Protein AF-A0A4Q2DF93-F1 (afdb_monomer_lite)

Sequence (737 aa):
MSFSNFRLVVTRLQLREVFNVLSLDVWQALQLVTDWKPGALAPLITKLGWQVMAWCWEENFHQNFPYFSLFLGQNLSSVKVVYSSDKPLHLGAIQVIPSSLPSLKQLELADSLVPAPAQPSFIDDYIESFAWGHLEDLTVKYVSATSVSKLSALPCLRTLKIHDPVSMPLLYIPADDGRISDDHPISSLPDDAFPSLQKLYLKSKTFTDLLGFIQHLPPANRVKDIGFSFSGIEEGLTTSICCKIINTVLHHCSPQNLETLVLSSHFDVDEDLPEGIEPDLKPTFEGCIVLLLACQRLKHLEIGLLEGWCLSPEQLKMIATSWPNVETLVLGVMSPDTQIPPINHIHILELCRRCPLLTKLGLRFDACQVPLLDGFAGPVGLRARSQLRKLLVCNSPIFSPARVTAFLKAHFPYLHAVDCSESRYYYKFPELYKERWEVVNTNLGEMDAITVAVKNPDSPLWLPTPQAVVQKCRQNGPAPSGFVEYSPDGSESGWIKYGHYLGMGEARTQDFIANIVNSDEDSVVRVPRVYYAFRYKIHGYILMQHIEGQDCTEEDTDAVALVVKRLWAITPSSTLSAPGPIGGGPIFHRFFANHCSSIRYNSVAELQEHINNVLARAEYPSHIRIDFGKVDGGKLSLCLDDIHPGNFRRDRSGQMFALDFGKTMFLPSVFQDLAFTDGKKFAWDVGKLLGNSEANLLTMRLWTMGLASGRINLYNSSHGLPKYLRQSSGTWGDLFE

Radius of gyration: 30.32 Å; chains: 1; bounding box: 83×62×79 Å

Foldseek 3Di:
DDPPPDDQQDQEDDCVVVQVPDDPVNLVVVCVNQVVAFLQVPQNYQEYEADDDLPNPPVRSLSCLLSLRNNLHQNHQEYAHEEAPVRVSNLVSLLCNCVSHVQHAYYHYHYSDPDDPDDDDSVQVSLVVHQNARHAYYHYAEDEQNSLLSQQPHQRHAEYHYAAYPHQAAQFQQDLLLDTPPPGDLPERPLCGNVRYAEYAYEHQDLRSVLSSLSNAAQPDQHAAYAYEYEHPPPDLDLSSLLRVLSSCVRRYPLQRHAYYHAYYDYDQPDPDPPDDDPPPPHPNVPRLVSNLSNQNHAYDAHEGQAADQDALVSLVSVLVSHLQHQADARAHLYQDPDARNAAPVSVLVSQLSNQNHAHEHHAHAQQPQDDCPPPPDPPPPQRNGNHAEYEHALHDHDALVSSLVVCCSRPVNHQYYDNDPNPPPPDRPVVRVVSSVSSNCVNHPQPPWAWLDADPPADPQDDDPVVLVVVDVVVPPDPAFDWDAGPVRPFIKTKGKDLLDFSLLLQQLQVVQVVQVVDVPHLEHEWHWNIWTDGPSMIITITGDFDFAFFDLVCLVSVLSVCVRQQPDFDPPPQAFWWGPVWFWAQALLAAVSTALFTTRHLVQVQQLLQLLCVSVVHDPVLGDDLCVVPNRTWTWADLQPDSRQWGQHPVRRIYGYGRSNIITGRVLRNLLSLVVHPPSSVSSCVVVVSPDDPVNVSNSVSSVSSSVSCNVPPSCRSRDPVRVVRRDDPVVRRD

InterPro domains:
  IPR011009 Protein kinase-like domain superfamily [SSF56112] (525-677)
  IPR032675 Leucine-rich repeat domain superfamily [G3DSA:3.80.10.10] (63-428)

Organism: NCBI:txid2316362

pLDDT: mean 85.92, std 14.73, range [23.48, 98.56]

Secondary structure (DSSP, 8-state):
---TT-----SEEE-HHHHHHS-HHHHHHHHHHTTT-TTTT-TT-SEEEE---TT---TTGGGGGGGGGGG--TT--EEEEEE-TT-HHHHHHHHTHHHH-TT--EEEEEESS---TTSPPHHHHHHHTS--TT--EEEEEEE-HHHHHHHHT-TT--EEEEEEE-S---S-PPPTTSPPPTTS---PPPTTSSTT--EEEEEESSHHHHHHHHHTS-TTB---EEEEEE----TT--HHHHHHHHHHHHHHB-TTT--EEEEEE---TTSPPPTT--TT----THHHHHHHTT-TT--EEEEEESS-----HHHHHHHHHH-TT-SEEEEEE-S---SPPS-BHHHHHHHHHH-TT--EEE---B-TTPPPGGG----TT--------EEE-TT---S-HHHHHHHHHHH-TT--EEE-------S---HHHHHHHHHHHHHHS-----EEEEE-TT--TTSPPHHHHHHHHHHT-S-SS-EEEE-TTSS-EEEEEEETT--HHHHHHHHHHHHHHTT-TT-SEE-PPEEEEEEETTEEEEEEE---SEE--GGGHHHHHHHHHHHHTPPPPTT--SSBSTT--B--STTSGGG--SSB-SSHHHHHHHHHHHHHHTT--TTS---HHHHHSS-EEEEES---GGGEEE-TTS-EEE---TTEEEEEHHHHHHHHHTS-HHHHHHHHHTTTT--HHHHHHHHHHHHHHHHHHHH-TTTT--TTGGGG---TTGGG-

Structure (mmCIF, N/CA/C/O backbone):
data_AF-A0A4Q2DF93-F1
#
_entry.id   AF-A0A4Q2DF93-F1
#
loop_
_atom_site.group_PDB
_atom_site.id
_atom_site.type_symbol
_atom_site.label_atom_id
_atom_site.label_alt_id
_atom_site.label_comp_id
_atom_site.label_asym_id
_atom_site.label_entity_id
_atom_site.label_seq_id
_atom_site.pdbx_PDB_ins_code
_atom_site.Cartn_x
_atom_site.Cartn_y
_atom_site.Cartn_z
_atom_site.occupancy
_atom_site.B_iso_or_equiv
_atom_site.auth_seq_id
_atom_site.auth_comp_id
_atom_site.auth_asym_id
_atom_site.auth_atom_id
_atom_site.pdbx_PDB_model_num
ATOM 1 N N . MET A 1 1 ? -25.335 0.964 40.053 1.00 30.66 1 MET A N 1
ATOM 2 C CA . MET A 1 1 ? -25.637 0.229 38.804 1.00 30.66 1 MET A CA 1
ATOM 3 C C . MET A 1 1 ? -24.435 -0.648 38.486 1.00 30.66 1 MET A C 1
ATOM 5 O O . MET A 1 1 ? -23.338 -0.120 38.419 1.00 30.66 1 MET A O 1
ATOM 9 N N . SER A 1 2 ? -24.612 -1.970 38.403 1.00 23.48 2 SER A N 1
ATOM 10 C CA . SER A 1 2 ? -23.522 -2.932 38.173 1.00 23.48 2 SER A CA 1
ATOM 11 C C . SER A 1 2 ? -23.221 -3.050 36.675 1.00 23.48 2 SER A C 1
ATOM 13 O O . SER A 1 2 ? -24.055 -3.555 35.930 1.00 23.48 2 SER A O 1
ATOM 15 N N . PHE A 1 3 ? -22.037 -2.617 36.235 1.00 31.77 3 PHE A N 1
ATOM 16 C CA . PHE A 1 3 ? -21.532 -2.766 34.857 1.00 31.77 3 PHE A CA 1
ATOM 17 C C . PHE A 1 3 ? -20.946 -4.168 34.567 1.00 31.77 3 PHE A C 1
ATOM 19 O O . PHE A 1 3 ? -20.144 -4.350 33.657 1.00 31.77 3 PHE A O 1
ATOM 26 N N . SER A 1 4 ? -21.343 -5.197 35.320 1.00 25.55 4 SER A N 1
ATOM 27 C CA . SER A 1 4 ? -20.668 -6.504 35.359 1.00 25.55 4 SER A CA 1
ATOM 28 C C . SER A 1 4 ? -20.802 -7.398 34.112 1.00 25.55 4 SER A C 1
ATOM 30 O O . SER A 1 4 ? -20.294 -8.514 34.144 1.00 25.55 4 SER A O 1
ATOM 32 N N . ASN A 1 5 ? -21.453 -6.964 33.023 1.00 26.17 5 ASN A N 1
ATOM 33 C CA . ASN A 1 5 ? -21.828 -7.865 31.917 1.00 26.17 5 ASN A CA 1
ATOM 34 C C . ASN A 1 5 ? -21.379 -7.458 30.498 1.00 26.17 5 ASN A C 1
ATOM 36 O O . ASN A 1 5 ? -21.768 -8.130 29.546 1.00 26.17 5 ASN A O 1
ATOM 40 N N . PHE A 1 6 ? -20.523 -6.446 30.318 1.00 29.20 6 PHE A N 1
ATOM 41 C CA . PHE A 1 6 ? -19.868 -6.227 29.016 1.00 29.20 6 PHE A CA 1
ATOM 42 C C . PHE A 1 6 ? -18.602 -7.095 28.911 1.00 29.20 6 PHE A C 1
ATOM 44 O O . PHE A 1 6 ? -17.547 -6.750 29.436 1.00 29.20 6 PHE A O 1
ATOM 51 N N . ARG A 1 7 ? -18.710 -8.262 28.262 1.00 29.23 7 ARG A N 1
ATOM 52 C CA . ARG A 1 7 ? -17.560 -9.101 27.879 1.00 29.23 7 ARG A CA 1
ATOM 53 C C . ARG A 1 7 ? -17.247 -8.880 26.402 1.00 29.23 7 ARG A C 1
ATOM 55 O O . ARG A 1 7 ? -17.746 -9.622 25.564 1.00 29.23 7 ARG A O 1
ATOM 62 N N . LEU A 1 8 ? -16.385 -7.903 26.131 1.00 34.53 8 LEU A N 1
ATOM 63 C CA . LEU A 1 8 ? -15.849 -7.663 24.796 1.00 34.53 8 LEU A CA 1
ATOM 64 C C . LEU A 1 8 ? -14.754 -8.699 24.493 1.00 34.53 8 LEU A C 1
ATOM 66 O O . LEU A 1 8 ? -13.666 -8.639 25.073 1.00 34.53 8 LEU A O 1
ATOM 70 N N . VAL A 1 9 ? -15.027 -9.688 23.631 1.00 33.06 9 VAL A N 1
ATOM 71 C CA . VAL A 1 9 ? -14.025 -10.704 23.227 1.00 33.06 9 VAL A CA 1
ATOM 72 C C . VAL A 1 9 ? -13.292 -10.191 21.996 1.00 33.06 9 VAL A C 1
ATOM 74 O O . VAL A 1 9 ? -13.411 -10.703 20.884 1.00 33.06 9 VAL A O 1
ATOM 77 N N . VAL A 1 10 ? -12.521 -9.131 22.199 1.00 47.34 10 VAL A N 1
ATOM 78 C CA . VAL A 1 10 ? -11.652 -8.575 21.169 1.00 47.34 10 VAL A CA 1
ATOM 79 C C . VAL A 1 10 ? -10.245 -9.100 21.410 1.00 47.34 10 VAL A C 1
ATOM 81 O O . VAL A 1 10 ? -9.717 -9.003 22.509 1.00 47.34 10 VAL A O 1
ATOM 84 N N . THR A 1 11 ? -9.622 -9.685 20.389 1.00 40.47 11 THR A N 1
ATOM 85 C CA . THR A 1 11 ? -8.227 -10.156 20.471 1.00 40.47 11 THR A CA 1
ATOM 86 C C . THR A 1 11 ? -7.225 -9.073 20.065 1.00 40.47 11 THR A C 1
ATOM 88 O O . THR A 1 11 ? -6.062 -9.134 20.466 1.00 40.47 11 THR A O 1
ATOM 91 N N . ARG A 1 12 ? -7.678 -8.059 19.310 1.00 45.56 12 ARG A N 1
ATOM 92 C CA . ARG A 1 12 ? -6.890 -6.916 18.832 1.00 45.56 12 ARG A CA 1
ATOM 93 C C . ARG A 1 12 ? -7.732 -5.643 18.825 1.00 45.56 12 ARG A C 1
ATOM 95 O O . ARG A 1 12 ? -8.744 -5.601 18.131 1.00 45.56 12 ARG A O 1
ATOM 102 N N . LEU A 1 13 ? -7.282 -4.606 19.527 1.00 63.12 13 LEU A N 1
ATOM 103 C CA . LEU A 1 13 ? -7.981 -3.322 19.610 1.00 63.12 13 LEU A CA 1
ATOM 104 C C . LEU A 1 13 ? -7.126 -2.194 19.010 1.00 63.12 13 LEU A C 1
ATOM 106 O O . LEU A 1 13 ? -5.975 -2.005 19.406 1.00 63.12 13 LEU A O 1
ATOM 110 N N . GLN A 1 14 ? -7.692 -1.459 18.048 1.00 61.25 14 GLN A N 1
ATOM 111 C CA . GLN A 1 14 ? -7.191 -0.166 17.565 1.00 61.25 14 GLN A CA 1
ATOM 112 C C . GLN A 1 14 ? -8.184 0.925 17.978 1.00 61.25 14 GLN A C 1
ATOM 114 O O . GLN A 1 14 ? -9.363 0.851 17.628 1.00 61.25 14 GLN A O 1
ATOM 119 N N . LEU A 1 15 ? -7.723 1.904 18.759 1.00 62.31 15 LEU A N 1
ATOM 120 C CA . LEU A 1 15 ? -8.599 2.779 19.550 1.00 62.31 15 LEU A CA 1
ATOM 121 C C . LEU A 1 15 ? -8.961 4.138 18.919 1.00 62.31 15 LEU A C 1
ATOM 123 O O . LEU A 1 15 ? -9.641 4.922 19.572 1.00 62.31 15 LEU A O 1
ATOM 127 N N . ARG A 1 16 ? -8.602 4.395 17.651 1.00 59.97 16 ARG A N 1
ATOM 128 C CA . ARG A 1 16 ? -8.886 5.655 16.921 1.00 59.97 16 ARG A CA 1
ATOM 129 C C . ARG A 1 16 ? -10.296 6.217 17.171 1.00 59.97 16 ARG A C 1
ATOM 131 O O . ARG A 1 16 ? -10.439 7.379 17.514 1.00 59.97 16 ARG A O 1
ATOM 138 N N . GLU A 1 17 ? -11.319 5.377 17.026 1.00 51.59 17 GLU A N 1
ATOM 139 C CA . GLU A 1 17 ? -12.729 5.798 17.063 1.00 51.59 17 GLU A CA 1
ATOM 140 C C . GLU A 1 17 ? -13.290 5.939 18.482 1.00 51.59 17 GLU A C 1
ATOM 142 O O . GLU A 1 17 ? -14.231 6.691 18.700 1.00 51.59 17 GLU A O 1
ATOM 147 N N . VAL A 1 18 ? -12.724 5.244 19.476 1.00 59.34 18 VAL A N 1
ATOM 148 C CA . VAL A 1 18 ? -13.220 5.376 20.858 1.00 59.34 18 VAL A CA 1
ATOM 149 C C . VAL A 1 18 ? -12.910 6.780 21.385 1.00 59.34 18 VAL A C 1
ATOM 151 O O . VAL A 1 18 ? -13.708 7.355 22.117 1.00 59.34 18 VAL A O 1
ATOM 154 N N . PHE A 1 19 ? -11.795 7.366 20.948 1.00 61.34 19 PHE A N 1
ATOM 155 C CA . PHE A 1 19 ? -11.362 8.695 21.375 1.00 61.34 19 PHE A CA 1
ATOM 156 C C . PHE A 1 19 ? -12.113 9.848 20.725 1.00 61.34 19 PHE A C 1
ATOM 158 O O . PHE A 1 19 ? -12.293 10.868 21.377 1.00 61.34 19 PHE A O 1
ATOM 165 N N . ASN A 1 20 ? -12.596 9.674 19.494 1.00 59.34 20 ASN A N 1
ATOM 166 C CA . ASN A 1 20 ? -13.407 10.696 18.829 1.00 59.34 20 ASN A CA 1
ATOM 167 C C . ASN A 1 20 ? -14.870 10.678 19.301 1.00 59.34 20 ASN A C 1
ATOM 169 O O . ASN A 1 20 ? -15.588 11.655 19.123 1.00 59.34 20 ASN A O 1
ATOM 173 N N . VAL A 1 21 ? -15.322 9.566 19.892 1.00 60.34 21 VAL A N 1
ATOM 174 C CA . VAL A 1 21 ? -16.722 9.380 20.306 1.00 60.34 21 VAL A CA 1
ATOM 175 C C . VAL A 1 21 ? -16.940 9.687 21.790 1.00 60.34 21 VAL A C 1
ATOM 177 O O . VAL A 1 21 ? -18.036 10.098 22.169 1.00 60.34 21 VAL A O 1
ATOM 180 N N . LEU A 1 22 ? -15.935 9.481 22.645 1.00 76.19 22 LEU A N 1
ATOM 181 C CA . LEU A 1 22 ? -16.074 9.682 24.087 1.00 76.19 22 LEU A CA 1
ATOM 182 C C . LEU A 1 22 ? -15.534 11.048 24.509 1.00 76.19 22 LEU A C 1
ATOM 184 O O . LEU A 1 22 ? -14.361 11.351 24.302 1.00 76.19 22 LEU A O 1
ATOM 188 N N . SER A 1 23 ? -16.387 11.847 25.154 1.00 84.75 23 SER A N 1
ATOM 189 C CA . SER A 1 23 ? -15.944 13.071 25.819 1.00 84.75 23 SER A CA 1
ATOM 190 C C . SER A 1 23 ? -15.031 12.748 27.006 1.00 84.75 23 SER A C 1
ATOM 192 O O . SER A 1 23 ? -15.062 11.645 27.563 1.00 84.75 23 SER A O 1
ATOM 194 N N . LEU A 1 24 ? -14.248 13.740 27.434 1.00 85.25 24 LEU A N 1
ATOM 195 C CA . LEU A 1 24 ? -13.380 13.630 28.607 1.00 85.25 24 LEU A CA 1
ATOM 196 C C . LEU A 1 24 ? -14.159 13.198 29.863 1.00 85.25 24 LEU A C 1
ATOM 198 O O . LEU A 1 24 ? -13.692 12.352 30.624 1.00 85.25 24 LEU A O 1
ATOM 202 N N . ASP A 1 25 ? -15.382 13.704 30.033 1.00 89.88 25 ASP A N 1
ATOM 203 C CA . ASP A 1 25 ? -16.259 13.345 31.153 1.00 89.88 25 ASP A CA 1
ATOM 204 C C . ASP A 1 25 ? -16.616 11.855 31.151 1.00 89.88 25 ASP A C 1
ATOM 206 O O . ASP A 1 25 ? -16.636 11.210 32.201 1.00 89.88 25 ASP A O 1
ATOM 210 N N . VAL A 1 26 ? -16.862 11.273 29.969 1.00 88.69 26 VAL A N 1
ATOM 211 C CA . VAL A 1 26 ? -17.148 9.837 29.860 1.00 88.69 26 VAL A CA 1
ATOM 212 C C . VAL A 1 26 ? -15.916 9.023 30.231 1.00 88.69 26 VAL A C 1
ATOM 214 O O . VAL A 1 26 ? -16.032 8.027 30.943 1.00 88.69 26 VAL A O 1
ATOM 217 N N . TRP A 1 27 ? -14.728 9.453 29.813 1.00 91.50 27 TRP A N 1
ATOM 218 C CA . TRP A 1 27 ? -13.492 8.781 30.193 1.00 91.50 27 TRP A CA 1
ATOM 219 C C . TRP A 1 27 ? -13.228 8.809 31.701 1.00 91.50 27 TRP A C 1
ATOM 221 O O . TRP A 1 27 ? -12.880 7.779 32.285 1.00 91.50 27 TRP A O 1
ATOM 231 N N . GLN A 1 28 ? -13.458 9.950 32.352 1.00 92.69 28 GLN A N 1
ATOM 232 C CA . GLN A 1 28 ? -13.364 10.068 33.810 1.00 92.69 28 GLN A CA 1
ATOM 233 C C . GLN A 1 28 ? -14.393 9.176 34.511 1.00 92.69 28 GLN A C 1
ATOM 235 O O . GLN A 1 28 ? -14.056 8.459 35.455 1.00 92.69 28 GLN A O 1
ATOM 240 N N . ALA A 1 29 ? -15.633 9.148 34.017 1.00 92.94 29 ALA A N 1
ATOM 241 C CA . ALA A 1 29 ? -16.666 8.263 34.542 1.00 92.94 29 ALA A CA 1
ATOM 242 C C . ALA A 1 29 ? -16.269 6.783 34.411 1.00 92.94 29 ALA A C 1
ATOM 244 O O . ALA A 1 29 ? -16.450 6.014 35.356 1.00 92.94 29 ALA A O 1
ATOM 245 N N . LEU A 1 30 ? -15.677 6.378 33.282 1.00 92.88 30 LEU A N 1
ATOM 246 C CA . LEU A 1 30 ? -15.180 5.015 33.086 1.00 92.88 30 LEU A CA 1
ATOM 247 C C . LEU A 1 30 ? -14.038 4.673 34.052 1.00 92.88 30 LEU A C 1
ATOM 249 O O . LEU A 1 30 ? -14.045 3.575 34.609 1.00 92.88 30 LEU A O 1
ATOM 253 N N . GLN A 1 31 ? -13.097 5.587 34.311 1.00 94.12 31 GLN A N 1
ATOM 254 C CA . GLN 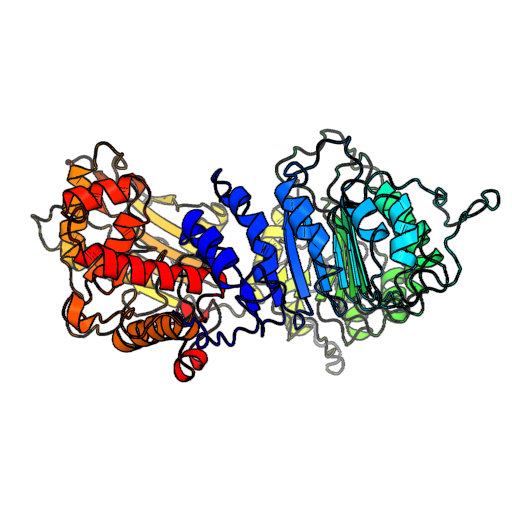A 1 31 ? -12.056 5.372 35.328 1.00 94.12 31 GLN A CA 1
ATOM 255 C C . GLN A 1 31 ? -12.651 5.158 36.718 1.00 94.12 31 GLN A C 1
ATOM 257 O O . GLN A 1 31 ? -12.298 4.192 37.390 1.00 94.12 31 GLN A O 1
ATOM 262 N N . LEU A 1 32 ? -13.595 6.010 37.124 1.00 94.75 32 LEU A N 1
ATOM 263 C CA . LEU A 1 32 ? -14.242 5.910 38.432 1.00 94.75 32 LEU A CA 1
ATOM 264 C C . LEU A 1 32 ? -15.035 4.607 38.582 1.00 94.75 32 LEU A C 1
ATOM 266 O O . LEU A 1 32 ? -14.930 3.931 39.600 1.00 94.75 32 LEU A O 1
ATOM 270 N N . VAL A 1 33 ? -15.805 4.218 37.561 1.00 95.88 33 VAL A N 1
ATOM 271 C CA . VAL A 1 33 ? -16.633 2.999 37.599 1.00 95.88 33 VAL A CA 1
ATOM 272 C C . VAL A 1 33 ? -15.785 1.727 37.573 1.00 95.88 33 VAL A C 1
ATOM 274 O O . VAL A 1 33 ? -16.193 0.705 38.122 1.00 95.88 33 VAL A O 1
ATOM 277 N N . THR A 1 34 ? -14.611 1.774 36.944 1.00 95.19 34 THR A N 1
ATOM 278 C CA . THR A 1 34 ? -13.670 0.646 36.913 1.00 95.19 34 THR A CA 1
ATOM 279 C C . THR A 1 34 ? -12.721 0.620 38.107 1.00 95.19 34 THR A C 1
ATOM 281 O O . THR A 1 34 ? -11.867 -0.265 38.169 1.00 95.19 34 THR A O 1
ATOM 284 N N . ASP A 1 35 ? -12.870 1.562 39.043 1.00 95.50 35 ASP A N 1
ATOM 285 C CA . ASP A 1 35 ? -11.971 1.759 40.182 1.00 95.50 35 ASP A CA 1
ATOM 286 C C . ASP A 1 35 ? -10.500 1.815 39.740 1.00 95.50 35 ASP A C 1
ATOM 288 O O . ASP A 1 35 ? -9.614 1.201 40.331 1.00 95.50 35 ASP A O 1
ATOM 292 N N . TRP A 1 36 ? -10.255 2.491 38.610 1.00 93.81 36 TRP A N 1
ATOM 293 C CA . TRP A 1 36 ? -8.931 2.675 38.007 1.00 93.81 36 TRP A CA 1
ATOM 294 C C . TRP A 1 36 ? -8.185 1.375 37.676 1.00 93.81 36 TRP A C 1
ATOM 296 O O . TRP A 1 36 ? -6.976 1.390 37.441 1.00 93.81 36 TRP A O 1
ATOM 306 N N . LYS A 1 37 ? -8.885 0.236 37.635 1.00 94.94 37 LYS A N 1
ATOM 307 C CA . LYS A 1 37 ? -8.270 -1.075 37.439 1.00 94.94 37 LYS A CA 1
ATOM 308 C C . LYS A 1 37 ? -7.666 -1.195 36.028 1.00 94.94 37 LYS A C 1
ATOM 310 O O . LYS A 1 37 ? -8.411 -1.125 35.043 1.00 94.94 37 LYS A O 1
ATOM 315 N N . PRO A 1 38 ? -6.349 -1.458 35.894 1.00 94.25 38 PRO A N 1
ATOM 316 C CA . PRO A 1 38 ? -5.733 -1.645 34.588 1.00 94.25 38 PRO A CA 1
ATOM 317 C C . PRO A 1 38 ? -6.378 -2.786 33.796 1.00 94.25 38 PRO A C 1
ATOM 319 O O . PRO A 1 38 ? -6.702 -3.846 34.341 1.00 94.25 38 PRO A O 1
ATOM 322 N N . GLY A 1 39 ? -6.604 -2.552 32.505 1.00 94.88 39 GLY A N 1
ATOM 323 C CA . GLY A 1 39 ? -7.249 -3.517 31.614 1.00 94.88 39 GLY A CA 1
ATOM 324 C C . GLY A 1 39 ? -8.740 -3.757 31.851 1.00 94.88 39 GLY A C 1
ATOM 325 O O . GLY A 1 39 ? -9.294 -4.665 31.232 1.00 94.88 39 GLY A O 1
ATOM 326 N N . ALA A 1 40 ? -9.407 -2.991 32.721 1.00 95.75 40 ALA A N 1
ATOM 327 C CA . ALA A 1 40 ? -10.821 -3.196 33.032 1.00 95.75 40 ALA A CA 1
ATOM 328 C C . ALA A 1 40 ? -11.747 -3.089 31.811 1.00 95.75 40 ALA A C 1
ATOM 330 O O . ALA A 1 40 ? -12.752 -3.796 31.758 1.00 95.75 40 ALA A O 1
ATOM 331 N N . LEU A 1 41 ? -11.406 -2.253 30.824 1.00 93.38 41 LEU A N 1
ATOM 332 C CA . LEU A 1 41 ? -12.225 -2.072 29.621 1.00 93.38 41 LEU A CA 1
ATOM 333 C C . LEU A 1 41 ? -11.986 -3.150 28.558 1.00 93.38 41 LEU A C 1
ATOM 335 O O . LEU A 1 41 ? -12.831 -3.356 27.691 1.00 93.38 41 LEU A O 1
ATOM 339 N N . ALA A 1 42 ? -10.849 -3.843 28.612 1.00 91.38 42 ALA A N 1
ATOM 340 C CA . ALA A 1 42 ? -10.496 -4.877 27.647 1.00 91.38 42 ALA A CA 1
ATOM 341 C C . ALA A 1 42 ? -9.652 -5.986 28.304 1.00 91.38 42 ALA A C 1
ATOM 343 O O . ALA A 1 42 ? -8.482 -6.160 27.978 1.00 91.38 42 ALA A O 1
ATOM 344 N N . PRO A 1 43 ? -10.209 -6.786 29.226 1.00 93.00 43 PRO A N 1
ATOM 345 C CA . PRO A 1 43 ? -9.408 -7.743 29.993 1.00 93.00 43 PRO A CA 1
ATOM 346 C C . PRO A 1 43 ? -8.892 -8.931 29.160 1.00 93.00 43 PRO A C 1
ATOM 348 O O . PRO A 1 43 ? -8.016 -9.661 29.619 1.00 93.00 43 PRO A O 1
ATOM 351 N N . LEU A 1 44 ? -9.435 -9.156 27.957 1.00 92.56 44 LEU A N 1
ATOM 352 C CA . LEU A 1 44 ? -9.147 -10.322 27.108 1.00 92.56 44 LEU A CA 1
ATOM 353 C C . LEU A 1 44 ? -8.287 -10.010 25.872 1.00 92.56 44 LEU A C 1
ATOM 355 O O . LEU A 1 44 ? -7.942 -10.936 25.135 1.00 92.56 44 LEU A O 1
ATOM 359 N N . ILE A 1 45 ? -7.945 -8.740 25.617 1.00 92.50 45 ILE A N 1
ATOM 360 C CA . ILE A 1 45 ? -7.100 -8.408 24.463 1.00 92.50 45 ILE A CA 1
ATOM 361 C C . ILE A 1 45 ? -5.683 -8.937 24.685 1.00 92.50 45 ILE A C 1
ATOM 363 O O . ILE A 1 45 ? -5.148 -8.901 25.790 1.00 92.50 45 ILE A O 1
ATOM 367 N N . THR A 1 46 ? -5.067 -9.413 23.604 1.00 95.00 46 THR A N 1
ATOM 368 C CA . THR A 1 46 ? -3.672 -9.889 23.612 1.00 95.00 46 THR A CA 1
ATOM 369 C C . THR A 1 46 ? -2.746 -8.949 22.847 1.00 95.00 46 THR A C 1
ATOM 371 O O . THR A 1 46 ? -1.536 -8.948 23.075 1.00 95.00 46 THR A O 1
ATOM 374 N N . LYS A 1 47 ? -3.311 -8.106 21.969 1.00 94.88 47 LYS A N 1
ATOM 375 C CA . LYS A 1 47 ? -2.587 -7.072 21.226 1.00 94.88 47 LYS A CA 1
ATOM 376 C C . LYS A 1 47 ? -3.297 -5.723 21.312 1.00 94.88 47 LYS A C 1
ATOM 378 O O . LYS A 1 47 ? -4.482 -5.629 20.978 1.00 94.88 47 LYS A O 1
ATOM 383 N N . LEU A 1 48 ? -2.558 -4.681 21.672 1.00 94.19 48 LEU A N 1
ATOM 384 C CA . LEU A 1 48 ? -3.043 -3.304 21.750 1.00 94.19 48 LEU A CA 1
ATOM 385 C C . LEU A 1 48 ? -2.240 -2.405 20.808 1.00 94.19 48 LEU A C 1
ATOM 387 O O . LEU A 1 48 ? -1.015 -2.377 20.872 1.00 94.19 48 LEU A O 1
ATOM 391 N N . GLY A 1 49 ? -2.931 -1.669 19.938 1.00 92.38 49 GLY A N 1
ATOM 392 C CA . GLY A 1 49 ? -2.332 -0.620 19.116 1.00 92.38 49 GLY A CA 1
ATOM 393 C C . GLY A 1 49 ? -2.921 0.742 19.463 1.00 92.38 49 GLY A C 1
ATOM 394 O O . GLY A 1 49 ? -4.082 1.010 19.156 1.00 92.38 49 GLY A O 1
ATOM 395 N N . TRP A 1 50 ? -2.106 1.602 20.060 1.00 90.25 50 TRP A N 1
ATOM 396 C CA . TRP A 1 50 ? -2.421 2.978 20.410 1.00 90.25 50 TRP A CA 1
ATOM 397 C C . TRP A 1 50 ? -1.708 3.922 19.443 1.00 90.25 50 TRP A C 1
ATOM 399 O O . TRP A 1 50 ? -0.541 4.245 19.632 1.00 90.25 50 TRP A O 1
ATOM 409 N N . GLN A 1 51 ? -2.367 4.293 18.347 1.00 80.88 51 GLN A N 1
ATOM 410 C CA . GLN A 1 51 ? -1.766 5.122 17.299 1.00 80.88 51 GLN A CA 1
ATOM 411 C C . GLN A 1 51 ? -2.525 6.435 17.143 1.00 80.88 51 GLN A C 1
ATOM 413 O O . GLN A 1 51 ? -3.749 6.416 17.011 1.00 80.88 51 GLN A O 1
ATOM 418 N N . VAL A 1 52 ? -1.786 7.543 17.091 1.00 67.62 52 VAL A N 1
ATOM 419 C CA . VAL A 1 52 ? -2.289 8.854 16.665 1.00 67.62 52 VAL A CA 1
ATOM 420 C C . VAL A 1 52 ? -1.868 9.044 15.215 1.00 67.62 52 VAL A C 1
ATOM 422 O O . VAL A 1 52 ? -0.689 8.908 14.891 1.00 67.62 52 VAL A O 1
ATOM 425 N N . MET A 1 53 ? -2.822 9.279 14.317 1.00 56.94 53 MET A N 1
ATOM 426 C CA . MET A 1 53 ? -2.504 9.553 12.917 1.00 56.94 53 MET A CA 1
ATOM 427 C C . MET A 1 53 ? -1.916 10.957 12.790 1.00 56.94 53 MET A C 1
ATOM 429 O O . MET A 1 53 ? -2.452 11.895 13.376 1.00 56.94 53 MET A O 1
ATOM 433 N N . ALA A 1 54 ? -0.881 11.098 11.957 1.00 55.06 54 ALA A N 1
ATOM 434 C CA . ALA A 1 54 ? -0.136 12.343 11.781 1.00 55.06 54 ALA A CA 1
ATOM 435 C C . ALA A 1 54 ? -0.973 13.540 11.264 1.00 55.06 54 ALA A C 1
ATOM 437 O O . ALA A 1 54 ? -0.495 14.666 11.254 1.00 55.06 54 ALA A O 1
ATOM 438 N N . TRP A 1 55 ? -2.216 13.300 10.848 1.00 55.03 55 TRP A N 1
ATOM 439 C CA . TRP A 1 55 ? -3.161 14.285 10.306 1.00 55.03 55 TRP A CA 1
ATOM 440 C C . TRP A 1 55 ? -4.349 14.548 11.244 1.00 55.03 55 TRP A C 1
ATOM 442 O O . TRP A 1 55 ? -5.126 15.459 11.001 1.00 55.03 55 TRP A O 1
ATOM 452 N N . CYS A 1 56 ? -4.510 13.746 12.303 1.00 53.12 56 CYS A N 1
ATOM 453 C CA . CYS A 1 56 ? -5.606 13.855 13.273 1.00 53.12 56 CYS A CA 1
ATOM 454 C C . CYS A 1 56 ? -5.140 14.509 14.582 1.00 53.12 56 CYS A C 1
ATOM 456 O O . CYS A 1 56 ? -5.701 14.223 15.639 1.00 53.12 56 CYS A O 1
ATOM 458 N N . TRP A 1 57 ? -4.106 15.356 14.530 1.00 55.97 57 TRP A N 1
ATOM 459 C CA . TRP A 1 57 ? -3.654 16.165 15.669 1.00 55.97 57 TRP A CA 1
ATOM 460 C C . TRP A 1 57 ? -4.619 17.318 15.924 1.00 55.97 57 TRP A C 1
ATOM 462 O O . TRP A 1 57 ? -4.238 18.485 15.967 1.00 55.97 57 TRP A O 1
ATOM 472 N N . GLU A 1 58 ? -5.894 16.997 16.079 1.00 58.41 58 GLU A N 1
ATOM 473 C CA . GLU A 1 58 ? -6.776 17.896 16.790 1.00 58.41 58 GLU A CA 1
ATOM 474 C C . GLU A 1 58 ? -6.279 17.960 18.239 1.00 58.41 58 GLU A C 1
ATOM 476 O O . GLU A 1 58 ? -5.938 16.931 18.837 1.00 58.41 58 GLU A O 1
ATOM 481 N N . GLU A 1 59 ? -6.222 19.169 18.804 1.00 61.62 59 GLU A N 1
ATOM 482 C CA . GLU A 1 59 ? -5.644 19.474 20.126 1.00 61.62 59 GLU A CA 1
ATOM 483 C C . GLU A 1 59 ? -6.167 18.569 21.262 1.00 61.62 59 GLU A C 1
ATOM 485 O O . GLU A 1 59 ? -5.516 18.398 22.296 1.00 61.62 59 GLU A O 1
ATOM 490 N N . ASN A 1 60 ? -7.321 17.933 21.060 1.00 68.31 60 ASN A N 1
ATOM 491 C CA . ASN A 1 60 ? -8.015 17.130 22.056 1.00 68.31 60 ASN A CA 1
ATOM 492 C C . ASN A 1 60 ? -7.484 15.695 22.210 1.00 68.31 60 ASN A C 1
ATOM 494 O O . ASN A 1 60 ? -7.669 15.105 23.275 1.00 68.31 60 ASN A O 1
ATOM 498 N N . PHE A 1 61 ? -6.798 15.106 21.220 1.00 72.19 61 PHE A N 1
ATOM 499 C CA . PHE A 1 61 ? -6.425 13.681 21.305 1.00 72.19 61 PHE A CA 1
ATOM 500 C C . PHE A 1 61 ? -5.441 13.390 22.453 1.00 72.19 61 PHE A C 1
ATOM 502 O O . PHE A 1 61 ? -5.517 12.350 23.113 1.00 72.19 61 PHE A O 1
ATOM 509 N N . HIS A 1 62 ? -4.542 14.334 22.739 1.00 80.69 62 HIS A N 1
ATOM 510 C CA . HIS A 1 62 ? -3.552 14.225 23.816 1.00 80.69 62 HIS A CA 1
ATOM 511 C C . HIS A 1 62 ? -4.183 14.035 25.199 1.00 80.69 62 HIS A C 1
ATOM 513 O O . HIS A 1 62 ? -3.590 13.401 26.074 1.00 80.69 62 HIS A O 1
ATOM 519 N N . GLN A 1 63 ? -5.406 14.538 25.388 1.00 83.56 63 GLN A N 1
ATOM 520 C CA . GLN A 1 63 ? -6.123 14.462 26.659 1.00 83.56 63 GLN A CA 1
ATOM 521 C C . GLN A 1 63 ? -6.548 13.031 27.004 1.00 83.56 63 GLN A C 1
ATOM 523 O O . GLN A 1 63 ? -6.878 12.756 28.153 1.00 83.56 63 GLN A O 1
ATOM 528 N N . ASN A 1 64 ? -6.490 12.105 26.040 1.00 85.94 64 ASN A N 1
ATOM 529 C CA . ASN A 1 64 ? -6.955 10.739 26.230 1.00 85.94 64 ASN A CA 1
ATOM 530 C C . ASN A 1 64 ? -5.885 9.755 26.741 1.00 85.94 64 ASN A C 1
ATOM 532 O O . ASN A 1 64 ? -6.211 8.655 27.193 1.00 85.94 64 ASN A O 1
ATOM 536 N N . PHE A 1 65 ? -4.601 10.123 26.699 1.00 88.50 65 PHE A N 1
ATOM 537 C CA . PHE A 1 65 ? -3.506 9.258 27.161 1.00 88.50 65 PHE A CA 1
ATOM 538 C C . PHE A 1 65 ? -3.593 8.812 28.633 1.00 88.50 65 PHE A C 1
ATOM 540 O O . PHE A 1 65 ? -3.257 7.658 28.902 1.00 88.50 65 PHE A O 1
ATOM 547 N N . PRO A 1 66 ? -4.099 9.622 29.586 1.00 90.56 66 PRO A N 1
ATOM 548 C CA . PRO A 1 66 ? -4.312 9.178 30.966 1.00 90.56 66 PRO A CA 1
ATOM 549 C C . PRO A 1 66 ? -5.224 7.948 31.107 1.00 90.56 66 PRO A C 1
ATOM 551 O O . PRO A 1 66 ? -5.144 7.233 32.104 1.00 90.56 66 PRO A O 1
ATOM 554 N N . TYR A 1 67 ? -6.071 7.669 30.112 1.00 92.00 67 TYR A N 1
ATOM 555 C CA . TYR A 1 67 ? -7.005 6.537 30.121 1.00 92.00 67 TYR A CA 1
ATOM 556 C C . TYR A 1 67 ? -6.413 5.257 29.517 1.00 92.00 67 TYR A C 1
ATOM 558 O O . TYR A 1 67 ? -7.061 4.210 29.533 1.00 92.00 67 TYR A O 1
ATOM 566 N N . PHE A 1 68 ? -5.174 5.306 29.016 1.00 92.12 68 PHE A N 1
ATOM 567 C CA . PHE A 1 68 ? -4.474 4.173 28.408 1.00 92.12 68 PHE A CA 1
ATOM 568 C C . PHE A 1 68 ? -4.404 2.944 29.323 1.00 92.12 68 PHE A C 1
ATOM 570 O O . PHE A 1 68 ? -4.613 1.817 28.865 1.00 92.12 68 PHE A O 1
ATOM 577 N N . SER A 1 69 ? -4.197 3.153 30.627 1.00 94.69 69 SER A N 1
ATOM 578 C CA . SER A 1 69 ? -4.096 2.080 31.624 1.00 94.69 69 SER A CA 1
ATOM 579 C C . SER A 1 69 ? -5.342 1.195 31.686 1.00 94.69 69 SER A C 1
ATOM 581 O O . SER A 1 69 ? -5.223 -0.011 31.905 1.00 94.69 69 SER A O 1
ATOM 583 N N . LEU A 1 70 ? -6.529 1.733 31.387 1.00 94.75 70 LEU A N 1
ATOM 584 C CA . LEU A 1 70 ? -7.787 0.978 31.368 1.00 94.75 70 LEU A CA 1
ATOM 585 C C . LEU A 1 70 ? -7.814 -0.148 30.325 1.00 94.75 70 LEU A C 1
ATOM 587 O O . LEU A 1 70 ? -8.656 -1.044 30.409 1.00 94.75 70 LEU A O 1
ATOM 591 N N . PHE A 1 71 ? -6.887 -0.128 29.367 1.00 94.88 71 PHE A N 1
ATOM 592 C CA . PHE A 1 71 ? -6.719 -1.156 28.342 1.00 94.88 71 PHE A CA 1
ATOM 593 C C . PHE A 1 71 ? -5.524 -2.082 28.605 1.00 94.88 71 PHE A C 1
ATOM 595 O O . PHE A 1 71 ? -5.389 -3.091 27.919 1.00 94.88 71 PHE A O 1
ATOM 602 N N . LEU A 1 72 ? -4.685 -1.795 29.607 1.00 95.19 72 LEU A N 1
ATOM 603 C CA . LEU A 1 72 ? -3.497 -2.584 29.948 1.00 95.19 72 LEU A CA 1
ATOM 604 C C . LEU A 1 72 ? -3.838 -3.827 30.789 1.00 95.19 72 LEU A C 1
ATOM 606 O O . LEU A 1 72 ? -3.497 -3.920 31.965 1.00 95.19 72 LEU A O 1
ATOM 610 N N . GLY A 1 73 ? -4.552 -4.782 30.191 1.00 94.62 73 GLY A N 1
ATOM 611 C CA . GLY A 1 73 ? -4.903 -6.046 30.844 1.00 94.62 73 GLY A CA 1
ATOM 612 C C . GLY A 1 73 ? -3.753 -7.052 30.867 1.00 94.62 73 GLY A C 1
ATOM 613 O O . GLY A 1 73 ? -2.993 -7.140 29.910 1.00 94.62 73 GLY A O 1
ATOM 614 N N . GLN A 1 74 ? -3.681 -7.881 31.916 1.00 95.62 74 GLN A N 1
ATOM 615 C CA . GLN A 1 74 ? -2.607 -8.872 32.136 1.00 95.62 74 GLN A CA 1
ATOM 616 C C . GLN A 1 74 ? -2.405 -9.881 30.986 1.00 95.62 74 GLN A C 1
ATOM 618 O O . GLN A 1 74 ? -1.353 -10.504 30.899 1.00 95.62 74 GLN A O 1
ATOM 623 N N . ASN A 1 75 ? -3.395 -10.049 30.101 1.00 95.19 75 ASN A N 1
ATOM 624 C CA . ASN A 1 75 ? -3.321 -10.940 28.938 1.00 95.19 75 ASN A CA 1
ATOM 625 C C . ASN A 1 75 ? -2.609 -10.318 27.723 1.00 95.19 75 ASN A C 1
ATOM 627 O O . ASN A 1 75 ? -2.395 -11.007 26.721 1.00 95.19 75 ASN A O 1
ATOM 631 N N . LEU A 1 76 ? -2.257 -9.030 27.775 1.00 96.62 76 LEU A N 1
ATOM 632 C CA . LEU A 1 76 ? -1.540 -8.372 26.691 1.00 96.62 76 LEU A CA 1
ATOM 633 C C . LEU A 1 76 ? -0.125 -8.925 26.553 1.00 96.62 76 LEU A C 1
ATOM 635 O O . LEU A 1 76 ? 0.694 -8.846 27.463 1.00 96.62 76 LEU A O 1
ATOM 639 N N . SER A 1 77 ? 0.178 -9.413 25.354 1.00 97.19 77 SER A N 1
ATOM 640 C CA . SER A 1 77 ? 1.514 -9.859 24.968 1.00 97.19 77 SER A CA 1
ATOM 641 C C . SER A 1 77 ? 2.172 -8.926 23.951 1.00 97.19 77 SER A C 1
ATOM 643 O O . SER A 1 77 ? 3.360 -9.077 23.684 1.00 97.19 77 SER A O 1
ATOM 645 N N . SER A 1 78 ? 1.419 -8.001 23.348 1.00 97.62 78 SER A N 1
ATOM 646 C CA . SER A 1 78 ? 1.905 -7.081 22.316 1.00 97.62 78 SER A CA 1
ATOM 647 C C . SER A 1 78 ? 1.291 -5.697 22.486 1.00 97.62 78 SER A C 1
ATOM 649 O O . SER A 1 78 ? 0.065 -5.558 22.514 1.00 97.62 78 SER A O 1
ATOM 651 N N . VAL A 1 79 ? 2.137 -4.676 22.580 1.00 96.56 79 VAL A N 1
ATOM 652 C CA . VAL A 1 79 ? 1.719 -3.281 22.710 1.00 96.56 79 VAL A CA 1
ATOM 653 C C . VAL A 1 79 ? 2.469 -2.436 21.688 1.00 96.56 79 VAL A C 1
ATOM 655 O O . VAL A 1 79 ? 3.692 -2.474 21.614 1.00 96.56 79 VAL A O 1
ATOM 658 N N . LYS A 1 80 ? 1.727 -1.651 20.908 1.00 95.25 80 LYS A N 1
ATOM 659 C CA . LYS A 1 80 ? 2.261 -0.612 20.030 1.00 95.25 80 LYS A CA 1
ATOM 660 C C . LYS A 1 80 ? 1.724 0.737 20.477 1.00 95.25 80 LYS A C 1
ATOM 662 O O . LYS A 1 80 ? 0.507 0.896 20.518 1.00 95.25 80 LYS A O 1
ATOM 667 N N . VAL A 1 81 ? 2.597 1.699 20.743 1.00 93.50 81 VAL A N 1
ATOM 668 C CA . VAL A 1 81 ? 2.233 3.065 21.124 1.00 93.50 81 VAL A CA 1
ATOM 669 C C . VAL A 1 81 ? 2.938 4.054 20.205 1.00 93.50 81 VAL A C 1
ATOM 671 O O . VAL A 1 81 ? 4.161 4.046 20.088 1.00 93.50 81 VAL A O 1
ATOM 674 N N . VAL A 1 82 ? 2.155 4.914 19.559 1.00 89.94 82 VAL A N 1
ATOM 675 C CA . VAL A 1 82 ? 2.645 6.148 18.947 1.00 89.94 82 VAL A CA 1
ATOM 676 C C . VAL A 1 82 ? 2.457 7.251 19.972 1.00 89.94 82 VAL A C 1
ATOM 678 O O . VAL A 1 82 ? 1.346 7.438 20.469 1.00 89.94 82 VAL A O 1
ATOM 681 N N . TYR A 1 83 ? 3.528 7.948 20.314 1.00 89.75 83 TYR A N 1
ATOM 682 C CA . TYR A 1 83 ? 3.529 8.953 21.367 1.00 89.75 83 TYR A CA 1
ATOM 683 C C . TYR A 1 83 ? 4.267 10.204 20.922 1.00 89.75 83 TYR A C 1
ATOM 685 O O . TYR A 1 83 ? 4.910 10.197 19.885 1.00 89.75 83 TYR A O 1
ATOM 693 N N . SER A 1 84 ? 4.163 11.266 21.711 1.00 87.38 84 SER A N 1
ATOM 694 C CA . SER A 1 84 ? 4.838 12.527 21.444 1.00 87.38 84 SER A CA 1
ATOM 695 C C . SER A 1 84 ? 5.713 12.820 22.650 1.00 87.38 84 SER A C 1
ATOM 697 O O . SER A 1 84 ? 5.198 12.909 23.769 1.00 87.38 84 SER A O 1
ATOM 699 N N . SER A 1 85 ? 7.030 12.871 22.450 1.00 83.06 85 SER A N 1
ATOM 700 C CA . SER A 1 85 ? 8.000 13.054 23.542 1.00 83.06 85 SER A CA 1
ATOM 701 C C . SER A 1 85 ? 7.866 14.399 24.258 1.00 83.06 85 SER A C 1
ATOM 703 O O . SER A 1 85 ? 8.181 14.499 25.439 1.00 83.06 85 SER A O 1
ATOM 705 N N . ASP A 1 86 ? 7.309 15.407 23.591 1.00 84.00 86 ASP A N 1
ATOM 706 C CA . ASP A 1 86 ? 7.018 16.727 24.156 1.00 84.00 86 ASP A CA 1
ATOM 707 C C . ASP A 1 86 ? 5.776 16.756 25.071 1.00 84.00 86 ASP A C 1
ATOM 709 O O . ASP A 1 86 ? 5.483 17.791 25.673 1.00 84.00 86 ASP A O 1
ATOM 713 N N . LYS A 1 87 ? 5.018 15.653 25.182 1.00 88.00 87 LYS A N 1
ATOM 714 C CA . LYS A 1 87 ? 3.797 15.570 25.998 1.00 88.00 87 LYS A CA 1
ATOM 715 C C . LYS A 1 87 ? 4.019 14.687 27.234 1.00 88.00 87 LYS A C 1
ATOM 717 O O . LYS A 1 87 ? 3.913 13.463 27.135 1.00 88.00 87 LYS A O 1
ATOM 722 N N . PRO A 1 88 ? 4.197 15.267 28.439 1.00 90.19 88 PRO A N 1
ATOM 723 C CA . PRO A 1 88 ? 4.404 14.503 29.674 1.00 90.19 88 PRO A CA 1
ATOM 724 C C . PRO A 1 88 ? 3.310 13.467 29.971 1.00 90.19 88 PRO A C 1
ATOM 726 O O . PRO A 1 88 ? 3.607 12.389 30.480 1.00 90.19 88 PRO A O 1
ATOM 729 N N . LEU A 1 89 ? 2.051 13.753 29.608 1.00 89.44 89 LEU A N 1
ATOM 730 C CA . LEU A 1 89 ? 0.936 12.812 29.786 1.00 89.44 89 LEU A CA 1
ATOM 731 C C . LEU A 1 89 ? 1.131 11.514 28.994 1.00 89.44 89 LEU A C 1
ATOM 733 O O . LEU A 1 89 ? 0.748 10.446 29.465 1.00 89.44 89 LEU A O 1
ATOM 737 N N . HIS A 1 90 ? 1.739 11.593 27.808 1.00 90.75 90 HIS A N 1
ATOM 738 C CA . HIS A 1 90 ? 2.026 10.407 27.012 1.00 90.75 90 HIS A CA 1
ATOM 739 C C . HIS A 1 90 ? 3.118 9.570 27.680 1.00 90.75 90 HIS A C 1
ATOM 741 O O . HIS A 1 90 ? 2.962 8.359 27.829 1.00 90.75 90 HIS A O 1
ATOM 747 N N . LEU A 1 91 ? 4.196 10.224 28.123 1.00 91.62 91 LEU A N 1
ATOM 748 C CA . LEU A 1 91 ? 5.323 9.563 28.783 1.00 91.62 91 LEU A CA 1
ATOM 749 C C . LEU A 1 91 ? 4.880 8.852 30.067 1.00 91.62 91 LEU A C 1
ATOM 751 O O . LEU A 1 91 ? 5.168 7.669 30.244 1.00 91.62 91 LEU A O 1
ATOM 755 N N . GLY A 1 92 ? 4.098 9.534 30.910 1.00 91.81 92 GLY A N 1
ATOM 756 C CA . GLY A 1 92 ? 3.547 8.953 32.136 1.00 91.81 92 GLY A CA 1
ATOM 757 C C . GLY A 1 92 ? 2.648 7.741 31.871 1.00 91.81 92 GLY A C 1
ATOM 758 O O . GLY A 1 92 ? 2.733 6.741 32.580 1.00 91.81 92 GLY A O 1
ATOM 759 N N . ALA A 1 93 ? 1.836 7.773 30.810 1.00 92.00 93 ALA A N 1
ATOM 760 C CA . ALA A 1 93 ? 1.005 6.631 30.426 1.00 92.00 93 ALA A CA 1
ATOM 761 C C . ALA A 1 93 ? 1.843 5.415 29.977 1.00 92.00 93 ALA A C 1
ATOM 763 O O . ALA A 1 93 ? 1.522 4.275 30.318 1.00 92.00 93 ALA A O 1
ATOM 764 N N . ILE A 1 94 ? 2.938 5.644 29.247 1.00 93.69 94 ILE A N 1
ATOM 765 C CA . ILE A 1 94 ? 3.843 4.585 28.763 1.00 93.69 94 ILE A CA 1
ATOM 766 C C . ILE A 1 94 ? 4.656 3.971 29.910 1.00 93.69 94 ILE A C 1
ATOM 768 O O . ILE A 1 94 ? 4.869 2.755 29.930 1.00 93.69 94 ILE A O 1
ATOM 772 N N . GLN A 1 95 ? 5.049 4.780 30.901 1.00 94.44 95 GLN A N 1
ATOM 773 C CA . GLN A 1 95 ? 5.762 4.345 32.113 1.00 94.44 95 GLN A CA 1
ATOM 774 C C . GLN A 1 95 ? 5.017 3.269 32.918 1.00 94.44 95 GLN A C 1
ATOM 776 O O . GLN A 1 95 ? 5.646 2.492 33.629 1.00 94.44 95 GLN A O 1
ATOM 781 N N . VAL A 1 96 ? 3.693 3.164 32.774 1.00 93.19 96 VAL A N 1
ATOM 782 C CA . VAL A 1 96 ? 2.860 2.183 33.492 1.00 93.19 96 VAL A CA 1
ATOM 783 C C . VAL A 1 96 ? 2.831 0.802 32.813 1.00 93.19 96 VAL A C 1
ATOM 785 O O . VAL A 1 96 ? 2.463 -0.191 33.444 1.00 93.19 96 VAL A O 1
ATOM 788 N N . ILE A 1 97 ? 3.233 0.694 31.540 1.00 94.31 97 ILE A N 1
ATOM 789 C CA . ILE A 1 97 ? 3.201 -0.570 30.779 1.00 94.31 97 ILE A CA 1
ATOM 790 C C . ILE A 1 97 ? 3.967 -1.706 31.475 1.00 94.31 97 ILE A C 1
ATOM 792 O O . ILE A 1 97 ? 3.371 -2.769 31.654 1.00 94.31 97 ILE A O 1
ATOM 796 N N . PRO A 1 98 ? 5.241 -1.546 31.877 1.00 93.31 98 PRO A N 1
ATOM 797 C CA . PRO A 1 98 ? 6.063 -2.686 32.284 1.00 93.31 98 PRO A CA 1
ATOM 798 C C . PRO A 1 98 ? 5.598 -3.272 33.620 1.00 93.31 98 PRO A C 1
ATOM 800 O O . PRO A 1 98 ? 5.573 -4.488 33.795 1.00 93.31 98 PRO A O 1
ATOM 803 N N . SER A 1 99 ? 5.159 -2.412 34.545 1.00 91.94 99 SER A N 1
ATOM 804 C CA . SER A 1 99 ? 4.587 -2.829 35.828 1.00 91.94 99 SER A CA 1
ATOM 805 C C . SER A 1 99 ? 3.209 -3.476 35.671 1.00 91.94 99 SER A C 1
ATOM 807 O O . SER A 1 99 ? 2.864 -4.377 36.434 1.00 91.94 99 SER A O 1
ATOM 809 N N . SER A 1 100 ? 2.434 -3.060 34.666 1.00 93.31 100 SER A N 1
ATOM 810 C CA . SER A 1 100 ? 1.110 -3.629 34.389 1.00 93.31 100 SER A CA 1
ATOM 811 C C . SER A 1 100 ? 1.179 -4.951 33.622 1.00 93.31 100 SER A C 1
ATOM 813 O O . SER A 1 100 ? 0.296 -5.794 33.779 1.00 93.31 100 SER A O 1
ATOM 815 N N . LEU A 1 101 ? 2.212 -5.138 32.792 1.00 96.12 101 LEU A N 1
ATOM 816 C CA . LEU A 1 101 ? 2.328 -6.233 31.825 1.00 96.12 101 LEU A CA 1
ATOM 817 C C . LEU A 1 101 ? 3.655 -7.001 31.980 1.00 96.12 101 LEU A C 1
ATOM 819 O O . LEU A 1 101 ? 4.489 -6.981 31.071 1.00 96.12 101 LEU A O 1
ATOM 823 N N . PRO A 1 102 ? 3.859 -7.742 33.084 1.00 93.31 102 PRO A N 1
ATOM 824 C CA . PRO A 1 102 ? 5.116 -8.454 33.329 1.00 93.31 102 PRO A CA 1
ATOM 825 C C . PRO A 1 102 ? 5.433 -9.528 32.274 1.00 93.31 102 PRO A C 1
ATOM 827 O O . PRO A 1 102 ? 6.587 -9.901 32.110 1.00 93.31 102 PRO A O 1
ATOM 830 N N . SER A 1 103 ? 4.432 -10.025 31.538 1.00 95.19 103 SER A N 1
ATOM 831 C CA . SER A 1 103 ? 4.588 -11.033 30.476 1.00 95.19 103 SER A CA 1
ATOM 832 C C . SER A 1 103 ? 4.607 -10.445 29.058 1.00 95.19 103 SER A C 1
ATOM 834 O O . SER A 1 103 ? 4.371 -11.176 28.092 1.00 95.19 103 SER A O 1
ATOM 836 N N . LEU A 1 104 ? 4.849 -9.136 28.911 1.00 97.56 104 LEU A N 1
ATOM 837 C CA . LEU A 1 104 ? 4.891 -8.488 27.603 1.00 97.56 104 LEU A CA 1
ATOM 838 C C . LEU A 1 104 ? 6.012 -9.081 26.735 1.00 97.56 104 LEU A C 1
ATOM 840 O O . LEU A 1 104 ? 7.175 -9.100 27.133 1.00 97.56 104 LEU A O 1
ATOM 844 N N . LYS A 1 105 ? 5.651 -9.533 25.529 1.00 98.12 105 LYS A N 1
ATOM 845 C CA . LYS A 1 105 ? 6.582 -10.128 24.560 1.00 98.12 105 LYS A CA 1
ATOM 846 C C . LYS A 1 105 ? 6.967 -9.179 23.438 1.00 98.12 105 LYS A C 1
ATOM 848 O O . LYS A 1 105 ? 8.061 -9.294 22.905 1.00 98.12 105 LYS A O 1
ATOM 853 N N . GLN A 1 106 ? 6.074 -8.274 23.048 1.00 98.19 106 GLN A N 1
ATOM 854 C CA . GLN A 1 106 ? 6.299 -7.363 21.929 1.00 98.19 106 GLN A CA 1
ATOM 855 C C . GLN A 1 106 ? 5.987 -5.931 22.338 1.00 98.19 106 GLN A C 1
ATOM 857 O O . GLN A 1 106 ? 4.889 -5.655 22.831 1.00 98.19 106 GLN A O 1
ATOM 862 N N . LEU A 1 107 ? 6.923 -5.029 22.078 1.00 97.44 107 LEU A N 1
ATOM 863 C CA . LEU A 1 107 ? 6.768 -3.608 22.341 1.00 97.44 107 LEU A CA 1
ATOM 864 C C . LEU A 1 107 ? 7.202 -2.797 21.120 1.00 97.44 107 LEU A C 1
ATOM 866 O O . LEU A 1 107 ? 8.309 -2.960 20.615 1.00 97.44 107 LEU A O 1
ATOM 870 N N . GLU A 1 108 ? 6.334 -1.904 20.659 1.00 96.56 108 GLU A N 1
ATOM 871 C CA . GLU A 1 108 ? 6.656 -0.921 19.629 1.00 96.56 108 GLU A CA 1
ATOM 872 C C . GLU A 1 108 ? 6.369 0.490 20.144 1.00 96.56 108 GLU A C 1
ATOM 874 O O . GLU A 1 108 ? 5.222 0.819 20.442 1.00 96.56 108 GLU A O 1
ATOM 879 N N . LEU A 1 109 ? 7.407 1.318 20.234 1.00 94.56 109 LEU A N 1
ATOM 880 C CA . LEU A 1 109 ? 7.337 2.715 20.650 1.00 94.56 109 LEU A CA 1
ATOM 881 C C . LEU A 1 109 ? 7.766 3.608 19.484 1.00 94.56 109 LEU A C 1
ATOM 883 O O . LEU A 1 109 ? 8.934 3.635 19.095 1.00 94.56 109 LEU A O 1
ATOM 887 N N . ALA A 1 110 ? 6.811 4.341 18.922 1.00 90.12 110 ALA A N 1
ATOM 888 C CA . ALA A 1 110 ? 7.041 5.252 17.809 1.00 90.12 110 ALA A CA 1
ATOM 889 C C . ALA A 1 110 ? 6.798 6.697 18.256 1.00 90.12 110 ALA A C 1
ATOM 891 O O . ALA A 1 110 ? 5.668 7.069 18.556 1.00 90.12 110 ALA A O 1
ATOM 892 N N . ASP A 1 111 ? 7.842 7.520 18.285 1.00 87.56 111 ASP A N 1
ATOM 893 C CA . ASP A 1 111 ? 7.669 8.953 18.529 1.00 87.56 111 ASP A CA 1
ATOM 894 C C . ASP A 1 111 ? 7.167 9.640 17.249 1.00 87.56 111 ASP A C 1
ATOM 896 O O . ASP A 1 111 ? 7.752 9.494 16.170 1.00 87.56 111 ASP A O 1
ATOM 900 N N . SER A 1 112 ? 6.050 10.348 17.347 1.00 81.12 112 SER A N 1
ATOM 901 C CA . SER A 1 112 ? 5.394 11.019 16.231 1.00 81.12 112 SER A CA 1
ATOM 902 C C . SER A 1 112 ? 6.089 12.310 15.810 1.00 81.12 112 SER A C 1
ATOM 904 O O . SER A 1 112 ? 5.956 12.702 14.653 1.00 81.12 112 SER A O 1
ATOM 906 N N . LEU A 1 113 ? 6.849 12.950 16.704 1.00 74.69 113 LEU A N 1
ATOM 907 C CA . LEU A 1 113 ? 7.612 14.146 16.359 1.00 74.69 113 LEU A CA 1
ATOM 908 C C . LEU A 1 113 ? 9.028 13.787 15.908 1.00 74.69 113 LEU A C 1
ATOM 910 O O . LEU A 1 113 ? 9.595 12.749 16.264 1.00 74.69 113 LEU A O 1
ATOM 914 N N . VAL A 1 114 ? 9.597 14.655 15.074 1.00 62.88 114 VAL A N 1
ATOM 915 C CA . VAL A 1 114 ? 11.047 14.726 14.892 1.00 62.88 114 VAL A CA 1
ATOM 916 C C . VAL A 1 114 ? 11.557 15.448 16.141 1.00 62.88 114 VAL A C 1
ATOM 918 O O . VAL A 1 114 ? 11.226 16.623 16.310 1.00 62.88 114 VAL A O 1
ATOM 921 N N . PRO A 1 115 ? 12.256 14.771 17.065 1.00 55.59 115 PRO A N 1
ATOM 922 C CA . PRO A 1 115 ? 12.709 15.399 18.288 1.00 55.59 115 PRO A CA 1
ATOM 923 C C . PRO A 1 115 ? 13.613 16.571 17.921 1.00 55.59 115 PRO A C 1
ATOM 925 O O . PRO A 1 115 ? 14.468 16.472 17.036 1.00 55.59 115 PRO A O 1
ATOM 928 N N . ALA A 1 116 ? 13.423 17.688 18.619 1.00 60.19 116 ALA A N 1
ATOM 929 C CA . ALA A 1 116 ? 14.441 18.720 18.656 1.00 60.19 116 ALA A CA 1
ATOM 930 C C . ALA A 1 116 ? 15.756 18.073 19.150 1.00 60.19 116 ALA A C 1
ATOM 932 O O . ALA A 1 116 ? 15.707 17.242 20.060 1.00 60.19 116 ALA A O 1
ATOM 933 N N . PRO A 1 117 ? 16.920 18.427 18.580 1.00 55.50 117 PRO A N 1
ATOM 934 C CA . PRO A 1 117 ? 18.175 17.667 18.687 1.00 55.50 117 PRO A CA 1
ATOM 935 C C . PRO A 1 117 ? 18.847 17.621 20.081 1.00 55.50 117 PRO A C 1
ATOM 937 O O . PRO A 1 117 ? 20.048 17.397 20.163 1.00 55.50 117 PRO A O 1
ATOM 940 N N . ALA A 1 118 ? 18.129 17.836 21.189 1.00 48.38 118 ALA A N 1
ATOM 941 C CA . ALA A 1 118 ? 18.750 18.072 22.496 1.00 48.38 118 ALA A CA 1
ATOM 942 C C . ALA A 1 118 ? 18.091 17.410 23.721 1.00 48.38 118 ALA A C 1
ATOM 944 O O . ALA A 1 118 ? 18.544 17.679 24.833 1.00 48.38 118 ALA A O 1
ATOM 945 N N . GLN A 1 119 ? 17.060 16.566 23.588 1.00 58.34 119 GLN A N 1
ATOM 946 C CA . GLN A 1 119 ? 16.537 15.845 24.761 1.00 58.34 119 GLN A CA 1
ATOM 947 C C . GLN A 1 119 ? 17.075 14.407 24.826 1.00 58.34 119 GLN A C 1
ATOM 949 O O . GLN A 1 119 ? 16.926 13.682 23.839 1.00 58.34 119 GLN A O 1
ATOM 954 N N . PRO A 1 120 ? 17.681 13.986 25.962 1.00 58.97 120 PRO A N 1
ATOM 955 C CA . PRO A 1 120 ? 17.964 12.579 26.240 1.00 58.97 120 PRO A CA 1
ATOM 956 C C . PRO A 1 120 ? 16.710 11.763 25.948 1.00 58.97 120 PRO A C 1
ATOM 958 O O . PRO A 1 120 ? 15.609 12.150 26.355 1.00 58.97 120 PRO A O 1
ATOM 961 N N . SER A 1 121 ? 16.846 10.700 25.158 1.00 72.44 121 SER A N 1
ATOM 962 C CA . SER A 1 121 ? 15.663 10.026 24.652 1.00 72.44 121 SER A CA 1
ATOM 963 C C . SER A 1 121 ? 14.973 9.336 25.828 1.00 72.44 121 SER A C 1
ATOM 965 O O . SER A 1 121 ? 15.570 8.506 26.502 1.00 72.44 121 SER A O 1
ATOM 967 N N . PHE A 1 122 ? 13.707 9.672 26.092 1.00 87.31 122 PHE A N 1
ATOM 968 C CA . PHE A 1 122 ? 12.861 9.004 27.095 1.00 87.31 122 PHE A CA 1
ATOM 969 C C . PHE A 1 122 ? 12.977 7.469 27.046 1.00 87.31 122 PHE A C 1
ATOM 971 O O . PHE A 1 122 ? 12.831 6.796 28.060 1.00 87.31 122 PHE A O 1
ATOM 978 N N . ILE A 1 123 ? 13.237 6.924 25.854 1.00 87.94 123 ILE A N 1
ATOM 979 C CA . ILE A 1 123 ? 13.451 5.501 25.604 1.00 87.94 123 ILE A CA 1
ATOM 980 C C . ILE A 1 123 ? 14.621 4.940 26.413 1.00 87.94 123 ILE A C 1
ATOM 982 O O . ILE A 1 123 ? 14.514 3.816 26.896 1.00 87.94 123 ILE A O 1
ATOM 986 N N . ASP A 1 124 ? 15.693 5.708 26.590 1.00 86.88 124 ASP A N 1
ATOM 987 C CA . ASP A 1 124 ? 16.880 5.286 27.325 1.00 86.88 124 ASP A CA 1
ATOM 988 C C . ASP A 1 124 ? 16.530 5.033 28.797 1.00 86.88 124 ASP A C 1
ATOM 990 O O . ASP A 1 124 ? 16.605 3.896 29.273 1.00 86.88 124 ASP A O 1
ATOM 994 N N . ASP A 1 125 ? 15.996 6.055 29.473 1.00 89.50 125 ASP A N 1
ATOM 995 C CA . ASP A 1 125 ? 15.517 5.954 30.856 1.00 89.50 125 ASP A CA 1
ATOM 996 C C . ASP A 1 125 ? 14.436 4.875 31.001 1.00 89.50 125 ASP A C 1
ATOM 998 O O . ASP A 1 125 ? 14.379 4.139 31.991 1.00 89.50 125 ASP A O 1
ATOM 1002 N N . TYR A 1 126 ? 13.559 4.766 30.003 1.00 92.25 126 TYR A N 1
ATOM 1003 C CA . TYR A 1 126 ? 12.458 3.817 30.012 1.00 92.25 126 TYR A CA 1
ATOM 1004 C C . TYR A 1 126 ? 12.937 2.369 29.901 1.00 92.25 126 TYR A C 1
ATOM 1006 O O . TYR A 1 126 ? 12.434 1.511 30.616 1.00 92.25 126 TYR A O 1
ATOM 1014 N N . ILE A 1 127 ? 13.909 2.056 29.048 1.00 91.62 127 ILE A N 1
ATOM 1015 C CA . ILE A 1 127 ? 14.454 0.695 28.966 1.00 91.62 127 ILE A CA 1
ATOM 1016 C C . ILE A 1 127 ? 15.215 0.358 30.253 1.00 91.62 127 ILE A C 1
ATOM 1018 O O . ILE A 1 127 ? 15.088 -0.760 30.752 1.00 91.62 127 ILE A O 1
ATOM 1022 N N . GLU A 1 128 ? 15.950 1.320 30.814 1.00 89.06 128 GLU A N 1
ATOM 1023 C CA . GLU A 1 128 ? 16.731 1.143 32.042 1.00 89.06 128 GLU A CA 1
ATOM 1024 C C . GLU A 1 128 ? 15.886 0.909 33.292 1.00 89.06 128 GLU A C 1
ATOM 1026 O O . GLU A 1 128 ? 16.284 0.153 34.180 1.00 89.06 128 GLU A O 1
ATOM 1031 N N . SER A 1 129 ? 14.717 1.540 33.362 1.00 92.00 129 SER A N 1
ATOM 1032 C CA . SER A 1 129 ? 13.895 1.546 34.572 1.00 92.00 129 SER A CA 1
ATOM 1033 C C . SER A 1 129 ? 13.203 0.210 34.869 1.00 92.00 129 SER A C 1
ATOM 1035 O O . SER A 1 129 ? 12.646 0.051 35.958 1.00 92.00 129 SER A O 1
ATOM 1037 N N . PHE A 1 130 ? 13.202 -0.758 33.941 1.00 92.25 130 PHE A N 1
ATOM 1038 C CA . PHE A 1 130 ? 12.383 -1.967 34.074 1.00 92.25 130 PHE A CA 1
ATOM 1039 C C . PHE A 1 130 ? 13.091 -3.263 33.665 1.00 92.25 130 PHE A C 1
ATOM 1041 O O . PHE A 1 130 ? 13.926 -3.311 32.765 1.00 92.25 130 PHE A O 1
ATOM 1048 N N . ALA A 1 131 ? 12.694 -4.360 34.314 1.00 92.56 131 ALA A N 1
ATOM 1049 C CA . ALA A 1 131 ? 13.181 -5.701 34.012 1.00 92.56 131 ALA A CA 1
ATOM 1050 C C . ALA A 1 131 ? 12.349 -6.350 32.891 1.00 92.56 131 ALA A C 1
ATOM 1052 O O . ALA A 1 131 ? 11.278 -6.911 33.127 1.00 92.56 131 ALA A O 1
ATOM 1053 N N . TRP A 1 132 ? 12.860 -6.320 31.662 1.00 95.12 132 TRP A N 1
ATOM 1054 C CA . TRP A 1 132 ? 12.192 -6.870 30.475 1.00 95.12 132 TRP A CA 1
ATOM 1055 C C . TRP A 1 132 ? 12.481 -8.365 30.257 1.00 95.12 132 TRP A C 1
ATOM 1057 O O . TRP A 1 132 ? 13.001 -8.778 29.222 1.00 95.12 132 TRP A O 1
ATOM 1067 N N . GLY A 1 133 ? 12.138 -9.203 31.239 1.00 95.69 133 GLY A N 1
ATOM 1068 C CA . GLY A 1 133 ? 12.500 -10.631 31.242 1.00 95.69 133 GLY A CA 1
ATOM 1069 C C . GLY A 1 133 ? 11.867 -11.479 30.128 1.00 95.69 133 GLY A C 1
ATOM 1070 O O . GLY A 1 133 ? 12.411 -12.523 29.774 1.00 95.69 133 GLY A O 1
ATOM 1071 N N . HIS A 1 134 ? 10.744 -11.038 29.556 1.00 97.50 134 HIS A N 1
ATOM 1072 C CA . HIS A 1 134 ? 9.980 -11.775 28.538 1.00 97.50 134 HIS A CA 1
ATOM 1073 C C . HIS A 1 134 ? 9.913 -11.081 27.175 1.00 97.50 134 HIS A C 1
ATOM 1075 O O . HIS A 1 134 ? 9.263 -11.601 26.269 1.00 97.50 134 HIS A O 1
ATOM 1081 N N . LEU A 1 135 ? 10.562 -9.924 27.020 1.00 98.06 135 LEU A N 1
ATOM 1082 C CA . LEU A 1 135 ? 10.485 -9.145 25.791 1.00 98.06 135 LEU A CA 1
ATOM 1083 C C . LEU A 1 135 ? 11.265 -9.853 24.671 1.00 98.06 135 LEU A C 1
ATOM 1085 O O . LEU A 1 135 ? 12.472 -10.054 24.778 1.00 98.06 135 LEU A O 1
ATOM 1089 N N . GLU A 1 136 ? 10.558 -10.246 23.613 1.00 98.38 136 GLU A N 1
ATOM 1090 C CA . GLU A 1 136 ? 11.075 -10.977 22.451 1.00 98.38 136 GLU A CA 1
ATOM 1091 C C . GLU A 1 136 ? 11.246 -10.061 21.228 1.00 98.38 136 GLU A C 1
ATOM 1093 O O . GLU A 1 136 ? 12.214 -10.212 20.484 1.00 98.38 136 GLU A O 1
ATOM 1098 N N . ASP A 1 137 ? 10.348 -9.092 21.027 1.00 98.50 137 ASP A N 1
ATOM 1099 C CA . ASP A 1 137 ? 10.393 -8.150 19.905 1.00 98.50 137 ASP A CA 1
ATOM 1100 C C . ASP A 1 137 ? 10.315 -6.703 20.408 1.00 98.50 137 ASP A C 1
ATOM 1102 O O . ASP A 1 137 ? 9.337 -6.311 21.050 1.00 98.50 137 ASP A O 1
ATOM 1106 N N . LEU A 1 138 ? 11.314 -5.891 20.067 1.00 97.81 138 LEU A N 1
ATOM 1107 C CA . LEU A 1 138 ? 11.343 -4.466 20.384 1.00 97.81 138 LEU A CA 1
ATOM 1108 C C . LEU A 1 138 ? 11.485 -3.640 19.107 1.00 97.81 138 LEU A C 1
ATOM 1110 O O . LEU A 1 138 ? 12.372 -3.879 18.290 1.00 97.81 138 LEU A O 1
ATOM 1114 N N . THR A 1 139 ? 10.607 -2.657 18.934 1.00 97.06 139 THR A N 1
ATOM 1115 C CA . THR A 1 139 ? 10.724 -1.619 17.906 1.00 97.06 139 THR A CA 1
ATOM 1116 C C . THR A 1 139 ? 10.708 -0.257 18.576 1.00 97.06 139 THR A C 1
ATOM 1118 O O . THR A 1 139 ? 9.755 0.079 19.272 1.00 97.06 139 THR A O 1
ATOM 1121 N N . VAL A 1 140 ? 11.753 0.529 18.372 1.00 95.25 140 VAL A N 1
ATOM 1122 C CA . VAL A 1 140 ? 11.896 1.867 18.952 1.00 95.25 140 VAL A CA 1
ATOM 1123 C C . VAL A 1 140 ? 12.336 2.843 17.878 1.00 95.25 140 VAL A C 1
ATOM 1125 O O . VAL A 1 140 ? 12.995 2.468 16.907 1.00 95.25 140 VAL A O 1
ATOM 1128 N N . LYS A 1 141 ? 11.950 4.109 18.028 1.00 89.56 141 LYS A N 1
ATOM 1129 C CA . LYS A 1 141 ? 12.411 5.137 17.099 1.00 89.56 141 LYS A CA 1
ATOM 1130 C C . LYS A 1 141 ? 13.853 5.535 17.388 1.00 89.56 141 LYS A C 1
ATOM 1132 O O . LYS A 1 141 ? 14.667 5.447 16.484 1.00 89.56 141 LYS A O 1
ATOM 1137 N N . TYR A 1 142 ? 14.153 5.859 18.642 1.00 87.88 142 TYR A N 1
ATOM 1138 C CA . TYR A 1 142 ? 15.445 6.387 19.072 1.00 87.88 142 TYR A CA 1
ATOM 1139 C C . TYR A 1 142 ? 16.128 5.453 20.060 1.00 87.88 142 TYR A C 1
ATOM 1141 O O . TYR A 1 142 ? 15.466 4.903 20.939 1.00 87.88 142 TYR A O 1
ATOM 1149 N N . VAL A 1 143 ? 17.440 5.293 19.906 1.00 89.12 143 VAL A N 1
ATOM 1150 C CA . VAL A 1 143 ? 18.327 4.625 20.867 1.00 89.12 143 VAL A CA 1
ATOM 1151 C C . VAL A 1 143 ? 19.638 5.395 20.873 1.00 89.12 143 VAL A C 1
ATOM 1153 O O . VAL A 1 143 ? 20.156 5.702 19.798 1.00 89.12 143 VAL A O 1
ATOM 1156 N N . SER A 1 144 ? 20.166 5.690 22.059 1.00 88.56 144 SER A N 1
ATOM 1157 C CA . SER A 1 144 ? 21.513 6.242 22.235 1.00 88.56 144 SER A CA 1
ATOM 1158 C C . SER A 1 144 ? 22.538 5.154 22.575 1.00 88.56 144 SER A C 1
ATOM 1160 O O . SER A 1 144 ? 22.188 4.023 22.925 1.00 88.56 144 SER A O 1
ATOM 1162 N N . ALA A 1 145 ? 23.827 5.494 22.499 1.00 86.94 145 ALA A N 1
ATOM 1163 C CA . ALA A 1 145 ? 24.923 4.569 22.795 1.00 86.94 145 ALA A CA 1
ATOM 1164 C C . ALA A 1 145 ? 24.843 3.944 24.201 1.00 86.94 145 ALA A C 1
ATOM 1166 O O . ALA A 1 145 ? 25.149 2.765 24.383 1.00 86.94 145 ALA A O 1
ATOM 1167 N N . THR A 1 146 ? 24.384 4.702 25.202 1.00 85.00 146 THR A N 1
ATOM 1168 C CA . THR A 1 146 ? 24.266 4.219 26.588 1.00 85.00 146 THR A CA 1
ATOM 1169 C C . THR A 1 146 ? 23.248 3.084 26.708 1.00 85.00 146 THR A C 1
ATOM 1171 O O . THR A 1 146 ? 23.507 2.079 27.382 1.00 85.00 146 THR A O 1
ATOM 1174 N N . SER A 1 147 ? 22.146 3.175 25.964 1.00 89.44 147 SER A N 1
ATOM 1175 C CA . SER A 1 147 ? 21.065 2.184 25.967 1.00 89.44 147 SER A CA 1
ATOM 1176 C C . SER A 1 147 ? 21.412 0.876 25.283 1.00 89.44 147 SER A C 1
ATOM 1178 O O . SER A 1 147 ? 20.794 -0.147 25.581 1.00 89.44 147 SER A O 1
ATOM 1180 N N . VAL A 1 148 ? 22.415 0.859 24.400 1.00 92.06 148 VAL A N 1
ATOM 1181 C CA . VAL A 1 148 ? 22.837 -0.375 23.720 1.00 92.06 148 VAL A CA 1
ATOM 1182 C C . VAL A 1 148 ? 23.276 -1.427 24.736 1.00 92.06 148 VAL A C 1
ATOM 1184 O O . VAL A 1 148 ? 22.876 -2.586 24.633 1.00 92.06 148 VAL A O 1
ATOM 1187 N N . SER A 1 149 ? 24.004 -1.017 25.780 1.00 90.25 149 SER A N 1
ATOM 1188 C CA . SER A 1 149 ? 24.418 -1.918 26.864 1.00 90.25 149 SER A CA 1
ATOM 1189 C C . SER A 1 149 ? 23.229 -2.575 27.573 1.00 90.25 149 SER A C 1
ATOM 1191 O O . SER A 1 149 ? 23.260 -3.761 27.898 1.00 90.25 149 SER A O 1
ATOM 1193 N N . LYS A 1 150 ? 22.132 -1.838 27.738 1.00 91.75 150 LYS A N 1
ATOM 1194 C CA . LYS A 1 150 ? 20.920 -2.282 28.432 1.00 91.75 150 LYS A CA 1
ATOM 1195 C C . LYS A 1 150 ? 20.079 -3.194 27.561 1.00 91.75 150 LYS A C 1
ATOM 1197 O O . LYS A 1 150 ? 19.653 -4.254 28.009 1.00 91.75 150 LYS A O 1
ATOM 1202 N N . LEU A 1 151 ? 19.918 -2.818 26.295 1.00 95.19 151 LEU A N 1
ATOM 1203 C CA . LEU A 1 151 ? 19.298 -3.655 25.273 1.00 95.19 151 LEU A CA 1
ATOM 1204 C C . LEU A 1 151 ? 20.019 -4.998 25.140 1.00 95.19 151 LEU A C 1
ATOM 1206 O O . LEU A 1 151 ? 19.371 -6.033 24.995 1.00 95.19 151 LEU A O 1
ATOM 1210 N N . SER A 1 152 ? 21.347 -4.991 25.245 1.00 95.00 152 SER A N 1
ATOM 1211 C CA . SER A 1 152 ? 22.155 -6.204 25.143 1.00 95.00 152 SER A CA 1
ATOM 1212 C C . SER A 1 152 ? 21.949 -7.185 26.292 1.00 95.00 152 SER A C 1
ATOM 1214 O O . SER A 1 152 ? 22.085 -8.390 26.098 1.00 95.00 152 SER A O 1
ATOM 1216 N N . ALA A 1 153 ? 21.561 -6.685 27.465 1.00 95.06 153 ALA A N 1
ATOM 1217 C CA . ALA A 1 153 ? 21.286 -7.504 28.636 1.00 95.06 153 ALA A CA 1
ATOM 1218 C C . ALA A 1 153 ? 19.891 -8.154 28.598 1.00 95.06 153 ALA A C 1
ATOM 1220 O O . ALA A 1 153 ? 19.555 -8.927 29.496 1.00 95.06 153 ALA A O 1
ATOM 1221 N N . LEU A 1 154 ? 19.058 -7.855 27.590 1.00 96.31 154 LEU A N 1
ATOM 1222 C CA . LEU A 1 154 ? 17.712 -8.413 27.487 1.00 96.31 154 LEU A CA 1
ATOM 1223 C C . LEU A 1 154 ? 17.769 -9.894 27.072 1.00 96.31 154 LEU A C 1
ATOM 1225 O O . LEU A 1 154 ? 18.094 -10.206 25.923 1.00 96.31 154 LEU A O 1
ATOM 1229 N N . PRO A 1 155 ? 17.410 -10.836 27.966 1.00 96.62 155 PRO A N 1
ATOM 1230 C CA . PRO A 1 155 ? 17.736 -12.251 27.779 1.00 96.62 155 PRO A CA 1
ATOM 1231 C C . PRO A 1 155 ? 16.915 -12.917 26.670 1.00 96.62 155 PRO A C 1
ATOM 1233 O O . PRO A 1 155 ? 17.371 -13.876 26.046 1.00 96.62 155 PRO A O 1
ATOM 1236 N N . CYS A 1 156 ? 15.703 -12.419 26.417 1.00 97.62 156 CYS A N 1
ATOM 1237 C CA . CYS A 1 156 ? 14.751 -13.008 25.477 1.00 97.62 156 CYS A CA 1
ATOM 1238 C C . CYS A 1 156 ? 14.645 -12.254 24.147 1.00 97.62 156 CYS A C 1
ATOM 1240 O O . CYS A 1 156 ? 13.916 -12.721 23.273 1.00 97.62 156 CYS A O 1
ATOM 1242 N N . LEU A 1 157 ? 15.355 -11.133 23.972 1.00 98.00 157 LEU A N 1
ATOM 1243 C CA . LEU A 1 157 ? 15.197 -10.271 22.802 1.00 98.00 157 LEU A CA 1
ATOM 1244 C C . LEU A 1 157 ? 15.681 -10.990 21.534 1.00 98.00 157 LEU A C 1
ATOM 1246 O O . LEU A 1 157 ? 16.864 -11.281 21.392 1.00 98.00 157 LEU A O 1
ATOM 1250 N N . ARG A 1 158 ? 14.758 -11.279 20.612 1.00 98.19 158 ARG A N 1
ATOM 1251 C CA . ARG A 1 158 ? 14.995 -11.973 19.333 1.00 98.19 158 ARG A CA 1
ATOM 1252 C C . ARG A 1 158 ? 15.005 -11.022 18.150 1.00 98.19 158 ARG A C 1
ATOM 1254 O O . ARG A 1 158 ? 15.803 -11.220 17.234 1.00 98.19 158 ARG A O 1
ATOM 1261 N N . THR A 1 159 ? 14.139 -10.014 18.175 1.00 98.44 159 THR A N 1
ATOM 1262 C CA . THR A 1 159 ? 14.027 -9.006 17.119 1.00 98.44 159 THR A CA 1
ATOM 1263 C C . THR A 1 159 ? 14.221 -7.622 17.707 1.00 98.44 159 THR A C 1
ATOM 1265 O O . THR A 1 159 ? 13.475 -7.215 18.598 1.00 98.44 159 THR A O 1
ATOM 1268 N N . LEU A 1 160 ? 15.166 -6.872 17.150 1.00 98.00 160 LEU A N 1
ATOM 1269 C CA . LEU A 1 160 ? 15.373 -5.468 17.470 1.00 98.00 160 LEU A CA 1
ATOM 1270 C C . LEU A 1 160 ? 15.220 -4.624 16.208 1.00 98.00 160 LEU A C 1
ATOM 1272 O O . LEU A 1 160 ? 15.865 -4.890 15.192 1.00 98.00 160 LEU A O 1
ATOM 1276 N N . LYS A 1 161 ? 14.351 -3.614 16.272 1.00 97.75 161 LYS A N 1
ATOM 1277 C CA . LYS A 1 161 ? 14.177 -2.610 15.222 1.00 97.75 161 LYS A CA 1
ATOM 1278 C C . LYS A 1 161 ? 14.404 -1.216 15.791 1.00 97.75 161 LYS A C 1
ATOM 1280 O O . LYS A 1 161 ? 13.734 -0.838 16.748 1.00 97.75 161 LYS A O 1
ATOM 1285 N N . ILE A 1 162 ? 15.312 -0.461 15.191 1.00 95.50 162 ILE A N 1
ATOM 1286 C CA . ILE A 1 162 ? 15.628 0.915 15.584 1.00 95.50 162 ILE A CA 1
ATOM 1287 C C . ILE A 1 162 ? 15.460 1.785 14.348 1.00 95.50 162 ILE A C 1
ATOM 1289 O O . ILE A 1 162 ? 16.025 1.450 13.312 1.00 95.50 162 ILE A O 1
ATOM 1293 N N . HIS A 1 163 ? 14.660 2.850 14.416 1.00 90.25 163 HIS A N 1
ATOM 1294 C CA . HIS A 1 163 ? 14.394 3.678 13.233 1.00 90.25 163 HIS A CA 1
ATOM 1295 C C . HIS A 1 163 ? 15.326 4.878 13.039 1.00 90.25 163 HIS A C 1
ATOM 1297 O O . HIS A 1 163 ? 15.350 5.424 11.935 1.00 90.25 163 HIS A O 1
ATOM 1303 N N . ASP A 1 164 ? 16.023 5.289 14.094 1.00 85.50 164 ASP A N 1
ATOM 1304 C CA . ASP A 1 164 ? 16.926 6.436 14.124 1.00 85.50 164 ASP A CA 1
ATOM 1305 C C . ASP A 1 164 ? 17.885 6.278 15.333 1.00 85.50 164 ASP A C 1
ATOM 1307 O O . ASP A 1 164 ? 17.611 6.797 16.419 1.00 85.50 164 ASP A O 1
ATOM 1311 N N . PRO A 1 165 ? 18.952 5.459 15.242 1.00 76.00 165 PRO A N 1
ATOM 1312 C CA . PRO A 1 165 ? 20.013 5.459 16.240 1.00 76.00 165 PRO A CA 1
ATOM 1313 C C . PRO A 1 165 ? 20.719 6.812 16.170 1.00 76.00 165 PRO A C 1
ATOM 1315 O O . PRO A 1 165 ? 21.071 7.261 15.086 1.00 76.00 165 PRO A O 1
ATOM 1318 N N . VAL A 1 166 ? 20.902 7.469 17.312 1.00 80.69 166 VAL A N 1
ATOM 1319 C CA . VAL A 1 166 ? 21.455 8.829 17.354 1.00 80.69 166 VAL A CA 1
ATOM 1320 C C . VAL A 1 166 ? 22.675 8.851 18.257 1.00 80.69 166 VAL A C 1
ATOM 1322 O O . VAL A 1 166 ? 22.654 8.285 19.354 1.00 80.69 166 VAL A O 1
ATOM 1325 N N . SER A 1 167 ? 23.712 9.561 17.815 1.00 78.94 167 SER A N 1
ATOM 1326 C CA . SER A 1 167 ? 24.937 9.789 18.585 1.00 78.94 167 SER A CA 1
ATOM 1327 C C . SER A 1 167 ? 25.630 8.483 18.980 1.00 78.94 167 SER A C 1
ATOM 1329 O O . SER A 1 167 ? 26.065 8.334 20.124 1.00 78.94 167 SER A O 1
ATOM 1331 N N . MET A 1 168 ? 25.720 7.524 18.055 1.00 81.94 168 MET A N 1
ATOM 1332 C CA . MET A 1 168 ? 26.472 6.288 18.272 1.00 81.94 168 MET A CA 1
ATOM 1333 C C . MET A 1 168 ? 27.950 6.540 17.946 1.00 81.94 168 MET A C 1
ATOM 1335 O O . MET A 1 168 ? 28.303 6.677 16.772 1.00 81.94 168 MET A O 1
ATOM 1339 N N . PRO A 1 169 ? 28.841 6.617 18.952 1.00 79.38 169 PRO A N 1
ATOM 1340 C CA . PRO A 1 169 ? 30.256 6.806 18.688 1.00 79.38 169 PRO A CA 1
ATOM 1341 C C . PRO A 1 169 ? 30.808 5.565 17.982 1.00 79.38 169 PRO A C 1
ATOM 1343 O O . PRO A 1 169 ? 30.529 4.434 18.379 1.00 79.38 169 PRO A O 1
ATOM 1346 N N . LEU A 1 170 ? 31.631 5.771 16.955 1.00 79.56 170 LEU A N 1
ATOM 1347 C CA . LEU A 1 170 ? 32.433 4.685 16.403 1.00 79.56 170 LEU A CA 1
ATOM 1348 C C . LEU A 1 170 ? 33.455 4.246 17.456 1.00 79.56 170 LEU A C 1
ATOM 1350 O O . LEU A 1 170 ? 34.232 5.065 17.946 1.00 79.56 170 LEU A O 1
ATOM 1354 N N . LEU A 1 171 ? 33.477 2.954 17.776 1.00 75.94 171 LEU A N 1
ATOM 1355 C CA . LEU A 1 171 ? 34.521 2.345 18.601 1.00 75.94 171 LEU A CA 1
ATOM 1356 C C . LEU A 1 171 ? 35.834 2.232 17.818 1.00 75.94 171 LEU A C 1
ATOM 1358 O O . LEU A 1 171 ? 36.914 2.338 18.393 1.00 75.94 171 LEU A O 1
ATOM 1362 N N . TYR A 1 172 ? 35.737 2.036 16.502 1.00 78.19 172 TYR A N 1
ATOM 1363 C CA . TYR A 1 172 ? 36.857 2.077 15.566 1.00 78.19 172 TYR A CA 1
ATOM 1364 C C . TYR A 1 172 ? 36.372 2.441 14.157 1.00 78.19 172 TYR A C 1
ATOM 1366 O O . TYR A 1 172 ? 35.198 2.285 13.821 1.00 78.19 172 TYR A O 1
ATOM 1374 N N . ILE A 1 173 ? 37.283 2.899 13.300 1.00 74.56 173 ILE A N 1
ATOM 1375 C CA . ILE A 1 173 ? 37.017 3.069 11.867 1.00 74.56 173 ILE A CA 1
ATOM 1376 C C . ILE A 1 173 ? 37.601 1.843 11.157 1.00 74.56 173 ILE A C 1
ATOM 1378 O O . ILE A 1 173 ? 38.816 1.646 11.225 1.00 74.56 173 ILE A O 1
ATOM 1382 N N . PRO A 1 174 ? 36.788 0.998 10.499 1.00 68.75 174 PRO A N 1
ATOM 1383 C CA . PRO A 1 174 ? 37.323 -0.094 9.695 1.00 68.75 174 PRO A CA 1
ATOM 1384 C C . PRO A 1 174 ? 38.189 0.480 8.566 1.00 68.75 174 PRO A C 1
ATOM 1386 O O . PRO A 1 174 ? 37.748 1.398 7.865 1.00 68.75 174 PRO A O 1
ATOM 1389 N N . ALA A 1 175 ? 39.402 -0.048 8.377 1.00 72.12 175 ALA A N 1
ATOM 1390 C CA . ALA A 1 175 ? 40.203 0.305 7.211 1.00 72.12 175 ALA A CA 1
ATOM 1391 C C . ALA A 1 175 ? 39.527 -0.208 5.929 1.00 72.12 175 ALA A C 1
ATOM 1393 O O . ALA A 1 175 ? 38.792 -1.201 5.951 1.00 72.12 175 ALA A O 1
ATOM 1394 N N . ASP A 1 176 ? 39.790 0.451 4.799 1.00 63.22 176 ASP A N 1
ATOM 1395 C CA . ASP A 1 176 ? 39.205 0.067 3.506 1.00 63.22 176 ASP A CA 1
ATOM 1396 C C . ASP A 1 176 ? 39.661 -1.331 3.035 1.00 63.22 176 ASP A C 1
ATOM 1398 O O . ASP A 1 176 ? 38.967 -1.975 2.253 1.00 63.22 176 ASP A O 1
ATOM 1402 N N . ASP A 1 177 ? 40.799 -1.829 3.533 1.00 65.88 177 ASP A N 1
ATOM 1403 C CA . ASP A 1 177 ? 41.341 -3.163 3.233 1.00 65.88 177 ASP A CA 1
ATOM 1404 C C . ASP A 1 177 ? 40.824 -4.272 4.171 1.00 65.88 177 ASP A C 1
ATOM 1406 O O . ASP A 1 177 ? 41.261 -5.423 4.092 1.00 65.88 177 ASP A O 1
ATOM 1410 N N . GLY A 1 178 ? 39.896 -3.931 5.067 1.00 61.50 178 GLY A N 1
ATOM 1411 C CA . GLY A 1 178 ? 39.291 -4.850 6.021 1.00 61.50 178 GLY A CA 1
ATOM 1412 C C . GLY A 1 178 ? 40.096 -5.076 7.304 1.00 61.50 178 GLY A C 1
ATOM 1413 O O . GLY A 1 178 ? 39.604 -5.775 8.192 1.00 61.50 178 GLY A O 1
ATOM 1414 N N . ARG A 1 179 ? 41.293 -4.488 7.451 1.00 71.50 179 ARG A N 1
ATOM 1415 C CA . ARG A 1 179 ? 42.073 -4.589 8.694 1.00 71.50 179 ARG A CA 1
ATOM 1416 C C . ARG A 1 179 ? 41.500 -3.664 9.767 1.00 71.50 179 ARG A C 1
ATOM 1418 O O . ARG A 1 179 ? 41.110 -2.528 9.505 1.00 71.50 179 ARG A O 1
ATOM 1425 N N . ILE A 1 180 ? 41.456 -4.157 10.998 1.00 68.00 180 ILE A N 1
ATOM 1426 C CA . ILE A 1 180 ? 41.126 -3.361 12.182 1.00 68.00 180 ILE A CA 1
ATOM 1427 C C . ILE A 1 180 ? 42.458 -3.023 12.852 1.00 68.00 180 ILE A C 1
ATOM 1429 O O . ILE A 1 180 ? 43.317 -3.892 12.963 1.00 68.00 180 ILE A O 1
ATOM 1433 N N . SER A 1 181 ? 42.663 -1.759 13.228 1.00 69.06 181 SER A N 1
ATOM 1434 C CA . SER A 1 181 ? 43.861 -1.359 13.975 1.00 69.06 181 SER A CA 1
ATOM 1435 C C . SER A 1 181 ? 43.831 -2.005 15.362 1.00 69.06 181 SER A C 1
ATOM 1437 O O . SER A 1 181 ? 42.873 -1.790 16.105 1.00 69.06 181 SER A O 1
ATOM 1439 N N . ASP A 1 182 ? 44.869 -2.768 15.713 1.00 61.50 182 ASP A N 1
ATOM 1440 C CA . ASP A 1 182 ? 44.977 -3.503 16.985 1.00 61.50 182 ASP A CA 1
ATOM 1441 C C . ASP A 1 182 ? 45.085 -2.583 18.229 1.00 61.50 182 ASP A C 1
ATOM 1443 O O . ASP A 1 182 ? 45.013 -3.056 19.362 1.00 61.50 182 AS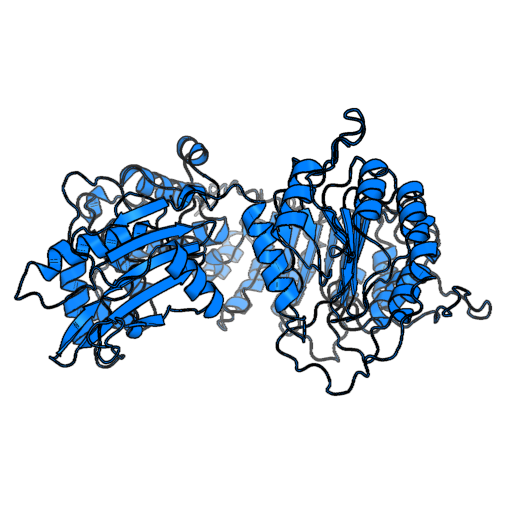P A O 1
ATOM 1447 N N . ASP A 1 183 ? 45.230 -1.265 18.045 1.00 63.59 183 ASP A N 1
ATOM 1448 C CA . ASP A 1 183 ? 45.580 -0.309 19.109 1.00 63.59 183 ASP A CA 1
ATOM 1449 C C . ASP A 1 183 ? 44.394 0.261 19.918 1.00 63.59 183 ASP A C 1
ATOM 1451 O O . ASP A 1 183 ? 44.600 1.089 20.812 1.00 63.59 183 ASP A O 1
ATOM 1455 N N . HIS A 1 184 ? 43.150 -0.158 19.661 1.00 56.72 184 HIS A N 1
ATOM 1456 C CA . HIS A 1 184 ? 41.991 0.340 20.412 1.00 56.72 184 HIS A CA 1
ATOM 1457 C C . HIS A 1 184 ? 41.410 -0.721 21.357 1.00 56.72 184 HIS A C 1
ATOM 1459 O O . HIS A 1 184 ? 40.926 -1.754 20.890 1.00 56.72 184 HIS A O 1
ATOM 1465 N N . PRO A 1 185 ? 41.407 -0.484 22.689 1.00 53.22 185 PRO A N 1
ATOM 1466 C CA . PRO A 1 185 ? 40.756 -1.378 23.631 1.00 53.22 185 PRO A CA 1
ATOM 1467 C C . PRO A 1 185 ? 39.258 -1.345 23.349 1.00 53.22 185 PRO A C 1
ATOM 1469 O O . PRO A 1 185 ? 38.568 -0.369 23.647 1.00 53.22 185 PRO A O 1
ATOM 1472 N N . ILE A 1 186 ? 38.770 -2.417 22.731 1.00 55.91 186 ILE A N 1
ATOM 1473 C CA . ILE A 1 186 ? 37.357 -2.623 22.457 1.00 55.91 186 ILE A CA 1
ATOM 1474 C C . ILE A 1 186 ? 36.658 -2.611 23.820 1.00 55.91 186 ILE A C 1
ATOM 1476 O O . ILE A 1 186 ? 36.732 -3.594 24.557 1.00 55.91 186 ILE A O 1
ATOM 1480 N N . SER A 1 187 ? 35.979 -1.513 24.170 1.00 53.25 187 SER A N 1
ATOM 1481 C CA . SER A 1 187 ? 34.957 -1.507 25.228 1.00 53.25 187 SER A CA 1
ATOM 1482 C C . SER A 1 187 ? 33.767 -2.319 24.721 1.00 53.25 187 SER A C 1
ATOM 1484 O O . SER A 1 187 ? 32.692 -1.789 24.439 1.00 53.25 187 SER A O 1
ATOM 1486 N N . SER A 1 188 ? 34.010 -3.606 24.496 1.00 66.44 188 SER A N 1
ATOM 1487 C CA . SER A 1 188 ? 33.029 -4.555 24.020 1.00 66.44 188 SER A CA 1
ATOM 1488 C C . SER A 1 188 ? 32.035 -4.770 25.142 1.00 66.44 188 SER A C 1
ATOM 1490 O O . SER A 1 188 ? 32.384 -4.830 26.325 1.00 66.44 188 SER A O 1
ATOM 1492 N N . LEU A 1 189 ? 30.766 -4.853 24.761 1.00 82.81 189 LEU A N 1
ATOM 1493 C CA . LEU A 1 189 ? 29.780 -5.449 25.641 1.00 82.81 189 LEU A CA 1
ATOM 1494 C C . LEU A 1 189 ? 30.249 -6.867 26.019 1.00 82.81 189 LEU A C 1
ATOM 1496 O O . LEU A 1 189 ? 31.067 -7.444 25.301 1.00 82.81 189 LEU A O 1
ATOM 1500 N N . PRO A 1 190 ? 29.757 -7.427 27.135 1.00 88.12 190 PRO A N 1
ATOM 1501 C CA . PRO A 1 190 ? 30.062 -8.802 27.512 1.00 88.12 190 PRO A CA 1
ATOM 1502 C C . PRO A 1 190 ? 29.912 -9.779 26.334 1.00 88.12 190 PRO A C 1
ATOM 1504 O O . PRO A 1 190 ? 29.043 -9.589 25.485 1.00 88.12 190 PRO A O 1
ATOM 1507 N N . ASP A 1 191 ? 30.716 -10.845 26.286 1.00 88.56 191 ASP A N 1
ATOM 1508 C CA . ASP A 1 191 ? 30.659 -11.841 25.198 1.00 88.56 191 ASP A CA 1
ATOM 1509 C C . ASP A 1 191 ? 29.271 -12.496 25.041 1.00 88.56 191 ASP A C 1
ATOM 1511 O O . ASP A 1 191 ? 28.941 -13.038 23.984 1.00 88.56 191 ASP A O 1
ATOM 1515 N N . ASP A 1 192 ? 28.450 -12.450 26.093 1.00 89.88 192 ASP A N 1
ATOM 1516 C CA . ASP A 1 192 ? 27.074 -12.941 26.146 1.00 89.88 192 ASP A CA 1
ATOM 1517 C C . ASP A 1 192 ? 26.010 -11.863 25.865 1.00 89.88 192 ASP A C 1
ATOM 1519 O O . ASP A 1 192 ? 24.814 -12.129 26.005 1.00 89.88 192 ASP A O 1
ATOM 1523 N N . ALA A 1 193 ? 26.419 -10.670 25.426 1.00 93.69 193 ALA A N 1
ATOM 1524 C CA . ALA A 1 193 ? 25.531 -9.610 24.971 1.00 93.69 193 ALA A CA 1
ATOM 1525 C C . ALA A 1 193 ? 24.597 -10.094 23.851 1.00 93.69 193 ALA A C 1
ATOM 1527 O O . ALA A 1 193 ? 24.995 -10.802 22.925 1.00 93.69 193 ALA A O 1
ATOM 1528 N N . PHE A 1 194 ? 23.331 -9.676 23.912 1.00 95.75 194 PHE A N 1
ATOM 1529 C CA . PHE A 1 194 ? 22.285 -10.071 22.967 1.00 95.75 194 PHE A CA 1
ATOM 1530 C C . PHE A 1 194 ? 22.148 -11.601 22.805 1.00 95.75 194 PHE A C 1
ATOM 1532 O O . PHE A 1 194 ? 22.145 -12.116 21.680 1.00 95.75 194 PHE A O 1
ATOM 1539 N N . PRO A 1 195 ? 21.965 -12.362 23.901 1.00 95.81 195 PRO A N 1
ATOM 1540 C CA . PRO A 1 195 ? 22.102 -13.823 23.887 1.00 95.81 195 PRO A CA 1
ATOM 1541 C C . PRO A 1 195 ? 21.072 -14.536 22.989 1.00 95.81 195 PRO A C 1
ATOM 1543 O O . PRO A 1 195 ? 21.314 -15.648 22.507 1.00 95.81 195 PRO A O 1
ATOM 1546 N N . SER A 1 196 ? 19.921 -13.897 22.750 1.00 97.25 196 SER A N 1
ATOM 1547 C CA . SER A 1 196 ? 18.808 -14.431 21.956 1.00 97.25 196 SER A CA 1
ATOM 1548 C C . SER A 1 196 ? 18.591 -13.725 20.615 1.00 97.25 196 SER A C 1
ATOM 1550 O O . SER A 1 196 ? 17.693 -14.138 19.874 1.00 97.25 196 SER A O 1
ATOM 1552 N N . LEU A 1 197 ? 19.374 -12.691 20.285 1.00 97.81 197 LEU A N 1
ATOM 1553 C CA . LEU A 1 197 ? 19.092 -11.839 19.130 1.00 97.81 197 LEU A CA 1
ATOM 1554 C C . LEU A 1 197 ? 19.308 -12.607 17.822 1.00 97.81 197 LEU A C 1
ATOM 1556 O O . LEU A 1 197 ? 20.356 -13.205 17.586 1.00 97.81 197 LEU A O 1
ATOM 1560 N N . GLN A 1 198 ? 18.285 -12.591 16.969 1.00 98.00 198 GLN A N 1
ATOM 1561 C CA . GLN A 1 198 ? 18.264 -13.272 15.671 1.00 98.00 198 GLN A CA 1
ATOM 1562 C C . GLN A 1 198 ? 18.044 -12.299 14.518 1.00 98.00 198 GLN A C 1
ATOM 1564 O O . GLN A 1 198 ? 18.482 -12.578 13.403 1.00 98.00 198 GLN A O 1
ATOM 1569 N N . LYS A 1 199 ? 17.352 -11.184 14.769 1.00 98.44 199 LYS A N 1
ATOM 1570 C CA . LYS A 1 199 ? 16.978 -10.215 13.745 1.00 98.44 199 LYS A CA 1
ATOM 1571 C C . LYS A 1 199 ? 17.291 -8.801 14.200 1.00 98.44 199 LYS A C 1
ATOM 1573 O O . LYS A 1 199 ? 16.831 -8.382 15.263 1.00 98.44 199 LYS A O 1
ATOM 1578 N N . LEU A 1 200 ? 18.013 -8.068 13.368 1.00 97.88 200 LEU A N 1
ATOM 1579 C CA . LEU A 1 200 ? 18.383 -6.684 13.604 1.00 97.88 200 LEU A CA 1
ATOM 1580 C C . LEU A 1 200 ? 17.987 -5.836 12.399 1.00 97.88 200 LEU A C 1
ATOM 1582 O O . LEU A 1 200 ? 18.446 -6.078 11.287 1.00 97.88 200 LEU A O 1
ATOM 1586 N N . TYR A 1 201 ? 17.148 -4.831 12.627 1.00 97.88 201 TYR A N 1
ATOM 1587 C CA . TYR A 1 201 ? 16.777 -3.860 11.607 1.00 97.88 201 TYR A CA 1
ATOM 1588 C C . TYR A 1 201 ? 17.103 -2.458 12.101 1.00 97.88 201 TYR A C 1
ATOM 1590 O O . TYR A 1 201 ? 16.522 -1.999 13.081 1.00 97.88 201 TYR A O 1
ATOM 1598 N N . LEU A 1 202 ? 18.010 -1.771 11.425 1.00 96.31 202 LEU A N 1
ATOM 1599 C CA . LEU A 1 202 ? 18.366 -0.396 11.743 1.00 96.31 202 LEU A CA 1
ATOM 1600 C C . LEU A 1 202 ? 17.957 0.496 10.577 1.00 96.31 202 LEU A C 1
ATOM 1602 O O . LEU A 1 202 ? 18.266 0.208 9.423 1.00 96.31 202 LEU A O 1
ATOM 1606 N N . LYS A 1 203 ? 17.264 1.587 10.872 1.00 94.00 203 LYS A N 1
ATOM 1607 C CA . LYS A 1 203 ? 17.112 2.717 9.968 1.00 94.00 203 LYS A CA 1
ATOM 1608 C C . LYS A 1 203 ? 17.840 3.902 10.591 1.00 94.00 203 LYS A C 1
ATOM 1610 O O . LYS A 1 203 ? 17.763 4.042 11.798 1.00 94.00 203 LYS A O 1
ATOM 1615 N N . SER A 1 204 ? 18.575 4.693 9.820 1.00 92.19 204 SER A N 1
ATOM 1616 C CA . SER A 1 204 ? 19.299 5.864 10.334 1.00 92.19 204 SER A CA 1
ATOM 1617 C C . SER A 1 204 ? 19.364 6.976 9.297 1.00 92.19 204 SER A C 1
ATOM 1619 O O . SER A 1 204 ? 19.251 6.726 8.099 1.00 92.19 204 SER A O 1
ATOM 1621 N N . LYS A 1 205 ? 19.576 8.215 9.732 1.00 87.50 205 LYS A N 1
ATOM 1622 C CA . LYS A 1 205 ? 19.951 9.294 8.811 1.00 87.50 205 LYS A CA 1
ATOM 1623 C C . LYS A 1 205 ? 21.422 9.217 8.426 1.00 87.50 205 LYS A C 1
ATOM 1625 O O . LYS A 1 205 ? 21.738 9.443 7.265 1.00 87.50 205 LYS A O 1
ATOM 1630 N N . THR A 1 206 ? 22.290 8.869 9.373 1.00 87.12 206 THR A N 1
ATOM 1631 C CA . THR A 1 206 ? 23.736 8.806 9.150 1.00 87.12 206 THR A CA 1
ATOM 1632 C C . THR A 1 206 ? 24.199 7.370 9.001 1.00 87.12 206 THR A C 1
ATOM 1634 O O . THR A 1 206 ? 23.658 6.436 9.610 1.00 87.12 206 THR A O 1
ATOM 1637 N N . PHE A 1 207 ? 25.245 7.192 8.207 1.00 86.62 207 PHE A N 1
ATOM 1638 C CA . PHE A 1 207 ? 25.892 5.900 8.096 1.00 86.62 207 PHE A CA 1
ATOM 1639 C C . PHE A 1 207 ? 26.666 5.532 9.375 1.00 86.62 207 PHE A C 1
ATOM 1641 O O . PHE A 1 207 ? 26.629 4.389 9.840 1.00 86.62 207 PHE A O 1
ATOM 1648 N N . THR A 1 208 ? 27.335 6.523 9.962 1.00 88.62 208 THR A N 1
ATOM 1649 C CA . THR A 1 208 ? 28.141 6.393 11.180 1.00 88.62 208 THR A CA 1
ATOM 1650 C C . THR A 1 208 ? 27.353 5.758 12.321 1.00 88.62 208 THR A C 1
ATOM 1652 O O . THR A 1 208 ? 27.866 4.857 12.986 1.00 88.62 208 THR A O 1
ATOM 1655 N N . ASP A 1 209 ? 26.085 6.144 12.493 1.00 89.94 209 ASP A N 1
ATOM 1656 C CA . ASP A 1 209 ? 25.280 5.614 13.589 1.00 89.94 209 ASP A CA 1
ATOM 1657 C C . ASP A 1 209 ? 24.971 4.114 13.434 1.00 89.94 209 ASP A C 1
ATOM 1659 O O . ASP A 1 209 ? 24.923 3.367 14.416 1.00 89.94 209 ASP A O 1
ATOM 1663 N N . LEU A 1 210 ? 24.819 3.645 12.189 1.00 92.25 210 LEU A N 1
ATOM 1664 C CA . LEU A 1 210 ? 24.626 2.225 11.890 1.00 92.25 210 LEU A CA 1
ATOM 1665 C C . LEU A 1 210 ? 25.874 1.415 12.252 1.00 92.25 210 LEU A C 1
ATOM 1667 O O . LEU A 1 210 ? 25.761 0.370 12.893 1.00 92.25 210 LEU A O 1
ATOM 1671 N N . LEU A 1 211 ? 27.059 1.901 11.866 1.00 91.81 211 LEU A N 1
ATOM 1672 C CA . LEU A 1 211 ? 28.323 1.250 12.212 1.00 91.81 211 LEU A CA 1
ATOM 1673 C C . LEU A 1 211 ? 28.547 1.211 13.716 1.00 91.81 211 LEU A C 1
ATOM 1675 O O . LEU A 1 211 ? 28.860 0.143 14.242 1.00 91.81 211 LEU A O 1
ATOM 1679 N N . GLY A 1 212 ? 28.369 2.348 14.392 1.00 91.69 212 GLY A N 1
ATOM 1680 C CA . GLY A 1 212 ? 28.559 2.450 15.835 1.00 91.69 212 GLY A CA 1
ATOM 1681 C C . GLY A 1 212 ? 27.714 1.414 16.571 1.00 91.69 212 GLY A C 1
ATOM 1682 O O . GLY A 1 212 ? 28.231 0.680 17.410 1.00 91.69 212 GLY A O 1
ATOM 1683 N N . PHE A 1 213 ? 26.449 1.238 16.169 1.00 94.06 213 PHE A N 1
ATOM 1684 C CA . PHE A 1 213 ? 25.592 0.208 16.753 1.00 94.06 213 PHE A CA 1
ATOM 1685 C C . PHE A 1 213 ? 26.112 -1.221 16.518 1.00 94.06 213 PHE A C 1
ATOM 1687 O O . PHE A 1 213 ? 26.159 -2.019 17.454 1.00 94.06 213 PHE A O 1
ATOM 1694 N N . ILE A 1 214 ? 26.502 -1.576 15.287 1.00 94.38 214 ILE A N 1
ATOM 1695 C CA . ILE A 1 214 ? 26.968 -2.941 14.968 1.00 94.38 214 ILE A CA 1
ATOM 1696 C C . ILE A 1 214 ? 28.240 -3.281 15.751 1.00 94.38 214 ILE A C 1
ATOM 1698 O O . ILE A 1 214 ? 28.399 -4.423 16.177 1.00 94.38 214 ILE A O 1
ATOM 1702 N N . GLN A 1 215 ? 29.114 -2.299 15.985 1.00 92.69 215 GLN A N 1
ATOM 1703 C CA . GLN A 1 215 ? 30.359 -2.493 16.730 1.00 92.69 215 GLN A CA 1
ATOM 1704 C C . GLN A 1 215 ? 30.143 -2.896 18.196 1.00 92.69 215 GLN A C 1
ATOM 1706 O O . GLN A 1 215 ? 31.050 -3.443 18.822 1.00 92.69 215 GLN A O 1
ATOM 1711 N N . HIS A 1 216 ? 28.939 -2.694 18.733 1.00 91.19 216 HIS A N 1
ATOM 1712 C CA . HIS A 1 216 ? 28.560 -3.191 20.051 1.00 91.19 216 HIS A CA 1
ATOM 1713 C C . HIS A 1 216 ? 28.136 -4.668 20.062 1.00 91.19 216 HIS A C 1
ATOM 1715 O O . HIS A 1 216 ? 28.038 -5.255 21.138 1.00 91.19 216 HIS A O 1
ATOM 1721 N N . LEU A 1 217 ? 27.876 -5.297 18.912 1.00 93.19 217 LEU A N 1
ATOM 1722 C CA . LEU A 1 217 ? 27.519 -6.715 18.877 1.00 93.19 217 LEU A CA 1
ATOM 1723 C C . LEU A 1 217 ? 28.749 -7.594 19.162 1.00 93.19 217 LEU A C 1
ATOM 1725 O O . LEU A 1 217 ? 29.818 -7.352 18.594 1.00 93.19 217 LEU A O 1
ATOM 1729 N N . PRO A 1 218 ? 28.618 -8.656 19.975 1.00 91.44 218 PRO A N 1
ATOM 1730 C CA . PRO A 1 218 ? 29.720 -9.581 20.187 1.00 91.44 218 PRO A CA 1
ATOM 1731 C C . PRO A 1 218 ? 29.967 -10.415 18.915 1.00 91.44 218 PRO A C 1
ATOM 1733 O O . PRO A 1 218 ? 28.993 -10.846 18.282 1.00 91.44 218 PRO A O 1
ATOM 1736 N N . PRO A 1 219 ? 31.232 -10.729 18.566 1.00 88.12 219 PRO A N 1
ATOM 1737 C CA . PRO A 1 219 ? 31.577 -11.508 17.367 1.00 88.12 219 PRO A CA 1
ATOM 1738 C C . PRO A 1 219 ? 30.885 -12.879 17.275 1.00 88.12 219 PRO A C 1
ATOM 1740 O O . PRO A 1 219 ? 30.611 -13.392 16.189 1.00 88.12 219 PRO A O 1
ATOM 1743 N N . ALA A 1 220 ? 30.584 -13.487 18.427 1.00 85.62 220 ALA A N 1
ATOM 1744 C CA . ALA A 1 220 ? 29.956 -14.803 18.536 1.00 85.62 220 ALA A CA 1
ATOM 1745 C C . ALA A 1 220 ? 28.411 -14.769 18.512 1.00 85.62 220 ALA A C 1
ATOM 1747 O O . ALA A 1 220 ? 27.768 -15.755 18.889 1.00 85.62 220 ALA A O 1
ATOM 1748 N N . ASN A 1 221 ? 27.793 -13.659 18.089 1.00 92.50 221 ASN A N 1
ATOM 1749 C CA . ASN A 1 221 ? 26.337 -13.544 18.089 1.00 92.50 221 ASN A CA 1
ATOM 1750 C C . ASN A 1 221 ? 25.641 -14.501 17.096 1.00 92.50 221 ASN A C 1
ATOM 1752 O O . ASN A 1 221 ? 26.239 -15.123 16.209 1.00 92.50 221 ASN A O 1
ATOM 1756 N N . ARG A 1 222 ? 24.321 -14.624 17.269 1.00 94.81 222 ARG A N 1
ATOM 1757 C CA . ARG A 1 222 ? 23.447 -15.538 16.515 1.00 94.81 222 ARG A CA 1
ATOM 1758 C C . ARG A 1 222 ? 22.507 -14.811 15.556 1.00 94.81 222 ARG A C 1
ATOM 1760 O O . ARG A 1 222 ? 21.496 -15.392 15.152 1.00 94.81 222 ARG A O 1
ATOM 1767 N N . VAL A 1 223 ? 22.820 -13.567 15.201 1.00 97.31 223 VAL A N 1
ATOM 1768 C CA . VAL A 1 223 ? 22.009 -12.781 14.275 1.00 97.31 223 VAL A CA 1
ATOM 1769 C C . VAL A 1 223 ? 22.040 -13.447 12.899 1.00 97.31 223 VAL A C 1
ATOM 1771 O O . VAL A 1 223 ? 23.094 -13.813 12.381 1.00 97.31 223 VAL A O 1
ATOM 1774 N N . LYS A 1 224 ? 20.850 -13.646 12.336 1.00 98.00 224 LYS A N 1
ATOM 1775 C CA . LYS A 1 224 ? 20.620 -14.294 11.041 1.00 98.00 224 LYS A CA 1
ATOM 1776 C C . LYS A 1 224 ? 20.084 -13.327 10.003 1.00 98.00 224 LYS A C 1
ATOM 1778 O O . LYS A 1 224 ? 20.408 -13.467 8.828 1.00 98.00 224 LYS A O 1
ATOM 1783 N N . ASP A 1 225 ? 19.262 -12.379 10.450 1.00 98.44 225 ASP A N 1
ATOM 1784 C CA . ASP A 1 225 ? 18.634 -11.388 9.592 1.00 98.44 225 ASP A CA 1
ATOM 1785 C C . ASP A 1 225 ? 19.125 -9.996 9.969 1.00 98.44 225 ASP A C 1
ATOM 1787 O O . ASP A 1 225 ? 18.906 -9.538 11.092 1.00 98.44 225 ASP A O 1
ATOM 1791 N N . ILE A 1 226 ? 19.760 -9.321 9.018 1.00 97.75 226 ILE A N 1
ATOM 1792 C CA . ILE A 1 226 ? 20.230 -7.948 9.168 1.00 97.75 226 ILE A CA 1
ATOM 1793 C C . ILE A 1 226 ? 19.597 -7.096 8.075 1.00 97.75 226 ILE A C 1
ATOM 1795 O O . ILE A 1 226 ? 19.657 -7.438 6.895 1.00 97.75 226 ILE A O 1
ATOM 1799 N N . GLY A 1 227 ? 18.985 -5.983 8.466 1.00 96.88 227 GLY A N 1
ATOM 1800 C CA . GLY A 1 227 ? 18.466 -4.988 7.538 1.00 96.88 227 GLY A CA 1
ATOM 1801 C C . GLY A 1 227 ? 18.910 -3.587 7.923 1.00 96.88 227 GLY A C 1
ATOM 1802 O O . GLY A 1 227 ? 18.658 -3.154 9.043 1.00 96.88 227 GLY A O 1
ATOM 1803 N N . PHE A 1 228 ? 19.520 -2.867 6.990 1.00 95.62 228 PHE A N 1
ATOM 1804 C CA . PHE A 1 228 ? 19.891 -1.470 7.139 1.00 95.62 228 PHE A CA 1
ATOM 1805 C C . PHE A 1 228 ? 19.160 -0.610 6.123 1.00 95.62 228 PHE A C 1
ATOM 1807 O O . PHE A 1 228 ? 19.106 -0.923 4.935 1.00 95.62 228 PHE A O 1
ATOM 1814 N N . SER A 1 229 ? 18.609 0.489 6.612 1.00 92.38 229 SER A N 1
ATOM 1815 C CA . SER A 1 229 ? 17.955 1.512 5.817 1.00 92.38 229 SER A CA 1
ATOM 1816 C C . SER A 1 229 ? 18.568 2.858 6.172 1.00 92.38 229 SER A C 1
ATOM 1818 O O . SER A 1 229 ? 18.736 3.163 7.348 1.00 92.38 229 SER A O 1
ATOM 1820 N N . PHE A 1 230 ? 18.929 3.675 5.196 1.00 88.62 230 PHE A N 1
ATOM 1821 C CA . PHE A 1 230 ? 19.431 5.011 5.502 1.00 88.62 230 PHE A CA 1
ATOM 1822 C C . PHE A 1 230 ? 18.892 6.053 4.546 1.00 88.62 230 PHE A C 1
ATOM 1824 O O . PHE A 1 230 ? 18.626 5.739 3.387 1.00 88.62 230 PHE A O 1
ATOM 1831 N N . SER A 1 231 ? 18.691 7.271 5.048 1.00 85.31 231 SER A N 1
ATOM 1832 C CA . SER A 1 231 ? 18.041 8.339 4.281 1.00 85.31 231 SER A CA 1
ATOM 1833 C C . SER A 1 231 ? 18.815 9.646 4.164 1.00 85.31 231 SER A C 1
ATOM 1835 O O . SER A 1 231 ? 18.318 10.571 3.536 1.00 85.31 231 SER A O 1
ATOM 1837 N N . GLY A 1 232 ? 20.004 9.759 4.758 1.00 76.69 232 GLY A N 1
ATOM 1838 C CA . GLY A 1 232 ? 20.828 10.959 4.613 1.00 76.69 232 GLY A CA 1
ATOM 1839 C C . GLY A 1 232 ? 21.587 10.993 3.289 1.00 76.69 232 GLY A C 1
ATOM 1840 O O . GLY A 1 232 ? 22.154 9.986 2.864 1.00 76.69 232 GLY A O 1
ATOM 1841 N N . ILE A 1 233 ? 21.642 12.176 2.676 1.00 66.38 233 ILE A N 1
ATOM 1842 C CA . ILE A 1 233 ? 22.607 12.530 1.629 1.00 66.38 233 ILE A CA 1
ATOM 1843 C C . ILE A 1 233 ? 23.897 12.959 2.341 1.00 66.38 233 ILE A C 1
ATOM 1845 O O . ILE A 1 233 ? 24.269 14.128 2.343 1.00 66.38 233 ILE A O 1
ATOM 1849 N N . GLU A 1 234 ? 24.562 12.038 3.039 1.00 67.50 234 GLU A N 1
ATOM 1850 C CA . GLU A 1 234 ? 25.953 12.312 3.405 1.00 67.50 234 GLU A CA 1
ATOM 1851 C C . GLU A 1 234 ? 26.758 12.318 2.099 1.00 67.50 234 GLU A C 1
ATOM 1853 O O . GLU A 1 234 ? 26.709 11.350 1.329 1.00 67.50 234 GLU A O 1
ATOM 1858 N N . GLU A 1 235 ? 27.435 13.436 1.810 1.00 59.75 235 GLU A N 1
ATOM 1859 C CA . GLU A 1 235 ? 28.348 13.553 0.672 1.00 59.75 235 GLU A CA 1
ATOM 1860 C C . GLU A 1 235 ? 29.299 12.349 0.679 1.00 59.75 235 GLU A C 1
ATOM 1862 O O . GLU A 1 235 ? 30.083 12.157 1.608 1.00 59.75 235 GLU A O 1
ATOM 1867 N N . GLY A 1 236 ? 29.206 11.500 -0.346 1.00 57.66 236 GLY A N 1
ATOM 1868 C CA . GLY A 1 236 ? 30.078 10.336 -0.472 1.00 57.66 236 GLY A CA 1
ATOM 1869 C C . GLY A 1 236 ? 29.546 9.033 0.127 1.00 57.66 236 GLY A C 1
ATOM 1870 O O . GLY A 1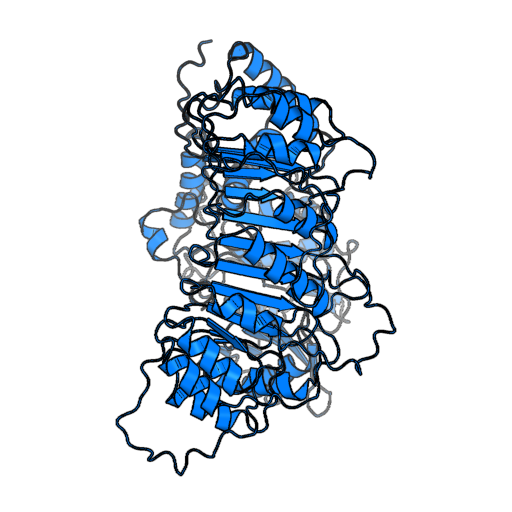 236 ? 30.345 8.250 0.648 1.00 57.66 236 GLY A O 1
ATOM 1871 N N . LEU A 1 237 ? 28.247 8.739 -0.039 1.00 62.34 237 LEU A N 1
ATOM 1872 C CA . LEU A 1 237 ? 27.683 7.375 -0.018 1.00 62.34 237 LEU A CA 1
ATOM 1873 C C . LEU A 1 237 ? 28.312 6.484 -1.102 1.00 62.34 237 LEU A C 1
ATOM 1875 O O . LEU A 1 237 ? 27.694 6.086 -2.089 1.00 62.34 237 LEU A O 1
ATOM 1879 N N . THR A 1 238 ? 29.587 6.205 -0.883 1.00 71.69 238 THR A N 1
ATOM 1880 C CA . THR A 1 238 ? 30.485 5.526 -1.792 1.00 71.69 238 THR A CA 1
ATOM 1881 C C . THR A 1 238 ? 30.496 4.038 -1.514 1.00 71.69 238 THR A C 1
ATOM 1883 O O . THR A 1 238 ? 30.145 3.536 -0.441 1.00 71.69 238 THR A O 1
ATOM 1886 N N . THR A 1 239 ? 31.039 3.329 -2.483 1.00 73.38 239 THR A N 1
ATOM 1887 C CA . THR A 1 239 ? 31.567 1.979 -2.364 1.00 73.38 239 THR A CA 1
ATOM 1888 C C . THR A 1 239 ? 32.256 1.679 -1.034 1.00 73.38 239 THR A C 1
ATOM 1890 O O . THR A 1 239 ? 31.987 0.646 -0.415 1.00 73.38 239 THR A O 1
ATOM 1893 N N . SER A 1 240 ? 33.117 2.593 -0.573 1.00 81.56 240 SER A N 1
ATOM 1894 C CA . SER A 1 240 ? 33.886 2.435 0.667 1.00 81.56 240 SER A CA 1
ATOM 1895 C C . SER A 1 240 ? 32.969 2.273 1.880 1.00 81.56 240 SER A C 1
ATOM 1897 O O . SER A 1 240 ? 33.201 1.397 2.712 1.00 81.56 240 SER A O 1
ATOM 1899 N N . ILE A 1 241 ? 31.877 3.037 1.954 1.00 83.69 241 ILE A N 1
ATOM 1900 C CA . ILE A 1 241 ? 30.908 2.957 3.052 1.00 83.69 241 ILE A CA 1
ATOM 1901 C C . ILE A 1 241 ? 30.216 1.591 3.083 1.00 83.69 241 ILE A C 1
ATOM 1903 O O . ILE A 1 241 ? 30.156 0.952 4.135 1.00 83.69 241 ILE A O 1
ATOM 1907 N N . CYS A 1 242 ? 29.755 1.088 1.936 1.00 85.81 242 CYS A N 1
ATOM 1908 C CA . CYS A 1 242 ? 29.142 -0.240 1.880 1.00 85.81 242 CYS A CA 1
ATOM 1909 C C . CYS A 1 242 ? 30.140 -1.344 2.261 1.00 85.81 242 CYS A C 1
ATOM 1911 O O . CYS A 1 242 ? 29.806 -2.237 3.040 1.00 85.81 242 CYS A O 1
ATOM 1913 N N . CYS A 1 243 ? 31.381 -1.254 1.778 1.00 87.69 243 CYS A N 1
ATOM 1914 C CA . CYS A 1 243 ? 32.461 -2.151 2.183 1.00 87.69 243 CYS A CA 1
ATOM 1915 C C . CYS A 1 243 ? 32.690 -2.119 3.700 1.00 87.69 243 CYS A C 1
ATOM 1917 O O . CYS A 1 243 ? 32.789 -3.178 4.317 1.00 87.69 243 CYS A O 1
ATOM 1919 N N . LYS A 1 244 ? 32.705 -0.929 4.313 1.00 89.38 244 LYS A N 1
ATOM 1920 C CA . LYS A 1 244 ? 32.826 -0.760 5.768 1.00 89.38 244 LYS A CA 1
ATOM 1921 C C . LYS A 1 244 ? 31.661 -1.415 6.507 1.00 89.38 244 LYS A C 1
ATOM 1923 O O . LYS A 1 244 ? 31.922 -2.164 7.440 1.00 89.38 244 LYS A O 1
ATOM 1928 N N . ILE A 1 245 ? 30.412 -1.241 6.053 1.00 91.19 245 ILE A N 1
ATOM 1929 C CA . ILE A 1 245 ? 29.243 -1.960 6.609 1.00 91.19 245 ILE A CA 1
ATOM 1930 C C . ILE A 1 245 ? 29.470 -3.452 6.569 1.00 91.19 245 ILE A C 1
ATOM 1932 O O . ILE A 1 245 ? 29.354 -4.123 7.588 1.00 91.19 245 ILE A O 1
ATOM 1936 N N . ILE A 1 246 ? 29.740 -3.971 5.374 1.00 93.19 246 ILE A N 1
ATOM 1937 C CA . ILE A 1 246 ? 29.850 -5.403 5.138 1.00 93.19 246 ILE A CA 1
ATOM 1938 C C . ILE A 1 246 ? 30.972 -5.968 6.004 1.00 93.19 246 ILE A C 1
ATOM 1940 O O . ILE A 1 246 ? 30.765 -6.971 6.679 1.00 93.19 246 ILE A O 1
ATOM 1944 N N . ASN A 1 247 ? 32.126 -5.303 6.055 1.00 92.38 247 ASN A N 1
ATOM 1945 C CA . ASN A 1 247 ? 33.241 -5.734 6.882 1.00 92.38 247 ASN A CA 1
ATOM 1946 C C . ASN A 1 247 ? 32.884 -5.714 8.374 1.00 92.38 247 ASN A C 1
ATOM 1948 O O . ASN A 1 247 ? 33.112 -6.699 9.068 1.00 92.38 247 ASN A O 1
ATOM 1952 N N . THR A 1 248 ? 32.259 -4.642 8.866 1.00 93.56 248 THR A N 1
ATOM 1953 C CA . THR A 1 248 ? 31.815 -4.557 10.264 1.00 93.56 248 THR A CA 1
ATOM 1954 C C . THR A 1 248 ? 30.761 -5.619 10.586 1.00 93.56 248 THR A C 1
ATOM 1956 O O . THR A 1 248 ? 30.853 -6.265 11.626 1.00 93.56 248 THR A O 1
ATOM 1959 N N . VAL A 1 249 ? 29.807 -5.882 9.688 1.00 94.62 249 VAL A N 1
ATOM 1960 C CA . VAL A 1 249 ? 28.833 -6.973 9.839 1.00 94.62 249 VAL A CA 1
ATOM 1961 C C . VAL A 1 249 ? 29.538 -8.318 9.920 1.00 94.62 249 VAL A C 1
ATOM 1963 O O . VAL A 1 249 ? 29.217 -9.096 10.804 1.00 94.62 249 VAL A O 1
ATOM 1966 N N . LEU A 1 250 ? 30.494 -8.604 9.040 1.00 93.50 250 LEU A N 1
ATOM 1967 C CA . LEU A 1 250 ? 31.192 -9.893 9.020 1.00 93.50 250 LEU A CA 1
ATOM 1968 C C . LEU A 1 250 ? 32.179 -10.061 10.177 1.00 93.50 250 LEU A C 1
ATOM 1970 O O . LEU A 1 250 ? 32.471 -11.190 10.566 1.00 93.50 250 LEU A O 1
ATOM 1974 N N . HIS A 1 251 ? 32.685 -8.957 10.724 1.00 92.00 251 HIS A N 1
ATOM 1975 C CA . HIS A 1 251 ? 33.526 -8.970 11.912 1.00 92.00 251 HIS A CA 1
ATOM 1976 C C . HIS A 1 251 ? 32.705 -9.235 13.176 1.00 92.00 251 HIS A C 1
ATOM 1978 O O . HIS A 1 251 ? 33.097 -10.039 14.019 1.00 92.00 251 HIS A O 1
ATOM 1984 N N . HIS A 1 252 ? 31.551 -8.578 13.297 1.00 93.12 252 HIS A N 1
ATOM 1985 C CA . HIS A 1 252 ? 30.731 -8.663 14.498 1.00 93.12 252 HIS A CA 1
ATOM 1986 C C . HIS A 1 252 ? 29.669 -9.755 14.440 1.00 93.12 252 HIS A C 1
ATOM 1988 O O . HIS A 1 252 ? 29.208 -10.162 15.491 1.00 93.12 252 HIS A O 1
ATOM 1994 N N . CYS A 1 253 ? 29.273 -10.253 13.270 1.00 92.75 253 CYS A N 1
ATOM 1995 C CA . CYS A 1 253 ? 28.254 -11.290 13.110 1.00 92.75 253 CYS A CA 1
ATOM 1996 C C . CYS A 1 253 ? 28.839 -12.517 12.417 1.00 92.75 253 CYS A C 1
ATOM 1998 O O . CYS A 1 253 ? 29.582 -12.406 11.446 1.00 92.75 253 CYS A O 1
ATOM 2000 N N . SER A 1 254 ? 28.447 -13.710 12.870 1.00 92.38 254 SER A N 1
ATOM 2001 C CA . SER A 1 254 ? 28.951 -14.959 12.299 1.00 92.38 254 SER A CA 1
ATOM 2002 C C . SER A 1 254 ? 28.503 -15.139 10.837 1.00 92.38 254 SER A C 1
ATOM 2004 O O . SER A 1 254 ? 27.307 -15.348 10.592 1.00 92.38 254 SER A O 1
ATOM 2006 N N . PRO A 1 255 ? 29.432 -15.199 9.859 1.00 94.81 255 PRO A N 1
ATOM 2007 C CA . PRO A 1 255 ? 29.084 -15.434 8.453 1.00 94.81 255 PRO A CA 1
ATOM 2008 C C . PRO A 1 255 ? 28.345 -16.765 8.230 1.00 94.81 255 PRO A C 1
ATOM 2010 O O . PRO A 1 255 ? 27.572 -16.919 7.289 1.00 94.81 255 PRO A O 1
ATOM 2013 N N . GLN A 1 256 ? 28.538 -17.742 9.123 1.00 95.12 256 GLN A N 1
ATOM 2014 C CA . GLN A 1 256 ? 27.888 -19.055 9.047 1.00 95.12 256 GLN A CA 1
ATOM 2015 C C . GLN A 1 256 ? 26.406 -19.030 9.452 1.00 95.12 256 GLN A C 1
ATOM 2017 O O . GLN A 1 256 ? 25.682 -19.994 9.185 1.00 95.12 256 GLN A O 1
ATOM 2022 N N . ASN A 1 257 ? 25.953 -17.969 10.122 1.00 96.00 257 ASN A N 1
ATOM 2023 C CA . ASN A 1 257 ? 24.576 -17.825 10.595 1.00 96.00 257 ASN A CA 1
ATOM 2024 C C . ASN A 1 257 ? 23.754 -16.845 9.759 1.00 96.00 257 ASN A C 1
ATOM 2026 O O . ASN A 1 257 ? 22.529 -16.924 9.811 1.00 96.00 257 ASN A O 1
ATOM 2030 N N . LEU A 1 258 ? 24.401 -15.963 8.995 1.00 97.69 258 LEU A N 1
ATOM 2031 C CA . LEU A 1 258 ? 23.724 -14.940 8.209 1.00 97.69 258 LEU A CA 1
ATOM 2032 C C . LEU A 1 258 ? 22.908 -15.577 7.068 1.00 97.69 258 LEU A C 1
ATOM 2034 O O . LEU A 1 258 ? 23.455 -16.225 6.174 1.00 97.69 258 LEU A O 1
ATOM 2038 N N . GLU A 1 259 ? 21.588 -15.399 7.118 1.00 98.19 259 GLU A N 1
ATOM 2039 C CA . GLU A 1 259 ? 20.625 -15.881 6.118 1.00 98.19 259 GLU A CA 1
ATOM 2040 C C . GLU A 1 259 ? 20.071 -14.721 5.276 1.00 98.19 259 GLU A C 1
ATOM 2042 O O . GLU A 1 259 ? 19.828 -14.894 4.077 1.00 98.19 259 GLU A O 1
ATOM 2047 N N . THR A 1 260 ? 19.919 -13.540 5.883 1.00 98.31 260 THR A N 1
ATOM 2048 C CA . THR A 1 260 ? 19.353 -12.346 5.250 1.00 98.31 260 THR A CA 1
ATOM 2049 C C . THR A 1 260 ? 20.243 -11.131 5.488 1.00 98.31 260 THR A C 1
ATOM 2051 O O . THR A 1 260 ? 20.530 -10.792 6.637 1.00 98.31 260 THR A O 1
ATOM 2054 N N . LEU A 1 261 ? 20.613 -10.437 4.412 1.00 97.31 261 LEU A N 1
ATOM 2055 C CA . LEU A 1 261 ? 21.246 -9.121 4.462 1.00 97.31 261 LEU A CA 1
ATOM 2056 C C . LEU A 1 261 ? 20.521 -8.168 3.509 1.00 97.31 261 LEU A C 1
ATOM 2058 O O . LEU A 1 261 ? 20.489 -8.393 2.300 1.00 97.31 261 LEU A O 1
ATOM 2062 N N . VAL A 1 262 ? 19.952 -7.102 4.066 1.00 96.12 262 VAL A N 1
ATOM 2063 C CA . VAL A 1 262 ? 19.307 -6.024 3.311 1.00 96.12 262 VAL A CA 1
ATOM 2064 C C . VAL A 1 262 ? 20.032 -4.719 3.601 1.00 96.12 262 VAL A C 1
ATOM 2066 O O . VAL A 1 262 ? 20.166 -4.343 4.759 1.00 96.12 262 VAL A O 1
ATOM 2069 N N . LEU A 1 263 ? 20.485 -4.023 2.567 1.00 93.38 263 LEU A N 1
ATOM 2070 C CA . LEU A 1 263 ? 21.113 -2.708 2.618 1.00 93.38 263 LEU A CA 1
ATOM 2071 C C . LEU A 1 263 ? 20.374 -1.808 1.630 1.00 93.38 263 LEU A C 1
ATOM 2073 O O . LEU A 1 263 ? 20.510 -1.985 0.424 1.00 93.38 263 LEU A O 1
ATOM 2077 N N . SER A 1 264 ? 19.585 -0.858 2.115 1.00 90.19 264 SER A N 1
ATOM 2078 C CA . SER A 1 264 ? 18.797 0.031 1.258 1.00 90.19 264 SER A CA 1
ATOM 2079 C C . SER A 1 264 ? 19.072 1.496 1.570 1.00 90.19 264 SER A C 1
ATOM 2081 O O . SER A 1 264 ? 18.903 1.920 2.714 1.00 90.19 264 SER A O 1
ATOM 2083 N N . SER A 1 265 ? 19.415 2.280 0.552 1.00 85.75 265 SER A N 1
ATOM 2084 C CA . SER A 1 265 ? 19.322 3.737 0.613 1.00 85.75 265 SER A CA 1
ATOM 2085 C C . SER A 1 265 ? 17.912 4.202 0.234 1.00 85.75 265 SER A C 1
ATOM 2087 O O . SER A 1 265 ? 17.291 3.682 -0.697 1.00 85.75 265 SER A O 1
ATOM 2089 N N . HIS A 1 266 ? 17.381 5.182 0.960 1.00 81.00 266 HIS A N 1
ATOM 2090 C CA . HIS A 1 266 ? 16.133 5.863 0.636 1.00 81.00 266 HIS A CA 1
ATOM 2091 C C . HIS A 1 266 ? 16.384 7.363 0.564 1.00 81.00 266 HIS A C 1
ATOM 2093 O O . HIS A 1 266 ? 16.446 8.012 1.598 1.00 81.00 266 HIS A O 1
ATOM 2099 N N . PHE A 1 267 ? 16.481 7.926 -0.634 1.00 70.56 267 PHE A N 1
ATOM 2100 C CA . PHE A 1 267 ? 16.446 9.383 -0.780 1.00 70.56 267 PHE A CA 1
ATOM 2101 C C . PHE A 1 267 ? 14.990 9.841 -0.767 1.00 70.56 267 PHE A C 1
ATOM 2103 O O . PHE A 1 267 ? 14.137 9.182 -1.377 1.00 70.56 267 PHE A O 1
ATOM 2110 N N . ASP A 1 268 ? 14.697 10.919 -0.044 1.00 64.50 268 ASP A N 1
ATOM 2111 C CA . ASP A 1 268 ? 13.440 11.631 -0.244 1.00 64.50 268 ASP A CA 1
ATOM 2112 C C . ASP A 1 268 ? 13.543 12.361 -1.584 1.00 64.50 268 ASP A C 1
ATOM 2114 O O . ASP A 1 268 ? 14.531 13.034 -1.864 1.00 64.50 268 ASP A O 1
ATOM 2118 N N . VAL A 1 269 ? 12.558 12.145 -2.455 1.00 57.94 269 VAL A N 1
ATOM 2119 C CA . VAL A 1 269 ? 12.591 12.594 -3.862 1.00 57.94 269 VAL A CA 1
ATOM 2120 C C . VAL A 1 269 ? 12.485 14.122 -3.974 1.00 57.94 269 VAL A C 1
ATOM 2122 O O . VAL A 1 269 ? 12.755 14.678 -5.033 1.00 57.94 269 VAL A O 1
ATOM 2125 N N . ASP A 1 270 ? 12.121 14.789 -2.880 1.00 58.69 270 ASP A N 1
ATOM 2126 C CA . ASP A 1 270 ? 11.870 16.227 -2.836 1.00 58.69 270 ASP A CA 1
ATOM 2127 C C . ASP A 1 270 ? 13.129 17.065 -2.539 1.00 58.69 270 ASP A C 1
ATOM 2129 O O . ASP A 1 270 ? 13.078 18.287 -2.655 1.00 58.69 270 ASP A O 1
ATOM 2133 N N . GLU A 1 271 ? 14.256 16.446 -2.168 1.00 58.28 271 GLU A N 1
ATOM 2134 C CA . GLU A 1 271 ? 15.515 17.167 -1.946 1.00 58.28 271 GLU A CA 1
ATOM 2135 C C . GLU A 1 271 ? 16.381 17.117 -3.213 1.00 58.28 271 GLU A C 1
ATOM 2137 O O . GLU A 1 271 ? 16.814 16.047 -3.649 1.00 58.28 271 GLU A O 1
ATOM 2142 N N . ASP A 1 272 ? 16.622 18.284 -3.821 1.00 60.56 272 ASP A N 1
ATOM 2143 C CA . ASP A 1 272 ? 17.504 18.436 -4.978 1.00 60.56 272 ASP A CA 1
ATOM 2144 C C . ASP A 1 272 ? 18.868 17.786 -4.692 1.00 60.56 272 ASP A C 1
ATOM 2146 O O . ASP A 1 272 ? 19.567 18.158 -3.745 1.00 60.56 272 ASP A O 1
ATOM 2150 N N . LEU A 1 273 ? 19.259 16.800 -5.512 1.00 60.75 273 LEU A N 1
ATOM 2151 C CA . LEU A 1 273 ? 20.593 16.207 -5.419 1.00 60.75 273 LEU A CA 1
ATOM 2152 C C . LEU A 1 273 ? 21.649 17.319 -5.535 1.00 60.75 273 LEU A C 1
ATOM 2154 O O . LEU A 1 273 ? 21.520 18.166 -6.422 1.00 60.75 273 LEU A O 1
ATOM 2158 N N . PRO A 1 274 ? 22.718 17.294 -4.718 1.00 62.25 274 PRO A N 1
ATOM 2159 C CA . PRO A 1 274 ? 23.780 18.287 -4.801 1.00 62.25 274 PRO A CA 1
ATOM 2160 C C . PRO A 1 274 ? 24.325 18.376 -6.234 1.00 62.25 274 PRO A C 1
ATOM 2162 O O . PRO A 1 274 ? 24.846 17.395 -6.777 1.00 62.25 274 PRO A O 1
ATOM 2165 N N . GLU A 1 275 ? 24.193 19.543 -6.869 1.00 60.22 275 GLU A N 1
ATOM 2166 C CA . GLU A 1 275 ? 24.818 19.824 -8.162 1.00 60.22 275 GLU A CA 1
ATOM 2167 C C . GLU A 1 275 ? 26.345 19.745 -7.993 1.00 60.22 275 GLU A C 1
ATOM 2169 O O . GLU A 1 275 ? 26.962 20.671 -7.474 1.00 60.22 275 GLU A O 1
ATOM 2174 N N . GLY A 1 276 ? 26.976 18.635 -8.395 1.00 58.50 276 GLY A N 1
ATOM 2175 C CA . GLY A 1 276 ? 28.443 18.534 -8.344 1.00 58.50 276 GLY A CA 1
ATOM 2176 C C . GLY A 1 276 ? 29.067 17.152 -8.164 1.00 58.50 276 GLY A C 1
ATOM 2177 O O . GLY A 1 276 ? 30.291 17.069 -8.130 1.00 58.50 276 GLY A O 1
ATOM 2178 N N . ILE A 1 277 ? 28.297 16.062 -8.066 1.00 60.09 277 ILE A N 1
ATOM 2179 C CA . ILE A 1 277 ? 28.897 14.718 -7.995 1.00 60.09 277 ILE A CA 1
ATOM 2180 C C . ILE A 1 277 ? 29.473 14.355 -9.375 1.00 60.09 277 ILE A C 1
ATOM 2182 O O . ILE A 1 277 ? 28.733 13.985 -10.290 1.00 60.09 277 ILE A O 1
ATOM 2186 N N . GLU A 1 278 ? 30.792 14.500 -9.537 1.00 59.88 278 GLU A N 1
ATOM 2187 C CA . GLU A 1 278 ? 31.508 14.122 -10.758 1.00 59.88 278 GLU A CA 1
ATOM 2188 C C . GLU A 1 278 ? 31.363 12.607 -11.026 1.00 59.88 278 GLU A C 1
ATOM 2190 O O . GLU A 1 278 ? 31.747 11.789 -10.187 1.00 59.88 278 GLU A O 1
ATOM 2195 N N . PRO A 1 279 ? 30.839 12.196 -12.195 1.00 57.62 279 PRO A N 1
ATOM 2196 C CA . PRO A 1 279 ? 30.556 10.792 -12.512 1.00 57.62 279 PRO A CA 1
ATOM 2197 C C . PRO A 1 279 ? 31.796 9.930 -12.828 1.00 57.62 279 PRO A C 1
ATOM 2199 O O . PRO A 1 279 ? 31.650 8.741 -13.109 1.00 57.62 279 PRO A O 1
ATOM 2202 N N . ASP A 1 280 ? 33.007 10.492 -12.797 1.00 56.69 280 ASP A N 1
ATOM 2203 C CA . ASP A 1 280 ? 34.214 9.841 -13.332 1.00 56.69 280 ASP A CA 1
ATOM 2204 C C . ASP A 1 280 ? 34.986 8.967 -12.326 1.00 56.69 280 ASP A C 1
ATOM 2206 O O . ASP A 1 280 ? 35.948 8.284 -12.701 1.00 56.69 280 ASP A O 1
ATOM 2210 N N . LEU A 1 281 ? 34.561 8.905 -11.061 1.00 59.50 281 LEU A N 1
ATOM 2211 C CA . LEU A 1 281 ? 35.120 7.948 -10.104 1.00 59.50 281 LEU A CA 1
ATOM 2212 C C . LEU A 1 281 ? 34.631 6.539 -10.452 1.00 59.50 281 LEU A C 1
ATOM 2214 O O . LEU A 1 281 ? 33.538 6.141 -10.070 1.00 59.50 281 LEU A O 1
ATOM 2218 N N . LYS A 1 282 ? 35.452 5.767 -11.179 1.00 60.28 282 LYS A N 1
ATOM 2219 C CA . LYS A 1 282 ? 35.232 4.328 -11.389 1.00 60.28 282 LYS A CA 1
ATOM 2220 C C . LYS A 1 282 ? 35.304 3.613 -10.035 1.00 60.28 282 LYS A C 1
ATOM 2222 O O . LYS A 1 282 ? 36.406 3.491 -9.495 1.00 60.28 282 LYS A O 1
ATOM 2227 N N . PRO A 1 283 ? 34.192 3.100 -9.491 1.00 56.31 283 PRO A N 1
ATOM 2228 C CA . PRO A 1 283 ? 34.242 2.421 -8.213 1.00 56.31 283 PRO A CA 1
ATOM 2229 C C . PRO A 1 283 ? 34.911 1.054 -8.388 1.00 56.31 283 PRO A C 1
ATOM 2231 O O . PRO A 1 283 ? 34.414 0.176 -9.097 1.00 56.31 283 PRO A O 1
ATOM 2234 N N . THR A 1 284 ? 36.051 0.840 -7.734 1.00 59.12 284 THR A N 1
ATOM 2235 C CA . THR A 1 284 ? 36.669 -0.486 -7.604 1.00 59.12 284 THR A CA 1
ATOM 2236 C C . THR A 1 284 ? 35.948 -1.270 -6.505 1.00 59.12 284 THR A C 1
ATOM 2238 O O . THR A 1 284 ? 36.453 -1.436 -5.400 1.00 59.12 284 THR A O 1
ATOM 2241 N N . PHE A 1 285 ? 34.733 -1.736 -6.806 1.00 64.25 285 PHE A N 1
ATOM 2242 C CA . PHE A 1 285 ? 33.841 -2.463 -5.884 1.00 64.25 285 PHE A CA 1
ATOM 2243 C C . PHE A 1 285 ? 34.175 -3.959 -5.728 1.00 64.25 285 PHE A C 1
ATOM 2245 O O . PHE A 1 285 ? 33.425 -4.717 -5.112 1.00 64.25 285 PHE A O 1
ATOM 2252 N N . GLU A 1 286 ? 35.296 -4.416 -6.289 1.00 69.44 286 GLU A N 1
ATOM 2253 C CA . GLU A 1 286 ? 35.659 -5.836 -6.344 1.00 69.44 286 GLU A CA 1
ATOM 2254 C C . GLU A 1 286 ? 35.855 -6.465 -4.952 1.00 69.44 286 GLU A C 1
ATOM 2256 O O . GLU A 1 286 ? 35.590 -7.652 -4.775 1.00 69.44 286 GLU A O 1
ATOM 2261 N N . GLY A 1 287 ? 36.217 -5.670 -3.939 1.00 77.88 287 GLY A N 1
ATOM 2262 C CA . GLY A 1 287 ? 36.467 -6.156 -2.580 1.00 77.88 287 GLY A CA 1
ATOM 2263 C C . GLY A 1 287 ? 35.216 -6.581 -1.800 1.00 77.88 287 GLY A C 1
ATOM 2264 O O . GLY A 1 287 ? 35.210 -7.656 -1.200 1.00 77.88 287 GLY A O 1
ATOM 2265 N N . CYS A 1 288 ? 34.137 -5.785 -1.804 1.00 85.06 288 CYS A N 1
ATOM 2266 C CA . CYS A 1 288 ? 33.043 -5.993 -0.841 1.00 85.06 288 CYS A CA 1
ATOM 2267 C C . CYS A 1 288 ? 32.265 -7.292 -1.100 1.00 85.06 288 CYS A C 1
ATOM 2269 O O . CYS A 1 288 ? 31.865 -7.979 -0.159 1.00 85.06 288 CYS A O 1
ATOM 2271 N N . ILE A 1 289 ? 32.062 -7.656 -2.375 1.00 89.12 289 ILE A N 1
ATOM 2272 C CA . ILE A 1 289 ? 31.332 -8.883 -2.724 1.00 89.12 289 ILE A CA 1
ATOM 2273 C C . ILE A 1 289 ? 32.086 -10.129 -2.266 1.00 89.12 289 ILE A C 1
ATOM 2275 O O . ILE A 1 289 ? 31.469 -11.081 -1.792 1.00 89.12 289 ILE A O 1
ATOM 2279 N N . VAL A 1 290 ? 33.420 -10.104 -2.362 1.00 90.94 290 VAL A N 1
ATOM 2280 C CA . VAL A 1 290 ? 34.287 -11.226 -1.995 1.00 90.94 290 VAL A CA 1
ATOM 2281 C C . VAL A 1 290 ? 34.163 -11.533 -0.506 1.00 90.94 290 VAL A C 1
ATOM 2283 O O . VAL A 1 290 ? 34.116 -12.704 -0.135 1.00 90.94 290 VAL A O 1
ATOM 2286 N N . LEU A 1 291 ? 34.012 -10.507 0.336 1.00 91.50 291 LEU A N 1
ATOM 2287 C CA . LEU A 1 291 ? 33.793 -10.684 1.772 1.00 91.50 291 LEU A CA 1
ATOM 2288 C C . LEU A 1 291 ? 32.489 -11.451 2.062 1.00 91.50 291 LEU A C 1
ATOM 2290 O O . LEU A 1 291 ? 32.471 -12.382 2.868 1.00 91.50 291 LEU A O 1
ATOM 2294 N N . LEU A 1 292 ? 31.402 -11.128 1.351 1.00 95.06 292 LEU A N 1
ATOM 2295 C CA . LEU A 1 292 ? 30.106 -11.794 1.529 1.00 95.06 292 LEU A CA 1
ATOM 2296 C C . LEU A 1 292 ? 30.108 -13.260 1.072 1.00 95.06 292 LEU A C 1
ATOM 2298 O O . LEU A 1 292 ? 29.256 -14.034 1.513 1.00 95.06 292 LEU A O 1
ATOM 2302 N N . LEU A 1 293 ? 31.054 -13.685 0.226 1.00 95.69 293 LEU A N 1
ATOM 2303 C CA . LEU A 1 293 ? 31.141 -15.078 -0.234 1.00 95.69 293 LEU A CA 1
ATOM 2304 C C . LEU A 1 293 ? 31.387 -16.073 0.912 1.00 95.69 293 LEU A C 1
ATOM 2306 O O . LEU A 1 293 ? 31.121 -17.264 0.742 1.00 95.69 293 LEU A O 1
ATOM 2310 N N . ALA A 1 294 ? 31.843 -15.601 2.078 1.00 95.31 294 ALA A N 1
ATOM 2311 C CA . ALA A 1 294 ? 31.944 -16.401 3.297 1.00 95.31 294 ALA A CA 1
ATOM 2312 C C . ALA A 1 294 ? 30.569 -16.802 3.883 1.00 95.31 294 ALA A C 1
ATOM 2314 O O . ALA A 1 294 ? 30.482 -17.766 4.646 1.00 95.31 294 ALA A O 1
ATOM 2315 N N . CYS A 1 295 ? 29.486 -16.107 3.513 1.00 96.69 295 CYS A N 1
ATOM 2316 C CA . CYS A 1 295 ? 28.133 -16.337 4.024 1.00 96.69 295 CYS A CA 1
ATOM 2317 C C . CYS A 1 295 ? 27.412 -17.471 3.280 1.00 96.69 295 CYS A C 1
ATOM 2319 O O . CYS A 1 295 ? 26.500 -17.245 2.491 1.00 96.69 295 CYS A O 1
ATOM 2321 N N . GLN A 1 296 ? 27.798 -18.722 3.526 1.00 96.62 296 GLN A N 1
ATOM 2322 C CA . GLN A 1 296 ? 27.277 -19.886 2.783 1.00 96.62 296 GLN A CA 1
ATOM 2323 C C . GLN A 1 296 ? 25.777 -20.176 2.996 1.00 96.62 296 GLN A C 1
ATOM 2325 O O . GLN A 1 296 ? 25.183 -20.958 2.253 1.00 96.62 296 GLN A O 1
ATOM 2330 N N . ARG A 1 297 ? 25.156 -19.585 4.027 1.00 97.75 297 ARG A N 1
ATOM 2331 C CA . ARG A 1 297 ? 23.725 -19.751 4.341 1.00 97.75 297 ARG A CA 1
ATOM 2332 C C . ARG A 1 297 ? 22.836 -18.633 3.805 1.00 97.75 297 ARG A C 1
ATOM 2334 O O . ARG A 1 297 ? 21.637 -18.649 4.076 1.00 97.75 297 ARG A O 1
ATOM 2341 N N . LEU A 1 298 ? 23.400 -17.700 3.044 1.00 98.12 298 LEU A N 1
ATOM 2342 C CA . LEU A 1 298 ? 22.672 -16.557 2.519 1.00 98.12 298 LEU A CA 1
ATOM 2343 C C . LEU A 1 298 ? 21.546 -17.016 1.578 1.00 98.12 298 LEU A C 1
ATOM 2345 O O . LEU A 1 298 ? 21.781 -17.692 0.576 1.00 98.12 298 LEU A O 1
ATOM 2349 N N . LYS A 1 299 ? 20.312 -16.647 1.926 1.00 98.38 299 LYS A N 1
ATOM 2350 C CA . LYS A 1 299 ? 19.092 -16.895 1.144 1.00 98.38 299 LYS A CA 1
ATOM 2351 C C . LYS A 1 299 ? 18.557 -15.613 0.528 1.00 98.38 299 LYS A C 1
ATOM 2353 O O . LYS A 1 299 ? 17.998 -15.644 -0.566 1.00 98.38 299 LYS A O 1
ATOM 2358 N N . HIS A 1 300 ? 18.722 -14.496 1.229 1.00 98.31 300 HIS A N 1
ATOM 2359 C CA . HIS A 1 300 ? 18.198 -13.206 0.817 1.00 98.31 300 HIS A CA 1
ATOM 2360 C C . HIS A 1 300 ? 19.291 -12.145 0.900 1.00 98.31 300 HIS A C 1
ATOM 2362 O O . HIS A 1 300 ? 19.745 -11.793 1.987 1.00 98.31 300 HIS A O 1
ATOM 2368 N N . LEU A 1 301 ? 19.696 -11.632 -0.257 1.00 97.06 301 LEU A N 1
ATOM 2369 C CA . LEU A 1 301 ? 20.625 -10.520 -0.374 1.00 97.06 301 LEU A CA 1
ATOM 2370 C C . LEU A 1 301 ? 19.974 -9.415 -1.196 1.00 97.06 301 LEU A C 1
ATOM 2372 O O . LEU A 1 301 ? 19.671 -9.620 -2.372 1.00 97.06 301 LEU A O 1
ATOM 2376 N N . GLU A 1 302 ? 19.782 -8.253 -0.587 1.00 95.19 302 GLU A N 1
ATOM 2377 C CA . GLU A 1 302 ? 19.304 -7.057 -1.275 1.00 95.19 302 GLU A CA 1
ATOM 2378 C C . GLU A 1 302 ? 20.206 -5.884 -0.911 1.00 95.19 302 GLU A C 1
ATOM 2380 O O . GLU A 1 302 ? 20.243 -5.461 0.236 1.00 95.19 302 GLU A O 1
ATOM 2385 N N . ILE A 1 303 ? 20.966 -5.379 -1.878 1.00 92.12 303 ILE A N 1
ATOM 2386 C CA . ILE A 1 303 ? 21.809 -4.202 -1.717 1.00 92.12 303 ILE A CA 1
ATOM 2387 C C . ILE A 1 303 ? 21.416 -3.183 -2.787 1.00 92.12 303 ILE A C 1
ATOM 2389 O O . ILE A 1 303 ? 21.696 -3.377 -3.970 1.00 92.12 303 ILE A O 1
ATOM 2393 N N . GLY A 1 304 ? 20.741 -2.117 -2.361 1.00 87.62 304 GLY A N 1
ATOM 2394 C CA . GLY A 1 304 ? 20.372 -0.961 -3.171 1.00 87.62 304 GLY A CA 1
ATOM 2395 C C . GLY A 1 304 ? 21.197 0.250 -2.756 1.00 87.62 304 GLY A C 1
ATOM 2396 O O . GLY A 1 304 ? 20.956 0.829 -1.696 1.00 87.62 304 GLY A O 1
ATOM 2397 N N . LEU A 1 305 ? 22.172 0.616 -3.588 1.00 80.62 305 LEU A N 1
ATOM 2398 C CA . LEU A 1 305 ? 23.062 1.761 -3.383 1.00 80.62 305 LEU A CA 1
ATOM 2399 C C . LEU A 1 305 ? 22.914 2.763 -4.527 1.00 80.62 305 LEU A C 1
ATOM 2401 O O . LEU A 1 305 ? 22.432 2.421 -5.611 1.00 80.62 305 LEU A O 1
ATOM 2405 N N . LEU A 1 306 ? 23.367 3.999 -4.290 1.00 75.44 306 LEU A N 1
ATOM 2406 C CA . LEU A 1 306 ? 23.517 4.977 -5.366 1.00 75.44 306 LEU A CA 1
ATOM 2407 C C . LEU A 1 306 ? 24.482 4.453 -6.424 1.00 75.44 306 LEU A C 1
ATOM 2409 O O . LEU A 1 306 ? 24.097 4.284 -7.577 1.00 75.44 306 LEU A O 1
ATOM 2413 N N . GLU A 1 307 ? 25.709 4.136 -6.021 1.00 75.81 307 GLU A N 1
ATOM 2414 C CA . GLU A 1 307 ? 26.723 3.593 -6.920 1.00 75.81 307 GLU A CA 1
ATOM 2415 C C . GLU A 1 307 ? 26.376 2.175 -7.377 1.00 75.81 307 GLU A C 1
ATOM 2417 O O . GLU A 1 307 ? 25.870 1.345 -6.618 1.00 75.81 307 GLU A O 1
ATOM 2422 N N . GLY A 1 308 ? 26.631 1.904 -8.655 1.00 68.94 308 GLY A N 1
ATOM 2423 C CA . GLY A 1 308 ? 26.286 0.629 -9.257 1.00 68.94 308 GLY A CA 1
ATOM 2424 C C . GLY A 1 308 ? 27.287 -0.484 -8.991 1.00 68.94 308 GLY A C 1
ATOM 2425 O O . GLY A 1 308 ? 28.491 -0.257 -8.911 1.00 68.94 308 GLY A O 1
ATOM 2426 N N . TRP A 1 309 ? 26.785 -1.719 -8.946 1.00 80.94 309 TRP A N 1
ATOM 2427 C CA . TRP A 1 309 ? 27.609 -2.924 -8.917 1.00 80.94 309 TRP A CA 1
ATOM 2428 C C . TRP A 1 309 ? 28.080 -3.271 -10.333 1.00 80.94 309 TRP A C 1
ATOM 2430 O O . TRP A 1 309 ? 27.275 -3.653 -11.186 1.00 80.94 309 TRP A O 1
ATOM 2440 N N . CYS A 1 310 ? 29.388 -3.190 -10.582 1.00 84.69 310 CYS A N 1
ATOM 2441 C CA . CYS A 1 310 ? 29.999 -3.717 -11.802 1.00 84.69 310 CYS A CA 1
ATOM 2442 C C . CYS A 1 310 ? 30.544 -5.127 -11.533 1.00 84.69 310 CYS A C 1
ATOM 2444 O O . CYS A 1 310 ? 31.698 -5.297 -11.149 1.00 84.69 310 CYS A O 1
ATOM 2446 N N . LEU A 1 311 ? 29.683 -6.140 -11.676 1.00 90.94 311 LEU A N 1
ATOM 2447 C CA . LEU A 1 311 ? 30.062 -7.539 -11.457 1.00 90.94 311 LEU A CA 1
ATOM 2448 C C . LEU A 1 311 ? 30.726 -8.129 -12.694 1.00 90.94 311 LEU A C 1
ATOM 2450 O O . LEU A 1 311 ? 30.131 -8.088 -13.768 1.00 90.94 311 LEU A O 1
ATOM 2454 N N . SER A 1 312 ? 31.888 -8.761 -12.535 1.00 93.56 312 SER A N 1
ATOM 2455 C CA . SER A 1 312 ? 32.509 -9.579 -13.577 1.00 93.56 312 SER A CA 1
ATOM 2456 C C . SER A 1 312 ? 31.835 -10.957 -13.711 1.00 93.56 312 SER A C 1
ATOM 2458 O O . SER A 1 312 ? 31.204 -11.455 -12.767 1.00 93.56 312 SER A O 1
ATOM 2460 N N . PRO A 1 313 ? 31.976 -11.628 -14.868 1.00 96.00 313 PRO A N 1
ATOM 2461 C CA . PRO A 1 313 ? 31.565 -13.023 -15.037 1.00 96.00 313 PRO A CA 1
ATOM 2462 C C . PRO A 1 313 ? 32.123 -13.980 -13.972 1.00 96.00 313 PRO A C 1
ATOM 2464 O O . PRO A 1 313 ? 31.410 -14.863 -13.484 1.00 96.00 313 PRO A O 1
ATOM 2467 N N . GLU A 1 314 ? 33.385 -13.803 -13.583 1.00 95.69 314 GLU A N 1
ATOM 2468 C CA . GLU A 1 314 ? 34.070 -14.618 -12.580 1.00 95.69 314 GLU A CA 1
ATOM 2469 C C . GLU A 1 314 ? 33.433 -14.444 -11.200 1.00 95.69 314 GLU A C 1
ATOM 2471 O O . GLU A 1 314 ? 33.144 -15.437 -10.529 1.00 95.69 314 GLU A O 1
ATOM 2476 N N . GLN A 1 315 ? 33.131 -13.204 -10.806 1.00 94.50 315 GLN A N 1
ATOM 2477 C CA . GLN A 1 315 ? 32.436 -12.913 -9.552 1.00 94.50 315 GLN A CA 1
ATOM 2478 C C . GLN A 1 315 ? 31.036 -13.525 -9.534 1.00 94.50 315 GLN A C 1
ATOM 2480 O O . GLN A 1 315 ? 30.642 -14.125 -8.535 1.00 94.50 315 GLN A O 1
ATOM 2485 N N . LEU A 1 316 ? 30.296 -13.458 -10.645 1.00 95.75 316 LEU A N 1
ATOM 2486 C CA . LEU A 1 316 ? 28.970 -14.072 -10.723 1.00 95.75 316 LEU A CA 1
ATOM 2487 C C . LEU A 1 316 ? 29.035 -15.599 -10.565 1.00 95.75 316 LEU A C 1
ATOM 2489 O O . LEU A 1 316 ? 28.182 -16.206 -9.916 1.00 95.75 316 LEU A O 1
ATOM 2493 N N . LYS A 1 317 ? 30.082 -16.232 -11.105 1.00 96.31 317 LYS A N 1
ATOM 2494 C CA . LYS A 1 317 ? 30.350 -17.663 -10.909 1.00 96.31 317 LYS A CA 1
ATOM 2495 C C . LYS A 1 317 ? 30.695 -17.986 -9.453 1.00 96.31 317 LYS A C 1
ATOM 2497 O O . LYS A 1 317 ? 30.271 -19.034 -8.954 1.00 96.31 317 LYS A O 1
ATOM 2502 N N . MET A 1 318 ? 31.449 -17.118 -8.778 1.00 96.69 318 MET A N 1
ATOM 2503 C CA . MET A 1 318 ? 31.748 -17.253 -7.349 1.00 96.69 318 MET A CA 1
ATOM 2504 C C . MET A 1 318 ? 30.473 -17.134 -6.512 1.00 96.69 318 MET A C 1
ATOM 2506 O O . MET A 1 318 ? 30.194 -18.047 -5.743 1.00 96.69 318 MET A O 1
ATOM 2510 N N . ILE A 1 319 ? 29.650 -16.104 -6.744 1.00 96.56 319 ILE A N 1
ATOM 2511 C CA . ILE A 1 319 ? 28.325 -15.919 -6.124 1.00 96.56 319 ILE A CA 1
ATOM 2512 C C . ILE A 1 319 ? 27.488 -17.195 -6.249 1.00 96.56 319 ILE A C 1
ATOM 2514 O O . ILE A 1 319 ? 27.019 -17.744 -5.255 1.00 96.56 319 ILE A O 1
ATOM 2518 N N . ALA A 1 320 ? 27.371 -17.721 -7.468 1.00 96.81 320 ALA A N 1
ATOM 2519 C CA . ALA A 1 320 ? 26.575 -18.908 -7.748 1.00 96.81 320 ALA A CA 1
ATOM 2520 C C . ALA A 1 320 ? 27.092 -20.179 -7.047 1.00 96.81 320 ALA A C 1
ATOM 2522 O O . ALA A 1 320 ? 26.333 -21.116 -6.808 1.00 96.81 320 ALA A O 1
ATOM 2523 N N . THR A 1 321 ? 28.394 -20.234 -6.754 1.00 97.19 321 THR A 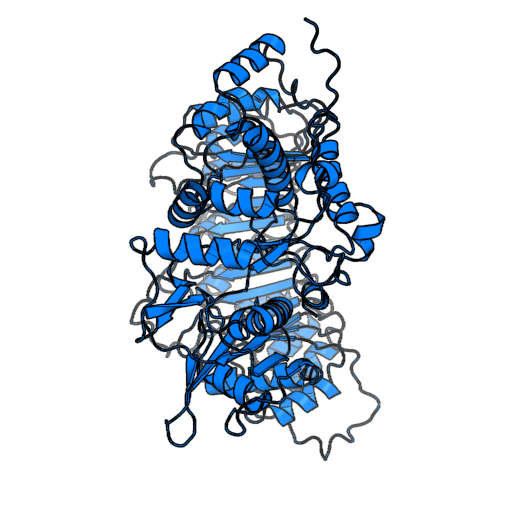N 1
ATOM 2524 C CA . THR A 1 321 ? 29.033 -21.367 -6.067 1.00 97.19 321 THR A CA 1
ATOM 2525 C C . THR A 1 321 ? 28.942 -21.220 -4.548 1.00 97.19 321 THR A C 1
ATOM 2527 O O . THR A 1 321 ? 28.724 -22.212 -3.857 1.00 97.19 321 THR A O 1
ATOM 2530 N N . SER A 1 322 ? 29.078 -19.998 -4.033 1.00 97.56 322 SER A N 1
ATOM 2531 C CA . SER A 1 322 ? 29.013 -19.698 -2.602 1.00 97.56 322 SER A CA 1
ATOM 2532 C C . SER A 1 322 ? 27.587 -19.704 -2.057 1.00 97.56 322 SER A C 1
ATOM 2534 O O . SER A 1 322 ? 27.391 -20.097 -0.908 1.00 97.56 322 SER A O 1
ATOM 2536 N N . TRP A 1 323 ? 26.593 -19.308 -2.860 1.00 97.75 323 TRP A N 1
ATOM 2537 C CA . TRP A 1 323 ? 25.193 -19.179 -2.434 1.00 97.75 323 TRP A CA 1
ATOM 2538 C C . TRP A 1 323 ? 24.239 -20.010 -3.313 1.00 97.75 323 TRP A C 1
ATOM 2540 O O . TRP A 1 323 ? 23.342 -19.472 -3.966 1.00 97.75 323 TRP A O 1
ATOM 2550 N N . PRO A 1 324 ? 24.375 -21.348 -3.345 1.00 97.19 324 PRO A N 1
ATOM 2551 C CA . PRO A 1 324 ? 23.535 -22.203 -4.191 1.00 97.19 324 PRO A CA 1
ATOM 2552 C C . PRO A 1 324 ? 22.047 -22.186 -3.792 1.00 97.19 324 PRO A C 1
ATOM 2554 O O . PRO A 1 324 ? 21.183 -22.509 -4.605 1.00 97.19 324 PRO A O 1
ATOM 2557 N N . ASN A 1 325 ? 21.742 -21.795 -2.549 1.00 97.75 325 ASN A N 1
ATOM 2558 C CA . ASN A 1 325 ? 20.386 -21.744 -1.997 1.00 97.75 325 ASN A CA 1
ATOM 2559 C C . ASN A 1 325 ? 19.791 -20.325 -1.976 1.00 97.75 325 ASN A C 1
ATOM 2561 O O . ASN A 1 325 ? 18.805 -20.102 -1.277 1.00 97.75 325 ASN A O 1
ATOM 2565 N N . VAL A 1 326 ? 20.387 -19.364 -2.691 1.00 98.25 326 VAL A N 1
ATOM 2566 C CA . VAL A 1 326 ? 19.865 -17.993 -2.737 1.00 98.25 326 VAL A CA 1
ATOM 2567 C C . VAL A 1 326 ? 18.489 -17.958 -3.414 1.00 98.25 326 VAL A C 1
ATOM 2569 O O . VAL A 1 326 ? 18.295 -18.511 -4.498 1.00 98.25 326 VAL A O 1
ATOM 2572 N N . GLU A 1 327 ? 17.529 -17.312 -2.757 1.00 98.25 327 GLU A N 1
ATOM 2573 C CA . GLU A 1 327 ? 16.143 -17.138 -3.208 1.00 98.25 327 GLU A CA 1
ATOM 2574 C C . GLU A 1 327 ? 15.914 -15.732 -3.773 1.00 98.25 327 GLU A C 1
ATOM 2576 O O . GLU A 1 327 ? 15.214 -15.566 -4.779 1.00 98.25 327 GLU A O 1
ATOM 2581 N N . THR A 1 328 ? 16.546 -14.733 -3.153 1.00 97.69 328 THR A N 1
ATOM 2582 C CA . THR A 1 328 ? 16.544 -13.337 -3.593 1.00 97.69 328 THR A CA 1
ATOM 2583 C C . THR A 1 328 ? 17.973 -12.835 -3.693 1.00 97.69 328 THR A C 1
ATOM 2585 O O . THR A 1 328 ? 18.696 -12.827 -2.697 1.00 97.69 328 THR A O 1
ATOM 2588 N N . LEU A 1 329 ? 18.354 -12.380 -4.884 1.00 96.88 329 LEU A N 1
ATOM 2589 C CA . LEU A 1 329 ? 19.622 -11.705 -5.127 1.00 96.88 329 LEU A CA 1
ATOM 2590 C C . LEU A 1 329 ? 19.350 -10.401 -5.863 1.00 96.88 329 LEU A C 1
ATOM 2592 O O . LEU A 1 329 ? 19.052 -10.413 -7.054 1.00 96.88 329 LEU A O 1
ATOM 2596 N N . VAL A 1 330 ? 19.449 -9.282 -5.161 1.00 94.38 330 VAL A N 1
ATOM 2597 C CA . VAL A 1 330 ? 19.286 -7.944 -5.723 1.00 94.38 330 VAL A CA 1
ATOM 2598 C C . VAL A 1 330 ? 20.544 -7.152 -5.411 1.00 94.38 330 VAL A C 1
ATOM 2600 O O . VAL A 1 330 ? 20.789 -6.802 -4.265 1.00 94.38 330 VAL A O 1
ATOM 2603 N N . LEU A 1 331 ? 21.347 -6.885 -6.433 1.00 91.69 331 LEU A N 1
ATOM 2604 C CA . LEU A 1 331 ? 22.496 -5.985 -6.375 1.00 91.69 331 LEU A CA 1
ATOM 2605 C C . LEU A 1 331 ? 22.152 -4.828 -7.313 1.00 91.69 331 LEU A C 1
ATOM 2607 O O . LEU A 1 331 ? 22.505 -4.812 -8.493 1.00 91.69 331 LEU A O 1
ATOM 2611 N N . GLY A 1 332 ? 21.284 -3.957 -6.799 1.00 74.19 332 GLY A N 1
ATOM 2612 C CA . GLY A 1 332 ? 20.633 -2.899 -7.555 1.00 74.19 332 GLY A CA 1
ATOM 2613 C C . GLY A 1 332 ? 21.503 -1.652 -7.652 1.00 74.19 332 GLY A C 1
ATOM 2614 O O . GLY A 1 332 ? 22.264 -1.334 -6.740 1.00 74.19 332 GLY A O 1
ATOM 2615 N N . VAL A 1 333 ? 21.356 -0.943 -8.768 1.00 66.81 333 VAL A N 1
ATOM 2616 C CA . VAL A 1 333 ? 22.012 0.339 -9.045 1.00 66.81 333 VAL A CA 1
ATOM 2617 C C . VAL A 1 333 ? 20.946 1.426 -9.110 1.00 66.81 333 VAL A C 1
ATOM 2619 O O . VAL A 1 333 ? 19.982 1.261 -9.861 1.00 66.81 333 VAL A O 1
ATOM 2622 N N . MET A 1 334 ? 21.124 2.529 -8.376 1.00 66.38 334 MET A N 1
ATOM 2623 C CA . MET A 1 334 ? 20.297 3.734 -8.551 1.00 66.38 334 MET A CA 1
ATOM 2624 C C . MET A 1 334 ? 20.957 4.768 -9.487 1.00 66.38 334 MET A C 1
ATOM 2626 O O . MET A 1 334 ? 20.260 5.627 -10.015 1.00 66.38 334 MET A O 1
ATOM 2630 N N . SER A 1 335 ? 22.280 4.710 -9.703 1.00 66.31 335 SER A N 1
ATOM 2631 C CA . SER A 1 335 ? 23.022 5.699 -10.503 1.00 66.31 335 SER A CA 1
ATOM 2632 C C . SER A 1 335 ? 22.993 5.420 -12.020 1.00 66.31 335 SER A C 1
ATOM 2634 O O . SER A 1 335 ? 23.124 4.266 -12.450 1.00 66.31 335 SER A O 1
ATOM 2636 N N . PRO A 1 336 ? 22.871 6.463 -12.864 1.00 65.56 336 PRO A N 1
ATOM 2637 C CA . PRO A 1 336 ? 22.906 6.363 -14.321 1.00 65.56 336 PRO A CA 1
ATOM 2638 C C . PRO A 1 336 ? 24.333 6.117 -14.843 1.00 65.56 336 PRO A C 1
ATOM 2640 O O . PRO A 1 336 ? 24.932 6.960 -15.506 1.00 65.56 336 PRO A O 1
ATOM 2643 N N . ASP A 1 337 ? 24.889 4.935 -14.583 1.00 72.69 337 ASP A N 1
ATOM 2644 C CA . ASP A 1 337 ? 26.119 4.510 -15.253 1.00 72.69 337 ASP A CA 1
ATOM 2645 C C . ASP A 1 337 ? 25.838 4.231 -16.742 1.00 72.69 337 ASP A C 1
ATOM 2647 O O . ASP A 1 337 ? 24.909 3.499 -17.102 1.00 72.69 337 ASP A O 1
ATOM 2651 N N . THR A 1 338 ? 26.644 4.823 -17.623 1.00 76.38 338 THR A N 1
ATOM 2652 C CA . THR A 1 338 ? 26.554 4.646 -19.079 1.00 76.38 338 THR A CA 1
ATOM 2653 C C . THR A 1 338 ? 27.393 3.474 -19.588 1.00 76.38 338 THR A C 1
ATOM 2655 O O . THR A 1 338 ? 27.169 3.016 -20.711 1.00 76.38 338 THR A O 1
ATOM 2658 N N . GLN A 1 339 ? 28.323 2.945 -18.785 1.00 84.94 339 GLN A N 1
ATOM 2659 C CA . GLN A 1 339 ? 29.187 1.835 -19.188 1.00 84.94 339 GLN A CA 1
ATOM 2660 C C . GLN A 1 339 ? 28.370 0.570 -19.404 1.00 84.94 339 GLN A C 1
ATOM 2662 O O . GLN A 1 339 ? 27.465 0.278 -18.636 1.00 84.94 339 GLN A O 1
ATOM 2667 N N . ILE A 1 340 ? 28.677 -0.210 -20.436 1.00 89.06 340 ILE A N 1
ATOM 2668 C CA . ILE A 1 340 ? 28.011 -1.497 -20.649 1.00 89.06 340 ILE A CA 1
ATOM 2669 C C . ILE A 1 340 ? 28.508 -2.473 -19.567 1.00 89.06 340 ILE A C 1
ATOM 2671 O O . ILE A 1 340 ? 29.722 -2.640 -19.434 1.00 89.06 340 ILE A O 1
ATOM 2675 N N . PRO A 1 341 ? 27.616 -3.116 -18.791 1.00 91.94 341 PRO A N 1
ATOM 2676 C CA . PRO A 1 341 ? 28.023 -4.079 -17.774 1.00 91.94 341 PRO A CA 1
ATOM 2677 C C . PRO A 1 341 ? 28.729 -5.285 -18.426 1.00 91.94 341 PRO A C 1
ATOM 2679 O O . PRO A 1 341 ? 28.317 -5.729 -19.499 1.00 91.94 341 PRO A O 1
ATOM 2682 N N . PRO A 1 342 ? 29.768 -5.856 -17.792 1.00 93.88 342 PRO A N 1
ATOM 2683 C CA . PRO A 1 342 ? 30.544 -6.948 -18.384 1.00 93.88 342 PRO A CA 1
ATOM 2684 C C . PRO A 1 342 ? 29.816 -8.302 -18.322 1.00 93.88 342 PRO A C 1
ATOM 2686 O O . PRO A 1 342 ? 30.155 -9.226 -19.063 1.00 93.88 342 PRO A O 1
ATOM 2689 N N . ILE A 1 343 ? 28.792 -8.436 -17.471 1.00 95.56 343 ILE A N 1
ATOM 2690 C CA . ILE A 1 343 ? 27.875 -9.581 -17.487 1.00 95.56 343 ILE A CA 1
ATOM 2691 C C . ILE A 1 343 ? 26.790 -9.400 -18.550 1.00 95.56 343 ILE A C 1
ATOM 2693 O O . ILE A 1 343 ? 26.361 -8.294 -18.844 1.00 95.56 343 ILE A O 1
ATOM 2697 N N . ASN A 1 344 ? 26.308 -10.508 -19.109 1.00 96.00 344 ASN A N 1
ATOM 2698 C CA . ASN A 1 344 ? 25.344 -10.542 -20.210 1.00 96.00 344 ASN A CA 1
ATOM 2699 C C . ASN A 1 344 ? 24.316 -11.659 -19.958 1.00 96.00 344 ASN A C 1
ATOM 2701 O O . ASN A 1 344 ? 24.384 -12.372 -18.956 1.00 96.00 344 ASN A O 1
ATOM 2705 N N . HIS A 1 345 ? 23.374 -11.839 -20.879 1.00 95.06 345 HIS A N 1
ATOM 2706 C CA . HIS A 1 345 ? 22.306 -12.836 -20.761 1.00 95.06 345 HIS A CA 1
ATOM 2707 C C . HIS A 1 345 ? 22.782 -14.294 -20.538 1.00 95.06 345 HIS A C 1
ATOM 2709 O O . HIS A 1 345 ? 22.082 -15.054 -19.870 1.00 95.06 345 HIS A O 1
ATOM 2715 N N . ILE A 1 346 ? 23.964 -14.696 -21.034 1.00 95.50 346 ILE A N 1
ATOM 2716 C CA . ILE A 1 346 ? 24.525 -16.047 -20.812 1.00 95.50 346 ILE A CA 1
ATOM 2717 C C . ILE A 1 346 ? 24.887 -16.229 -19.336 1.00 95.50 346 ILE A C 1
ATOM 2719 O O . ILE A 1 346 ? 24.576 -17.255 -18.730 1.00 95.50 346 ILE A O 1
ATOM 2723 N N . HIS A 1 347 ? 25.497 -15.206 -18.740 1.00 96.44 347 HIS A N 1
ATOM 2724 C CA . HIS A 1 347 ? 25.876 -15.208 -17.331 1.00 96.44 347 HIS A CA 1
ATOM 2725 C C . HIS A 1 347 ? 24.646 -15.303 -16.412 1.00 96.44 347 HIS A C 1
ATOM 2727 O O . HIS A 1 347 ? 24.666 -16.048 -15.433 1.00 96.44 347 HIS A O 1
ATOM 2733 N N . ILE A 1 348 ? 23.541 -14.638 -16.773 1.00 96.31 348 ILE A N 1
ATOM 2734 C CA . ILE A 1 348 ? 22.265 -14.734 -16.043 1.00 96.31 348 ILE A CA 1
ATOM 2735 C C . ILE A 1 348 ? 21.686 -16.157 -16.086 1.00 96.31 348 ILE A C 1
ATOM 2737 O O . ILE A 1 348 ? 21.212 -16.660 -15.063 1.00 96.31 348 ILE A O 1
ATOM 2741 N N . LEU A 1 349 ? 21.746 -16.834 -17.240 1.00 95.00 349 LEU A N 1
ATOM 2742 C CA . LEU A 1 349 ? 21.308 -18.231 -17.356 1.00 95.00 349 LEU A CA 1
ATOM 2743 C C . LEU A 1 349 ? 22.142 -19.164 -16.478 1.00 95.00 349 LEU A C 1
ATOM 2745 O O . LEU A 1 349 ? 21.584 -20.019 -15.789 1.00 95.00 349 LEU A O 1
ATOM 2749 N N . GLU A 1 350 ? 23.465 -18.998 -16.486 1.00 95.31 350 GLU A N 1
ATOM 2750 C CA . GLU A 1 350 ? 24.370 -19.825 -15.686 1.00 95.31 350 GLU A CA 1
ATOM 2751 C C . GLU A 1 350 ? 24.147 -19.623 -14.182 1.00 95.31 350 GLU A C 1
ATOM 2753 O O . GLU A 1 350 ? 24.108 -20.605 -13.435 1.00 95.31 350 GLU A O 1
ATOM 2758 N N . LEU A 1 351 ? 23.921 -18.380 -13.744 1.00 96.25 351 LEU A N 1
ATOM 2759 C CA . LEU A 1 351 ? 23.539 -18.066 -12.368 1.00 96.25 351 LEU A CA 1
ATOM 2760 C C . LEU A 1 351 ? 22.241 -18.785 -11.979 1.00 96.25 351 LEU A C 1
ATOM 2762 O O . LEU A 1 351 ? 22.227 -19.552 -11.020 1.00 96.25 351 LEU A O 1
ATOM 2766 N N . CYS A 1 352 ? 21.164 -18.608 -12.750 1.00 96.12 352 CYS A N 1
ATOM 2767 C CA . CYS A 1 352 ? 19.868 -19.231 -12.456 1.00 96.12 352 CYS A CA 1
ATOM 2768 C C . CYS A 1 352 ? 19.927 -20.767 -12.476 1.00 96.12 352 CYS A C 1
ATOM 2770 O O . CYS A 1 352 ? 19.161 -21.435 -11.785 1.00 96.12 352 CYS A O 1
ATOM 2772 N N . ARG A 1 353 ? 20.831 -21.347 -13.273 1.00 94.50 353 ARG A N 1
ATOM 2773 C CA . ARG A 1 353 ? 21.052 -22.796 -13.325 1.00 94.50 353 ARG A CA 1
ATOM 2774 C C . ARG A 1 353 ? 21.716 -23.323 -12.052 1.00 94.50 353 ARG A C 1
ATOM 2776 O O . ARG A 1 353 ? 21.404 -24.432 -11.625 1.00 94.50 353 ARG A O 1
ATOM 2783 N N . ARG A 1 354 ? 22.645 -22.557 -11.479 1.00 95.88 354 ARG A N 1
ATOM 2784 C CA . ARG A 1 354 ? 23.378 -22.905 -10.251 1.00 95.88 354 ARG A CA 1
ATOM 2785 C C . ARG A 1 354 ? 22.626 -22.539 -8.973 1.00 95.88 354 ARG A C 1
ATOM 2787 O O . ARG A 1 354 ? 22.846 -23.186 -7.956 1.00 95.88 354 ARG A O 1
ATOM 2794 N N . CYS A 1 355 ? 21.721 -21.570 -9.052 1.00 97.31 355 CYS A N 1
ATOM 2795 C CA . CYS A 1 355 ? 20.852 -21.127 -7.966 1.00 97.31 355 CYS A CA 1
ATOM 2796 C C . CYS A 1 355 ? 19.391 -21.496 -8.291 1.00 97.31 355 CYS A C 1
ATOM 2798 O O . CYS A 1 355 ? 18.601 -20.626 -8.661 1.00 97.31 355 CYS A O 1
ATOM 2800 N N . PRO A 1 356 ? 18.999 -22.781 -8.196 1.00 96.44 356 PRO A N 1
ATOM 2801 C CA . PRO A 1 356 ? 17.684 -23.248 -8.644 1.00 96.44 356 PRO A CA 1
ATOM 2802 C C . PRO A 1 356 ? 16.511 -22.700 -7.818 1.00 96.44 356 PRO A C 1
ATOM 2804 O O . PRO A 1 356 ? 15.370 -22.766 -8.273 1.00 96.44 356 PRO A O 1
ATOM 2807 N N . LEU A 1 357 ? 16.779 -22.180 -6.615 1.00 97.12 357 LEU A N 1
ATOM 2808 C CA . LEU A 1 357 ? 15.782 -21.563 -5.736 1.00 97.12 357 LEU A CA 1
ATOM 2809 C C . LEU A 1 357 ? 15.591 -20.062 -5.998 1.00 97.12 357 LEU A C 1
ATOM 2811 O O . LEU A 1 357 ? 14.720 -19.454 -5.386 1.00 97.12 357 LEU A O 1
ATOM 2815 N N . LEU A 1 358 ? 16.365 -19.463 -6.910 1.00 97.94 358 LEU A N 1
ATOM 2816 C CA . LEU A 1 358 ? 16.318 -18.031 -7.189 1.00 97.94 358 LEU A CA 1
ATOM 2817 C C . LEU A 1 358 ? 14.963 -17.639 -7.800 1.00 97.94 358 LEU A C 1
ATOM 2819 O O . LEU A 1 358 ? 14.633 -18.028 -8.923 1.00 97.94 358 LEU A O 1
ATOM 2823 N N . THR A 1 359 ? 14.188 -16.847 -7.058 1.00 97.38 359 THR A N 1
ATOM 2824 C CA . THR A 1 359 ? 12.850 -16.370 -7.449 1.00 97.38 359 THR A CA 1
ATOM 2825 C C . THR A 1 359 ? 12.817 -14.879 -7.779 1.00 97.38 359 THR A C 1
ATOM 2827 O O . THR A 1 359 ? 12.038 -14.470 -8.646 1.00 97.38 359 THR A O 1
ATOM 2830 N N . LYS A 1 360 ? 13.676 -14.072 -7.144 1.00 96.50 360 LYS A N 1
ATOM 2831 C CA . LYS A 1 360 ? 13.847 -12.637 -7.416 1.00 96.50 360 LYS A CA 1
ATOM 2832 C C . LYS A 1 360 ? 15.312 -12.361 -7.747 1.00 96.50 360 LYS A C 1
ATOM 2834 O O . LYS A 1 360 ? 16.186 -12.591 -6.914 1.00 96.50 360 LYS A O 1
ATOM 2839 N N . LEU A 1 361 ? 15.565 -11.847 -8.947 1.00 96.44 361 LEU A N 1
ATOM 2840 C CA . LEU A 1 361 ? 16.892 -11.416 -9.383 1.00 96.44 361 LEU A CA 1
ATOM 2841 C C . LEU A 1 361 ? 16.851 -9.932 -9.718 1.00 96.44 361 LEU A C 1
ATOM 2843 O O . LEU A 1 361 ? 16.010 -9.525 -10.510 1.00 96.44 361 LEU A O 1
ATOM 2847 N N . GLY A 1 362 ? 17.754 -9.141 -9.157 1.00 94.38 362 GLY A N 1
ATOM 2848 C CA . GLY A 1 362 ? 17.973 -7.758 -9.551 1.00 94.38 362 GLY A CA 1
ATOM 2849 C C . GLY A 1 362 ? 19.434 -7.523 -9.869 1.00 94.38 362 GLY A C 1
ATOM 2850 O O . GLY A 1 362 ? 20.242 -7.487 -8.952 1.00 94.38 362 GLY A O 1
ATOM 2851 N N . LEU A 1 363 ? 19.772 -7.411 -11.152 1.00 93.50 363 LEU A N 1
ATOM 2852 C CA . LEU A 1 363 ? 21.140 -7.205 -11.627 1.00 93.50 363 LEU A CA 1
ATOM 2853 C C . LEU A 1 363 ? 21.133 -6.390 -12.911 1.00 93.50 363 LEU A C 1
ATOM 2855 O O . LEU A 1 363 ? 20.252 -6.545 -13.760 1.00 93.50 363 LEU A O 1
ATOM 2859 N N . ARG A 1 364 ? 22.185 -5.596 -13.093 1.00 92.06 364 ARG A N 1
ATOM 2860 C CA . ARG A 1 364 ? 22.469 -4.946 -14.365 1.00 92.06 364 ARG A CA 1
ATOM 2861 C C . ARG A 1 364 ? 23.242 -5.894 -15.281 1.00 92.06 364 ARG A C 1
ATOM 2863 O O . ARG A 1 364 ? 24.257 -6.438 -14.866 1.00 92.06 364 ARG A O 1
ATOM 2870 N N . PHE A 1 365 ? 22.810 -6.082 -16.522 1.00 95.06 365 PHE A N 1
ATOM 2871 C CA . PHE A 1 365 ? 23.511 -6.925 -17.495 1.00 95.06 365 PHE A CA 1
ATOM 2872 C C . PHE A 1 365 ? 23.328 -6.423 -18.927 1.00 95.06 365 PHE A C 1
ATOM 2874 O O . PHE A 1 365 ? 22.410 -5.667 -19.233 1.00 95.06 365 PHE A O 1
ATOM 2881 N N . ASP A 1 366 ? 24.215 -6.846 -19.820 1.00 95.94 366 ASP A N 1
ATOM 2882 C CA . ASP A 1 366 ? 24.173 -6.490 -21.225 1.00 95.94 366 ASP A CA 1
ATOM 2883 C C . ASP A 1 366 ? 23.134 -7.358 -21.951 1.00 95.94 366 ASP A C 1
ATOM 2885 O O . ASP A 1 366 ? 23.371 -8.528 -22.289 1.00 95.94 366 ASP A O 1
ATOM 2889 N N . ALA A 1 367 ? 21.956 -6.774 -22.178 1.00 96.25 367 ALA A N 1
ATOM 2890 C CA . ALA A 1 367 ? 20.887 -7.376 -22.965 1.00 96.25 367 ALA A CA 1
ATOM 2891 C C . ALA A 1 367 ? 20.982 -7.019 -24.462 1.00 96.25 367 ALA A C 1
ATOM 2893 O O . ALA A 1 367 ? 20.167 -7.489 -25.261 1.00 96.25 367 ALA A O 1
ATOM 2894 N N . CYS A 1 368 ? 21.975 -6.230 -24.885 1.00 94.75 368 CYS A N 1
ATOM 2895 C CA . CYS A 1 368 ? 22.223 -5.918 -26.293 1.00 94.75 368 CYS A CA 1
ATOM 2896 C C . CYS A 1 368 ? 22.747 -7.124 -27.080 1.00 94.75 368 CYS A C 1
ATOM 2898 O O . CYS A 1 368 ? 22.505 -7.220 -28.283 1.00 94.75 368 CYS A O 1
ATOM 2900 N N . GLN A 1 369 ? 23.418 -8.062 -26.404 1.00 91.94 369 GLN A N 1
ATOM 2901 C CA . GLN A 1 369 ? 24.012 -9.258 -27.014 1.00 91.94 369 GLN A CA 1
ATOM 2902 C C . GLN A 1 369 ? 23.040 -10.437 -27.178 1.00 91.94 369 GLN A C 1
ATOM 2904 O O . GLN A 1 369 ? 23.465 -11.511 -27.596 1.00 91.94 369 GLN A O 1
ATOM 2909 N N . VAL A 1 370 ? 21.752 -10.288 -26.841 1.00 93.69 370 VAL A N 1
ATOM 2910 C CA . VAL A 1 370 ? 20.779 -11.386 -26.978 1.00 93.69 370 VAL A CA 1
ATOM 2911 C C . VAL A 1 370 ? 20.638 -11.787 -28.463 1.00 93.69 370 VAL A C 1
ATOM 2913 O O . VAL A 1 370 ? 20.252 -10.939 -29.283 1.00 93.69 370 VAL A O 1
ATOM 2916 N N . PRO A 1 371 ? 20.941 -13.051 -28.840 1.00 89.31 371 PRO A N 1
ATOM 2917 C CA . PRO A 1 371 ? 20.930 -13.476 -30.235 1.00 89.31 371 PRO A CA 1
ATOM 2918 C C . PRO A 1 371 ? 19.512 -13.551 -30.815 1.00 89.31 371 PRO A C 1
ATOM 2920 O O . PRO A 1 371 ? 18.516 -13.596 -30.093 1.00 89.31 371 PRO A O 1
ATOM 2923 N N . LEU A 1 372 ? 19.418 -13.586 -32.147 1.00 83.31 372 LEU A N 1
ATOM 2924 C CA . LEU A 1 372 ? 18.172 -13.910 -32.847 1.00 83.31 372 LEU A CA 1
ATOM 2925 C C . LEU A 1 372 ? 17.806 -15.384 -32.612 1.00 83.31 372 LEU A C 1
ATOM 2927 O O . LEU A 1 372 ? 18.662 -16.264 -32.681 1.00 83.31 372 LEU A O 1
ATOM 2931 N N . LEU A 1 373 ? 16.526 -15.647 -32.342 1.00 69.81 373 LEU A N 1
ATOM 2932 C CA . LEU A 1 373 ? 16.024 -16.980 -31.989 1.00 69.81 373 LEU A CA 1
ATOM 2933 C C . LEU A 1 373 ? 16.031 -17.995 -33.133 1.00 69.81 373 LEU A C 1
ATOM 2935 O O . LEU A 1 373 ? 15.937 -19.189 -32.858 1.00 69.81 373 LEU A O 1
ATOM 2939 N N . ASP A 1 374 ? 16.219 -17.551 -34.376 1.00 66.62 374 ASP A N 1
ATOM 2940 C CA . ASP A 1 374 ? 16.169 -18.398 -35.577 1.00 66.62 374 ASP A CA 1
ATOM 2941 C C . ASP A 1 374 ? 17.239 -19.517 -35.594 1.00 66.62 374 ASP A C 1
ATOM 2943 O O . ASP A 1 374 ? 17.200 -20.399 -36.447 1.00 66.62 374 ASP A O 1
ATOM 2947 N N . GLY A 1 375 ? 18.169 -19.524 -34.627 1.00 57.22 375 GLY A N 1
ATOM 2948 C CA . GLY A 1 375 ? 19.195 -20.555 -34.436 1.00 57.22 375 GLY A CA 1
ATOM 2949 C C . GLY A 1 375 ? 19.190 -21.282 -33.082 1.00 57.22 375 GLY A C 1
ATOM 2950 O O . GLY A 1 375 ? 20.095 -22.078 -32.837 1.00 57.22 375 GLY A O 1
ATOM 2951 N N . PHE A 1 376 ? 18.212 -21.069 -32.189 1.00 58.72 376 PHE A N 1
ATOM 2952 C CA . PHE A 1 376 ? 18.159 -21.732 -30.868 1.00 58.72 376 PHE A CA 1
ATOM 2953 C C . PHE A 1 376 ? 17.640 -23.183 -30.936 1.00 58.72 376 PHE A C 1
ATOM 2955 O O . PHE A 1 376 ? 16.869 -23.641 -30.097 1.00 58.72 376 PHE A O 1
ATOM 2962 N N . ALA A 1 377 ? 18.138 -23.961 -31.897 1.00 54.22 377 ALA A N 1
ATOM 2963 C CA . ALA A 1 377 ? 18.135 -25.422 -31.831 1.00 54.22 377 ALA A CA 1
ATOM 2964 C C . ALA A 1 377 ? 19.333 -25.933 -31.000 1.00 54.22 377 ALA A C 1
ATOM 2966 O O . ALA A 1 377 ? 19.928 -26.966 -31.306 1.00 54.22 377 ALA A O 1
ATOM 2967 N N . GLY A 1 378 ? 19.721 -25.191 -29.953 1.00 55.41 378 GLY A N 1
ATOM 2968 C CA . GLY A 1 378 ? 20.660 -25.689 -28.952 1.00 55.41 378 GLY A CA 1
ATOM 2969 C C . GLY A 1 378 ? 20.106 -26.973 -28.322 1.00 55.41 378 GLY A C 1
ATOM 2970 O O . GLY A 1 378 ? 18.883 -27.140 -28.277 1.00 55.41 378 GLY A O 1
ATOM 2971 N N . PRO A 1 379 ? 20.969 -27.901 -27.868 1.00 50.53 379 PRO A N 1
ATOM 2972 C CA . PRO A 1 379 ? 20.562 -29.238 -27.458 1.00 50.53 379 PRO A CA 1
ATOM 2973 C C . PRO A 1 379 ? 19.390 -29.162 -26.477 1.00 50.53 379 PRO A C 1
ATOM 2975 O O . PRO A 1 379 ? 19.509 -28.663 -25.359 1.00 50.53 379 PRO A O 1
ATOM 2978 N N . VAL A 1 380 ? 18.250 -29.677 -26.936 1.00 50.50 380 VAL A N 1
ATOM 2979 C CA . VAL A 1 380 ? 16.900 -29.602 -26.349 1.00 50.50 380 VAL A CA 1
ATOM 2980 C C . VAL A 1 380 ? 16.824 -30.119 -24.892 1.00 50.50 380 VAL A C 1
ATOM 2982 O O . VAL A 1 380 ? 15.808 -29.962 -24.222 1.00 50.50 380 VAL A O 1
ATOM 2985 N N . GLY A 1 381 ? 17.911 -30.677 -24.350 1.00 54.34 381 GLY A N 1
ATOM 2986 C CA . GLY A 1 381 ? 18.001 -31.246 -23.004 1.00 54.34 381 GLY A CA 1
ATOM 2987 C C . GLY A 1 381 ? 18.309 -30.277 -21.853 1.00 54.34 381 GLY A C 1
ATOM 2988 O O . GLY A 1 381 ? 18.256 -30.707 -20.706 1.00 54.34 381 GLY A O 1
ATOM 2989 N N . LEU A 1 382 ? 18.616 -28.997 -22.101 1.00 53.56 382 LEU A N 1
ATOM 2990 C CA . LEU A 1 382 ? 19.019 -28.042 -21.048 1.00 53.56 382 LEU A CA 1
ATOM 2991 C C . LEU A 1 382 ? 18.001 -26.910 -20.828 1.00 53.56 382 LEU A C 1
ATOM 2993 O O . LEU A 1 382 ? 18.371 -25.755 -20.618 1.00 53.56 382 LEU A O 1
ATOM 2997 N N . ARG A 1 383 ? 16.698 -27.222 -20.834 1.00 63.34 383 ARG A N 1
ATOM 2998 C CA . ARG A 1 383 ? 15.692 -26.296 -20.285 1.00 63.34 383 ARG A CA 1
ATOM 2999 C C . ARG A 1 383 ? 15.892 -26.211 -18.774 1.00 63.34 383 ARG A C 1
ATOM 3001 O O . ARG A 1 383 ? 15.392 -27.049 -18.024 1.00 63.34 383 ARG A O 1
ATOM 3008 N N . ALA A 1 384 ? 16.677 -25.231 -18.334 1.00 59.03 384 ALA A N 1
ATOM 3009 C CA . ALA A 1 384 ? 16.843 -24.928 -16.923 1.00 59.03 384 ALA A CA 1
ATOM 3010 C C . ALA A 1 384 ? 15.457 -24.726 -16.294 1.00 59.03 384 ALA A C 1
ATOM 3012 O O . ALA A 1 384 ? 14.658 -23.923 -16.774 1.00 59.03 384 ALA A O 1
ATOM 3013 N N . ARG A 1 385 ? 15.162 -25.460 -15.217 1.00 78.31 385 ARG A N 1
ATOM 3014 C CA . ARG A 1 385 ? 13.951 -25.270 -14.405 1.00 78.31 385 ARG A CA 1
ATOM 3015 C C . ARG A 1 385 ? 14.111 -24.037 -13.512 1.00 78.31 385 ARG A C 1
ATOM 3017 O O . ARG A 1 385 ? 14.015 -24.152 -12.293 1.00 78.31 385 ARG A O 1
ATOM 3024 N N . SER A 1 386 ? 14.418 -22.887 -14.109 1.00 90.75 386 SER A N 1
ATOM 3025 C CA . SER A 1 386 ? 14.528 -21.640 -13.356 1.00 90.75 386 SER A CA 1
ATOM 3026 C C . SER A 1 386 ? 13.199 -21.347 -12.657 1.00 90.75 386 SER A C 1
ATOM 3028 O O . SER A 1 386 ? 12.143 -21.472 -13.276 1.00 90.75 386 SER A O 1
ATOM 3030 N N . GLN A 1 387 ? 13.256 -20.985 -11.374 1.00 96.00 387 GLN A N 1
ATOM 3031 C CA . GLN A 1 387 ? 12.108 -20.533 -10.577 1.00 96.00 387 GLN A CA 1
ATOM 3032 C C . GLN A 1 387 ? 11.961 -19.006 -10.593 1.00 96.00 387 GLN A C 1
ATOM 3034 O O . GLN A 1 387 ? 11.196 -18.456 -9.798 1.00 96.00 387 GLN A O 1
ATOM 3039 N N . LEU A 1 388 ? 12.684 -18.321 -11.486 1.00 96.06 388 LEU A N 1
ATOM 3040 C CA . LEU A 1 388 ? 12.701 -16.869 -11.549 1.00 96.06 388 LEU A CA 1
ATOM 3041 C C . LEU A 1 388 ? 11.308 -16.327 -11.887 1.00 96.06 388 LEU A C 1
ATOM 3043 O O . LEU A 1 388 ? 10.706 -16.695 -12.895 1.00 96.06 388 LEU A O 1
ATOM 3047 N N . ARG A 1 389 ? 10.811 -15.446 -11.018 1.00 95.06 389 ARG A N 1
ATOM 3048 C CA . ARG A 1 389 ? 9.463 -14.864 -11.056 1.00 95.06 389 ARG A CA 1
ATOM 3049 C C . ARG A 1 389 ? 9.486 -13.361 -11.291 1.00 95.06 389 ARG A C 1
ATOM 3051 O O . ARG A 1 389 ? 8.649 -12.859 -12.040 1.00 95.06 389 ARG A O 1
ATOM 3058 N N . LYS A 1 390 ? 10.454 -12.672 -10.678 1.00 93.94 390 LYS A N 1
ATOM 3059 C CA . LYS A 1 390 ? 10.683 -11.230 -10.823 1.00 93.94 390 LYS A CA 1
ATOM 3060 C C . LYS A 1 390 ? 12.129 -10.975 -11.249 1.00 93.94 390 LYS A C 1
ATOM 3062 O O . LYS A 1 390 ? 13.053 -11.456 -10.592 1.00 93.94 390 LYS A O 1
ATOM 3067 N N . LEU A 1 391 ? 12.308 -10.202 -12.317 1.00 95.25 391 LEU A N 1
ATOM 3068 C CA . LEU A 1 391 ? 13.609 -9.727 -12.785 1.00 95.25 391 LEU A CA 1
ATOM 3069 C C . LEU A 1 391 ? 13.650 -8.195 -12.710 1.00 95.25 391 LEU A C 1
ATOM 3071 O O . LEU A 1 391 ? 12.921 -7.522 -13.436 1.00 95.25 391 LEU A O 1
ATOM 3075 N N . LEU A 1 392 ? 14.495 -7.648 -11.839 1.00 93.31 392 LEU A N 1
ATOM 3076 C CA . LEU A 1 392 ? 14.800 -6.222 -11.786 1.00 93.31 392 LEU A CA 1
ATOM 3077 C C . LEU A 1 392 ? 15.987 -5.956 -12.708 1.00 93.31 392 LEU A C 1
ATOM 3079 O O . LEU A 1 392 ? 17.075 -6.496 -12.506 1.00 93.31 392 LEU A O 1
ATOM 3083 N N . VAL A 1 393 ? 15.769 -5.150 -13.739 1.00 92.44 393 VAL A N 1
ATOM 3084 C CA . VAL A 1 393 ? 16.766 -4.929 -14.801 1.00 92.44 393 VAL A CA 1
ATOM 3085 C C . VAL A 1 393 ? 17.558 -3.642 -14.615 1.00 92.44 393 VAL A C 1
ATOM 3087 O O . VAL A 1 393 ? 18.551 -3.446 -15.316 1.00 92.44 393 VAL A O 1
ATOM 3090 N N . CYS A 1 394 ? 17.156 -2.775 -13.678 1.00 87.50 394 CYS A N 1
ATOM 3091 C CA . CYS A 1 394 ? 17.790 -1.474 -13.437 1.00 87.50 394 CYS A CA 1
ATOM 3092 C C . CYS A 1 394 ? 18.022 -0.732 -14.776 1.00 87.50 394 CYS A C 1
ATOM 3094 O O . CYS A 1 394 ? 17.142 -0.725 -15.635 1.00 87.50 394 CYS A O 1
ATOM 3096 N N . ASN A 1 395 ? 19.219 -0.178 -14.989 1.00 86.38 395 ASN A N 1
ATOM 3097 C CA . ASN A 1 395 ? 19.697 0.443 -16.231 1.00 86.38 395 ASN A CA 1
ATOM 3098 C C . ASN A 1 395 ? 20.453 -0.517 -17.165 1.00 86.38 395 ASN A C 1
ATOM 3100 O O . ASN A 1 395 ? 21.449 -0.136 -17.790 1.00 86.38 395 ASN A O 1
ATOM 3104 N N . SER A 1 396 ? 20.013 -1.773 -17.261 1.00 92.06 396 SER A N 1
ATOM 3105 C CA . SER A 1 396 ? 20.574 -2.736 -18.218 1.00 92.06 396 SER A CA 1
ATOM 3106 C C . SER A 1 396 ? 20.403 -2.232 -19.657 1.00 92.06 396 SER A C 1
ATOM 3108 O O . SER A 1 396 ? 19.267 -1.968 -20.064 1.00 92.06 396 SER A O 1
ATOM 3110 N N . PRO A 1 397 ? 21.476 -2.102 -20.459 1.00 92.94 397 PRO A N 1
ATOM 3111 C CA . PRO A 1 397 ? 21.339 -1.688 -21.847 1.00 92.94 397 PRO A CA 1
ATOM 3112 C C . PRO A 1 397 ? 20.618 -2.768 -22.658 1.00 92.94 397 PRO A C 1
ATOM 3114 O O . PRO A 1 397 ? 20.834 -3.967 -22.480 1.00 92.94 397 PRO A O 1
ATOM 3117 N N . ILE A 1 398 ? 19.745 -2.327 -23.560 1.00 94.38 398 ILE A N 1
ATOM 3118 C CA . ILE A 1 398 ? 18.918 -3.197 -24.398 1.00 94.38 398 ILE A CA 1
ATOM 3119 C C . ILE A 1 398 ? 18.762 -2.588 -25.792 1.00 94.38 398 ILE A C 1
ATOM 3121 O O . ILE A 1 398 ? 18.376 -1.426 -25.923 1.00 94.38 398 ILE A O 1
ATOM 3125 N N . PHE A 1 399 ? 19.015 -3.373 -26.847 1.00 93.06 399 PHE A N 1
ATOM 3126 C CA . PHE A 1 399 ? 18.798 -2.943 -28.238 1.00 93.06 399 PHE A CA 1
ATOM 3127 C C . PHE A 1 399 ? 17.448 -3.367 -28.812 1.00 93.06 399 PHE A C 1
ATOM 3129 O O . PHE A 1 399 ? 16.795 -2.567 -29.477 1.00 93.06 399 PHE A O 1
ATOM 3136 N N . SER A 1 400 ? 17.012 -4.604 -28.562 1.00 93.12 400 SER A N 1
ATOM 3137 C CA . SER A 1 400 ? 15.795 -5.152 -29.164 1.00 93.12 400 SER A CA 1
ATOM 3138 C C . SER A 1 400 ? 14.872 -5.759 -28.105 1.00 93.12 400 SER A C 1
ATOM 3140 O O . SER A 1 400 ? 15.080 -6.907 -27.703 1.00 93.12 400 SER A O 1
ATOM 3142 N N . PRO A 1 401 ? 13.814 -5.036 -27.693 1.00 93.81 401 PRO A N 1
ATOM 3143 C CA . PRO A 1 401 ? 12.795 -5.565 -26.789 1.00 93.81 401 PRO A CA 1
ATOM 3144 C C . PRO A 1 401 ? 12.204 -6.894 -27.255 1.00 93.81 401 PRO A C 1
ATOM 3146 O O . PRO A 1 401 ? 12.019 -7.802 -26.451 1.00 93.81 401 PRO A O 1
ATOM 3149 N N . ALA A 1 402 ? 11.952 -7.047 -28.557 1.00 86.38 402 ALA A N 1
ATOM 3150 C CA . ALA A 1 402 ? 11.388 -8.272 -29.119 1.00 86.38 402 ALA A CA 1
ATOM 3151 C C . ALA A 1 402 ? 12.312 -9.487 -28.914 1.00 86.38 402 ALA A C 1
ATOM 3153 O O . ALA A 1 402 ? 11.854 -10.527 -28.438 1.00 86.38 402 ALA A O 1
ATOM 3154 N N . ARG A 1 403 ? 13.618 -9.344 -29.199 1.00 92.31 403 ARG A N 1
ATOM 3155 C CA . ARG A 1 403 ? 14.603 -10.423 -28.985 1.00 92.31 403 ARG A CA 1
ATOM 3156 C C . ARG A 1 403 ? 14.703 -10.802 -27.514 1.00 92.31 403 ARG A C 1
ATOM 3158 O O . ARG A 1 403 ? 14.618 -11.979 -27.183 1.00 92.31 403 ARG A O 1
ATOM 3165 N N . VAL A 1 404 ? 14.827 -9.804 -26.638 1.00 95.44 404 VAL A N 1
ATOM 3166 C CA . VAL A 1 404 ? 14.926 -10.024 -25.188 1.00 95.44 404 VAL A CA 1
ATOM 3167 C C . VAL A 1 404 ? 13.657 -10.671 -24.640 1.00 95.44 404 VAL A C 1
ATOM 3169 O O . VAL A 1 404 ? 13.753 -11.630 -23.886 1.00 95.44 404 VAL A O 1
ATOM 3172 N N . THR A 1 405 ? 12.472 -10.224 -25.061 1.00 93.56 405 THR A N 1
ATOM 3173 C CA . THR A 1 405 ? 11.193 -10.843 -24.670 1.00 93.56 405 THR A CA 1
ATOM 3174 C C . THR A 1 405 ? 11.190 -12.327 -25.002 1.00 93.56 405 THR A C 1
ATOM 3176 O O . THR A 1 405 ? 10.892 -13.161 -24.152 1.00 93.56 405 THR A O 1
ATOM 3179 N N . ALA A 1 406 ? 11.504 -12.666 -26.250 1.00 91.25 406 ALA A N 1
ATOM 3180 C CA . ALA A 1 406 ? 11.395 -14.032 -26.719 1.00 91.25 406 ALA A CA 1
ATOM 3181 C C . ALA A 1 406 ? 12.465 -14.937 -26.073 1.00 91.25 406 ALA A C 1
ATOM 3183 O O . ALA A 1 406 ? 12.158 -16.068 -25.696 1.00 91.25 406 ALA A O 1
ATOM 3184 N N . PHE A 1 407 ? 13.671 -14.409 -25.831 1.00 93.38 407 PHE A N 1
ATOM 3185 C CA . PHE A 1 407 ? 14.685 -15.048 -24.989 1.00 93.38 407 PHE A CA 1
ATOM 3186 C C . PHE A 1 407 ? 14.158 -15.320 -23.571 1.00 93.38 407 PHE A C 1
ATOM 3188 O O . PHE A 1 407 ? 14.215 -16.453 -23.092 1.00 93.38 407 PHE A O 1
ATOM 3195 N N . LEU A 1 408 ? 13.596 -14.307 -22.908 1.00 94.19 408 LEU A N 1
ATOM 3196 C CA . LEU A 1 408 ? 13.098 -14.436 -21.543 1.00 94.19 408 LEU A CA 1
ATOM 3197 C C . LEU A 1 408 ? 11.950 -15.455 -21.449 1.00 94.19 408 LEU A C 1
ATOM 3199 O O . LEU A 1 408 ? 11.986 -16.307 -20.566 1.00 94.19 408 LEU A O 1
ATOM 3203 N N . LYS A 1 409 ? 10.999 -15.460 -22.396 1.00 90.94 409 LYS A N 1
ATOM 3204 C CA . LYS A 1 409 ? 9.931 -16.479 -22.465 1.00 90.94 409 LYS A CA 1
ATOM 3205 C C . LYS A 1 409 ? 10.473 -17.895 -22.647 1.00 90.94 409 LYS A C 1
ATOM 3207 O O . LYS A 1 409 ? 9.952 -18.834 -22.051 1.00 90.94 409 LYS A O 1
ATOM 3212 N N . ALA A 1 410 ? 11.506 -18.059 -23.472 1.00 90.06 410 ALA A N 1
ATOM 3213 C CA . ALA A 1 410 ? 12.085 -19.368 -23.753 1.00 90.06 410 ALA A CA 1
ATOM 3214 C C . ALA A 1 410 ? 12.824 -19.962 -22.540 1.00 90.06 410 ALA A C 1
ATOM 3216 O O . ALA A 1 410 ? 12.799 -21.179 -22.344 1.00 90.06 410 ALA A O 1
ATOM 3217 N N . HIS A 1 411 ? 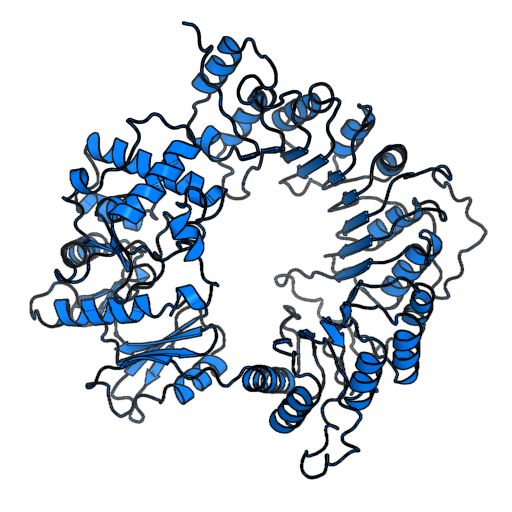13.474 -19.119 -21.733 1.00 91.12 411 HIS A N 1
ATOM 3218 C CA . HIS A 1 411 ? 14.354 -19.563 -20.649 1.00 91.12 411 HIS A CA 1
ATOM 3219 C C . HIS A 1 411 ? 13.772 -19.410 -19.236 1.00 91.12 411 HIS A C 1
ATOM 3221 O O . HIS A 1 411 ? 14.201 -20.126 -18.330 1.00 91.12 411 HIS A O 1
ATOM 3227 N N . PHE A 1 412 ? 12.789 -18.530 -19.038 1.00 93.50 412 PHE A N 1
ATOM 3228 C CA . PHE A 1 412 ? 12.178 -18.236 -17.740 1.00 93.50 412 PHE A CA 1
ATOM 3229 C C . PHE A 1 412 ? 10.645 -18.327 -17.826 1.00 93.50 412 PHE A C 1
ATOM 3231 O O . PHE A 1 412 ? 9.955 -17.311 -17.786 1.00 93.50 412 PHE A O 1
ATOM 3238 N N . PRO A 1 413 ? 10.072 -19.540 -17.922 1.00 91.31 413 PRO A N 1
ATOM 3239 C CA . PRO A 1 413 ? 8.636 -19.724 -18.154 1.00 91.31 413 PRO A CA 1
ATOM 3240 C C . PRO A 1 413 ? 7.734 -19.239 -17.004 1.00 91.31 413 PRO A C 1
ATOM 3242 O O . PRO A 1 413 ? 6.529 -19.122 -17.193 1.00 91.31 413 PRO A O 1
ATOM 3245 N N . TYR A 1 414 ? 8.293 -18.970 -15.818 1.00 92.44 414 TYR A N 1
ATOM 3246 C CA . TYR A 1 414 ? 7.561 -18.438 -14.659 1.00 92.44 414 TYR A CA 1
ATOM 3247 C C . TYR A 1 414 ? 7.782 -16.932 -14.432 1.00 92.44 414 TYR A C 1
ATOM 3249 O O . TYR A 1 414 ? 7.243 -16.370 -13.467 1.00 92.44 414 TYR A O 1
ATOM 3257 N N . LEU A 1 415 ? 8.567 -16.281 -15.300 1.00 93.31 415 LEU A N 1
ATOM 3258 C CA . LEU A 1 415 ? 8.839 -14.852 -15.232 1.00 93.31 415 LEU A CA 1
ATOM 3259 C C . LEU A 1 415 ? 7.603 -14.083 -15.694 1.00 93.31 415 LEU A C 1
ATOM 3261 O O . LEU A 1 415 ? 7.255 -14.105 -16.871 1.00 93.31 415 LEU A O 1
ATOM 3265 N N . HIS A 1 416 ? 6.961 -13.388 -14.761 1.00 87.56 416 HIS A N 1
ATOM 3266 C CA . HIS A 1 416 ? 5.749 -12.605 -15.023 1.00 87.56 416 HIS A CA 1
ATOM 3267 C C . HIS A 1 416 ? 5.951 -11.105 -14.792 1.00 87.56 416 HIS A C 1
ATOM 3269 O O . HIS A 1 416 ? 5.082 -10.312 -15.139 1.00 87.56 416 HIS A O 1
ATOM 3275 N N . ALA A 1 417 ? 7.085 -10.710 -14.209 1.00 88.12 417 ALA A N 1
ATOM 3276 C CA . ALA A 1 417 ? 7.403 -9.315 -13.953 1.00 88.12 417 ALA A CA 1
ATOM 3277 C C . ALA A 1 417 ? 8.854 -9.008 -14.331 1.00 88.12 417 ALA A C 1
ATOM 3279 O O . ALA A 1 417 ? 9.791 -9.589 -13.775 1.00 88.12 417 ALA A O 1
ATOM 3280 N N . VAL A 1 418 ? 9.023 -8.053 -15.246 1.00 92.31 418 VAL A N 1
ATOM 3281 C CA . VAL A 1 418 ? 10.293 -7.362 -15.479 1.00 92.31 418 VAL A CA 1
ATOM 3282 C C . VAL A 1 418 ? 10.128 -5.921 -15.038 1.00 92.31 418 VAL A C 1
ATOM 3284 O O . VAL A 1 418 ? 9.277 -5.197 -15.547 1.00 92.31 418 VAL A O 1
ATOM 3287 N N . ASP A 1 419 ? 10.927 -5.519 -14.063 1.00 87.62 419 ASP A N 1
ATOM 3288 C CA . ASP A 1 419 ? 10.777 -4.239 -13.393 1.00 87.62 419 ASP A CA 1
ATOM 3289 C C . ASP A 1 419 ? 12.016 -3.374 -13.635 1.00 87.62 419 ASP A C 1
ATOM 3291 O O . ASP A 1 419 ? 13.141 -3.744 -13.289 1.00 87.62 419 ASP A O 1
ATOM 3295 N N . CYS A 1 420 ? 11.801 -2.219 -14.254 1.00 82.00 420 CYS A N 1
ATOM 3296 C CA . CYS A 1 420 ? 12.786 -1.147 -14.374 1.00 82.00 420 CYS A CA 1
ATOM 3297 C C . CYS A 1 420 ? 12.444 0.050 -13.466 1.00 82.00 420 CYS A C 1
ATOM 3299 O O . CYS A 1 420 ? 13.136 1.058 -13.515 1.00 82.00 420 CYS A O 1
ATOM 3301 N N . SER A 1 421 ? 11.371 -0.047 -12.668 1.00 61.44 421 SER A N 1
ATOM 3302 C CA . SER A 1 421 ? 10.734 1.052 -11.930 1.00 61.44 421 SER A CA 1
ATOM 3303 C C . SER A 1 421 ? 11.115 1.152 -10.450 1.00 61.44 421 SER A C 1
ATOM 3305 O O . SER A 1 421 ? 10.794 2.155 -9.817 1.00 61.44 421 SER A O 1
ATOM 3307 N N . GLU A 1 422 ? 11.838 0.175 -9.884 1.00 55.75 422 GLU A N 1
ATOM 3308 C CA . GLU A 1 422 ? 12.329 0.281 -8.496 1.00 55.75 422 GLU A CA 1
ATOM 3309 C C . GLU A 1 422 ? 13.309 1.457 -8.287 1.00 55.75 422 GLU A C 1
ATOM 3311 O O . GLU A 1 422 ? 13.530 1.858 -7.146 1.00 55.75 422 GLU A O 1
ATOM 3316 N N . SER A 1 423 ? 13.792 2.118 -9.349 1.00 51.38 423 SER A N 1
ATOM 3317 C CA . SER A 1 423 ? 14.338 3.470 -9.216 1.00 51.38 423 SER A CA 1
ATOM 3318 C C . SER A 1 423 ? 13.193 4.492 -9.186 1.00 51.38 423 SER A C 1
ATOM 3320 O O . SER A 1 423 ? 12.865 5.120 -10.192 1.00 51.38 423 SER A O 1
ATOM 3322 N N . ARG A 1 424 ? 12.633 4.759 -8.000 1.00 51.38 424 ARG A N 1
ATOM 3323 C CA . ARG A 1 424 ? 11.874 6.009 -7.745 1.00 51.38 424 ARG A CA 1
ATOM 3324 C C . ARG A 1 424 ? 12.730 7.281 -7.926 1.00 51.38 424 ARG A C 1
ATOM 3326 O O . ARG A 1 424 ? 12.251 8.384 -7.698 1.00 51.38 424 ARG A O 1
ATOM 3333 N N . TYR A 1 425 ? 13.983 7.117 -8.336 1.00 57.12 425 TYR A N 1
ATOM 3334 C CA . TYR A 1 425 ? 15.020 8.123 -8.472 1.00 57.12 425 TYR A CA 1
ATOM 3335 C C . TYR A 1 425 ? 15.176 8.471 -9.957 1.00 57.12 425 TYR A C 1
ATOM 3337 O O . TYR A 1 425 ? 15.785 7.737 -10.732 1.00 57.12 425 TYR A O 1
ATOM 3345 N N . TYR A 1 426 ? 14.541 9.574 -10.353 1.00 47.56 426 TYR A N 1
ATOM 3346 C CA . TYR A 1 426 ? 14.291 10.026 -11.729 1.00 47.56 426 TYR A CA 1
ATOM 3347 C C . TYR A 1 426 ? 15.492 10.685 -12.435 1.00 47.56 426 TYR A C 1
ATOM 3349 O O . TYR A 1 426 ? 15.313 11.487 -13.352 1.00 47.56 426 TYR A O 1
ATOM 3357 N N . TYR A 1 427 ? 16.733 10.383 -12.057 1.00 53.53 427 TYR A N 1
ATOM 3358 C CA . TYR A 1 427 ? 17.873 11.134 -12.588 1.00 53.53 427 TYR A CA 1
ATOM 3359 C C . TYR A 1 427 ? 18.554 10.423 -13.762 1.00 53.53 427 TYR A C 1
ATOM 3361 O O . TYR A 1 427 ? 19.162 9.367 -13.613 1.00 53.53 427 TYR A O 1
ATOM 3369 N N . LYS A 1 428 ? 18.457 11.053 -14.945 1.00 55.22 428 LYS A N 1
ATOM 3370 C CA . LYS A 1 428 ? 19.251 10.816 -16.172 1.00 55.22 428 LYS A CA 1
ATOM 3371 C C . LYS A 1 428 ? 19.413 9.352 -16.595 1.00 55.22 428 LYS A C 1
ATOM 3373 O O . LYS A 1 428 ? 20.421 8.973 -17.191 1.00 55.22 428 LYS A O 1
ATOM 3378 N N . PHE A 1 429 ? 18.408 8.525 -16.349 1.00 58.31 429 PHE A N 1
ATOM 3379 C CA . PHE A 1 429 ? 18.307 7.255 -17.048 1.00 58.31 429 PHE A CA 1
ATOM 3380 C C . PHE A 1 429 ? 18.197 7.557 -18.553 1.00 58.31 429 PHE A C 1
ATOM 3382 O O . PHE A 1 429 ? 17.445 8.465 -18.916 1.00 58.31 429 PHE A O 1
ATOM 3389 N N . PRO A 1 430 ? 18.906 6.857 -19.460 1.00 69.88 430 PRO A N 1
ATOM 3390 C CA . PRO A 1 430 ? 18.585 6.958 -20.875 1.00 69.88 430 PRO A CA 1
ATOM 3391 C C . PRO A 1 430 ? 17.155 6.443 -21.039 1.00 69.88 430 PRO A C 1
ATOM 3393 O O . PRO A 1 430 ? 16.959 5.229 -21.065 1.00 69.88 430 PRO A O 1
ATOM 3396 N N . GLU A 1 431 ? 16.164 7.342 -21.092 1.00 75.00 431 GLU A N 1
ATOM 3397 C CA . GLU A 1 431 ? 14.726 7.012 -21.168 1.00 75.00 431 GLU A CA 1
ATOM 3398 C C . GLU A 1 431 ? 14.466 5.897 -22.190 1.00 75.00 431 GLU A C 1
ATOM 3400 O O . GLU A 1 431 ? 13.712 4.961 -21.941 1.00 75.00 431 GLU A O 1
ATOM 3405 N N . LEU A 1 432 ? 15.262 5.882 -23.262 1.00 81.69 432 LEU A N 1
ATOM 3406 C CA . LEU A 1 432 ? 15.325 4.818 -24.254 1.00 81.69 432 LEU A CA 1
ATOM 3407 C C . LEU A 1 432 ? 15.405 3.385 -23.687 1.00 81.69 432 LEU A C 1
ATOM 3409 O O . LEU A 1 432 ? 14.708 2.499 -24.179 1.00 81.69 432 LEU A O 1
ATOM 3413 N N . TYR A 1 433 ? 16.272 3.090 -22.712 1.00 87.50 433 TYR A N 1
ATOM 3414 C CA . TYR A 1 433 ? 16.369 1.736 -22.147 1.00 87.50 433 TYR A CA 1
ATOM 3415 C C . TYR A 1 433 ? 15.147 1.392 -21.299 1.00 87.50 433 TYR A C 1
ATOM 3417 O O . TYR A 1 433 ? 14.708 0.243 -21.318 1.00 87.50 433 TYR A O 1
ATOM 3425 N N . LYS A 1 434 ? 14.579 2.374 -20.597 1.00 85.81 434 LYS A N 1
ATOM 3426 C CA . LYS A 1 434 ? 13.421 2.190 -19.724 1.00 85.81 434 LYS A CA 1
ATOM 3427 C C . LYS A 1 434 ? 12.205 1.882 -20.578 1.00 85.81 434 LYS A C 1
ATOM 3429 O O . LYS A 1 434 ? 11.611 0.825 -20.410 1.00 85.81 434 LYS A O 1
ATOM 3434 N N . GLU A 1 435 ? 11.945 2.709 -21.587 1.00 84.00 435 GLU A N 1
ATOM 3435 C CA . GLU A 1 435 ? 10.912 2.475 -22.599 1.00 84.00 435 GLU A CA 1
ATOM 3436 C C . GLU A 1 435 ? 11.046 1.079 -23.226 1.00 84.00 435 GLU A C 1
ATOM 3438 O O . GLU A 1 435 ? 10.075 0.330 -23.351 1.00 84.00 435 GLU A O 1
ATOM 3443 N N . ARG A 1 436 ? 12.272 0.674 -23.584 1.00 89.56 436 ARG A N 1
ATOM 3444 C CA . ARG A 1 436 ? 12.545 -0.654 -24.153 1.00 89.56 436 ARG A CA 1
ATOM 3445 C C . ARG A 1 436 ? 12.250 -1.792 -23.173 1.00 89.56 436 ARG A C 1
ATOM 3447 O O . ARG A 1 436 ? 11.663 -2.792 -23.588 1.00 89.56 436 ARG A O 1
ATOM 3454 N N . TRP A 1 437 ? 12.623 -1.669 -21.902 1.00 92.50 437 TRP A N 1
ATOM 3455 C CA . TRP A 1 437 ? 12.303 -2.665 -20.874 1.00 92.50 437 TRP A CA 1
ATOM 3456 C C . TRP A 1 437 ? 10.818 -2.693 -20.515 1.00 92.50 437 TRP A C 1
ATOM 3458 O O . TRP A 1 437 ? 10.273 -3.773 -20.297 1.00 92.50 437 TRP A O 1
ATOM 3468 N N . GLU A 1 438 ? 10.125 -1.558 -20.552 1.00 87.00 438 GLU A N 1
ATOM 3469 C CA . GLU A 1 438 ? 8.668 -1.497 -20.424 1.00 87.00 438 GLU A CA 1
ATOM 3470 C C . GLU A 1 438 ? 7.972 -2.239 -21.573 1.00 87.00 438 GLU A C 1
ATOM 3472 O O . GLU A 1 438 ? 6.974 -2.933 -21.345 1.00 87.00 438 GLU A O 1
ATOM 3477 N N . VAL A 1 439 ? 8.512 -2.171 -22.798 1.00 86.69 439 VAL A N 1
ATOM 3478 C CA . VAL A 1 439 ? 8.052 -3.007 -23.920 1.00 86.69 439 VAL A CA 1
ATOM 3479 C C . VAL A 1 439 ? 8.295 -4.492 -23.637 1.00 86.69 439 VAL A C 1
ATOM 3481 O O . VAL A 1 439 ? 7.393 -5.297 -23.861 1.00 86.69 439 VAL A O 1
ATOM 3484 N N . VAL A 1 440 ? 9.461 -4.877 -23.104 1.00 92.12 440 VAL A N 1
ATOM 3485 C CA . VAL A 1 440 ? 9.729 -6.275 -22.711 1.00 92.12 440 VAL A CA 1
ATOM 3486 C C . VAL A 1 440 ? 8.733 -6.751 -21.657 1.00 92.12 440 VAL A C 1
ATOM 3488 O O . VAL A 1 440 ? 8.088 -7.776 -21.854 1.00 92.12 440 VAL A O 1
ATOM 3491 N N . ASN A 1 441 ? 8.559 -5.995 -20.572 1.00 89.56 441 ASN A N 1
ATOM 3492 C CA . ASN A 1 441 ? 7.605 -6.311 -19.510 1.00 89.56 441 ASN A CA 1
ATOM 3493 C C . ASN A 1 441 ? 6.176 -6.426 -20.063 1.00 89.56 441 ASN A C 1
ATOM 3495 O O . ASN A 1 441 ? 5.419 -7.323 -19.707 1.00 89.56 441 ASN A O 1
ATOM 3499 N N . THR A 1 442 ? 5.825 -5.548 -21.005 1.00 82.62 442 THR A N 1
ATOM 3500 C CA . THR A 1 442 ? 4.552 -5.603 -21.726 1.00 82.62 442 THR A CA 1
ATOM 3501 C C . THR A 1 442 ? 4.361 -6.870 -22.531 1.00 82.62 442 THR A C 1
ATOM 3503 O O . THR A 1 442 ? 3.272 -7.426 -22.498 1.00 82.62 442 THR A O 1
ATOM 3506 N N . ASN A 1 443 ? 5.390 -7.310 -23.243 1.00 85.31 443 ASN A N 1
ATOM 3507 C CA . ASN A 1 443 ? 5.290 -8.487 -24.088 1.00 85.31 443 ASN A CA 1
ATOM 3508 C C . ASN A 1 443 ? 5.474 -9.794 -23.306 1.00 85.31 443 ASN A C 1
ATOM 3510 O O . ASN A 1 443 ? 5.168 -10.855 -23.852 1.00 85.31 443 ASN A O 1
ATOM 3514 N N . LEU A 1 444 ? 6.039 -9.746 -22.094 1.00 85.69 444 LEU A N 1
ATOM 3515 C CA . LEU A 1 444 ? 6.188 -10.895 -21.198 1.00 85.69 444 LEU A CA 1
ATOM 3516 C C . LEU A 1 444 ? 4.895 -11.273 -20.503 1.00 85.69 444 LEU A C 1
ATOM 3518 O O . LEU A 1 444 ? 4.612 -12.467 -20.416 1.00 85.69 444 LEU A O 1
ATOM 3522 N N . GLY A 1 445 ? 4.101 -10.278 -20.098 1.00 72.44 445 GLY A N 1
ATOM 3523 C CA . GLY A 1 445 ? 2.676 -10.515 -19.930 1.00 72.44 445 GLY A CA 1
ATOM 3524 C C . GLY A 1 445 ? 2.151 -11.124 -21.228 1.00 72.44 445 GLY A C 1
ATOM 3525 O O . GLY A 1 445 ? 2.571 -10.730 -22.322 1.00 72.44 445 GLY A O 1
ATOM 3526 N N . GLU A 1 446 ? 1.271 -12.120 -21.150 1.00 60.03 446 GLU A N 1
ATOM 3527 C CA . GLU A 1 446 ? 0.411 -12.406 -22.298 1.00 60.03 446 GLU A CA 1
ATOM 3528 C C . GLU A 1 446 ? -0.148 -11.054 -22.779 1.00 60.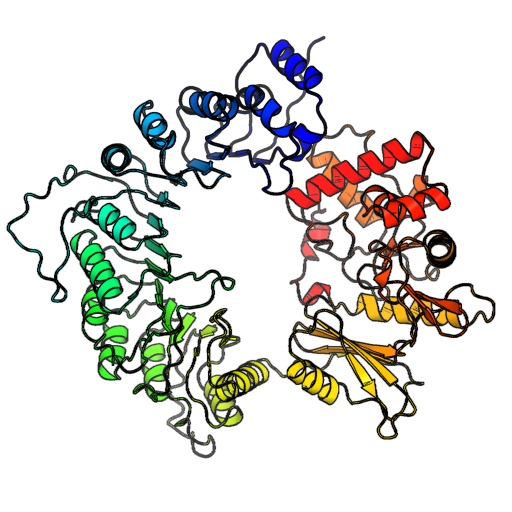03 446 GLU A C 1
ATOM 3530 O O . GLU A 1 446 ? -0.321 -10.148 -21.962 1.00 60.03 446 GLU A O 1
ATOM 3535 N N . MET A 1 447 ? -0.296 -10.825 -24.093 1.00 48.31 447 MET A N 1
ATOM 3536 C CA . MET A 1 447 ? -0.994 -9.613 -24.531 1.00 48.31 447 MET A CA 1
ATOM 3537 C C . MET A 1 447 ? -2.391 -9.720 -23.936 1.00 48.31 447 MET A C 1
ATOM 3539 O O . MET A 1 447 ? -3.238 -10.387 -24.524 1.00 48.31 447 MET A O 1
ATOM 3543 N N . ASP A 1 448 ? -2.595 -9.129 -22.759 1.00 56.41 448 ASP A N 1
ATOM 3544 C CA . ASP A 1 448 ? -3.895 -9.057 -22.132 1.00 56.41 448 ASP A CA 1
ATOM 3545 C C . ASP A 1 448 ? -4.781 -8.446 -23.206 1.00 56.41 448 ASP A C 1
ATOM 3547 O O . ASP A 1 448 ? -4.497 -7.353 -23.722 1.00 56.41 448 ASP A O 1
ATOM 3551 N N . ALA A 1 449 ? -5.762 -9.228 -23.657 1.00 71.56 449 ALA A N 1
ATOM 3552 C CA . ALA A 1 449 ? -6.675 -8.779 -24.682 1.00 71.56 449 ALA A CA 1
ATOM 3553 C C . ALA A 1 449 ? -7.243 -7.439 -24.211 1.00 71.56 449 ALA A C 1
ATOM 3555 O O . ALA A 1 449 ? -7.617 -7.291 -23.048 1.00 71.56 449 ALA A O 1
ATOM 3556 N N . ILE A 1 450 ? -7.261 -6.438 -25.094 1.00 83.75 450 ILE A N 1
ATOM 3557 C CA . ILE A 1 450 ? -7.944 -5.189 -24.777 1.00 83.75 450 ILE A CA 1
ATOM 3558 C C . ILE A 1 450 ? -9.415 -5.540 -24.563 1.00 83.75 450 ILE A C 1
ATOM 3560 O O . ILE A 1 450 ? -10.138 -5.830 -25.519 1.00 83.75 450 ILE A O 1
ATOM 3564 N N . THR A 1 451 ? -9.845 -5.517 -23.308 1.00 85.25 451 THR A N 1
ATOM 3565 C CA . THR A 1 451 ? -11.229 -5.785 -22.937 1.00 85.25 451 THR A CA 1
ATOM 3566 C C . THR A 1 451 ? -11.992 -4.476 -23.041 1.00 85.25 451 THR A C 1
ATOM 3568 O O . THR A 1 451 ? -11.875 -3.592 -22.187 1.00 85.25 451 THR A O 1
ATOM 3571 N N . VAL A 1 452 ? -12.741 -4.323 -24.133 1.00 90.69 452 VAL A N 1
ATOM 3572 C CA . VAL A 1 452 ? -13.599 -3.157 -24.366 1.00 90.69 452 VAL A CA 1
ATOM 3573 C C . VAL A 1 452 ? -14.864 -3.303 -23.525 1.00 90.69 452 VAL A C 1
ATOM 3575 O O . VAL A 1 452 ? -15.632 -4.242 -23.714 1.00 90.69 452 VAL A O 1
ATOM 3578 N N . ALA A 1 453 ? -15.077 -2.376 -22.595 1.00 90.25 453 ALA A N 1
ATOM 3579 C CA . ALA A 1 453 ? -16.224 -2.381 -21.692 1.00 90.25 453 ALA A CA 1
ATOM 3580 C C . ALA A 1 453 ? -17.403 -1.553 -22.214 1.00 90.25 453 ALA A C 1
ATOM 3582 O O . ALA A 1 453 ? -18.550 -1.887 -21.928 1.00 90.25 453 ALA A O 1
ATOM 3583 N N . VAL A 1 454 ? -17.118 -0.482 -22.958 1.00 93.12 454 VAL A N 1
ATOM 3584 C CA . VAL A 1 454 ? -18.112 0.384 -23.605 1.00 93.12 454 VAL A CA 1
ATOM 3585 C C . VAL A 1 454 ? -17.632 0.664 -25.020 1.00 93.12 454 VAL A C 1
ATOM 3587 O O . VAL A 1 454 ? -16.461 0.987 -25.217 1.00 93.12 454 VAL A O 1
ATOM 3590 N N . LYS A 1 455 ? -18.527 0.550 -26.002 1.00 95.50 455 LYS A N 1
ATOM 3591 C CA . LYS A 1 455 ? -18.297 0.990 -27.379 1.00 95.50 455 LYS A CA 1
ATOM 3592 C C . LYS A 1 455 ? -19.595 1.557 -27.931 1.00 95.50 455 LYS A C 1
ATOM 3594 O O . LYS A 1 455 ? -20.505 0.802 -28.264 1.00 95.50 455 LYS A O 1
ATOM 3599 N N . ASN A 1 456 ? -19.666 2.876 -28.013 1.00 93.19 456 ASN A N 1
ATOM 3600 C CA . ASN A 1 456 ? -20.817 3.575 -28.546 1.00 93.19 456 ASN A CA 1
ATOM 3601 C C . ASN A 1 456 ? -20.788 3.504 -30.087 1.00 93.19 456 ASN A C 1
ATOM 3603 O O . ASN A 1 456 ? -19.760 3.859 -30.679 1.00 93.19 456 ASN A O 1
ATOM 3607 N N . PRO A 1 457 ? -21.854 3.022 -30.754 1.00 92.75 457 PRO A N 1
ATOM 3608 C CA . PRO A 1 457 ? -21.901 2.933 -32.215 1.00 92.75 457 PRO A CA 1
ATOM 3609 C C . PRO A 1 457 ? -21.825 4.302 -32.903 1.00 92.75 457 PRO A C 1
ATOM 3611 O O . PRO A 1 457 ? -21.327 4.372 -34.023 1.00 92.75 457 PRO A O 1
ATOM 3614 N N . ASP A 1 458 ? -22.226 5.371 -32.213 1.00 92.88 458 ASP A N 1
ATOM 3615 C CA . ASP A 1 458 ? -22.214 6.747 -32.722 1.00 92.88 458 ASP A CA 1
ATOM 3616 C C . ASP A 1 458 ? -20.880 7.463 -32.448 1.00 92.88 458 ASP A C 1
ATOM 3618 O O . ASP A 1 458 ? -20.782 8.688 -32.533 1.00 92.88 458 ASP A O 1
ATOM 3622 N N . SER A 1 459 ? -19.838 6.711 -32.080 1.00 93.56 459 SER A N 1
ATOM 3623 C CA . SER A 1 459 ? -18.497 7.258 -31.878 1.00 93.56 459 SER A CA 1
ATOM 3624 C C . SER A 1 459 ? -17.960 7.874 -33.177 1.00 93.56 459 SER A C 1
ATOM 3626 O O . SER A 1 459 ? -17.988 7.202 -34.214 1.00 93.56 459 SER A O 1
ATOM 3628 N N . PRO A 1 460 ? -17.410 9.103 -33.142 1.00 95.38 460 PRO A N 1
ATOM 3629 C CA . PRO A 1 460 ? -16.794 9.714 -34.311 1.00 95.38 460 PRO A CA 1
ATOM 3630 C C . PRO A 1 460 ? -15.706 8.832 -34.938 1.00 95.38 460 PRO A C 1
ATOM 3632 O O . PRO A 1 460 ? -14.857 8.268 -34.244 1.00 95.38 460 PRO A O 1
ATOM 3635 N N . LEU A 1 461 ? -15.702 8.743 -36.272 1.00 95.62 461 LEU A N 1
ATOM 3636 C CA . LEU A 1 461 ? -14.769 7.889 -37.023 1.00 95.62 461 LEU A CA 1
ATOM 3637 C C . LEU A 1 461 ? -13.302 8.327 -36.907 1.00 95.62 461 LEU A C 1
ATOM 3639 O O . LEU A 1 461 ? -12.410 7.534 -37.200 1.00 95.62 461 LEU A O 1
ATOM 3643 N N . TRP A 1 462 ? -13.047 9.578 -36.516 1.00 96.25 462 TRP A N 1
ATOM 3644 C CA . TRP A 1 462 ? -11.693 10.116 -36.372 1.00 96.25 462 TRP A CA 1
ATOM 3645 C C . TRP A 1 462 ? -11.011 9.697 -35.067 1.00 96.25 462 TRP A C 1
ATOM 3647 O O . TRP A 1 462 ? -9.798 9.879 -34.944 1.00 96.25 462 TRP A O 1
ATOM 3657 N N . LEU A 1 463 ? -11.758 9.157 -34.094 1.00 96.12 463 LEU A N 1
ATOM 3658 C CA . LEU A 1 463 ? -11.187 8.790 -32.804 1.00 96.12 463 LEU A CA 1
ATOM 3659 C C . LEU A 1 463 ? -10.080 7.735 -32.975 1.00 96.12 463 LEU A C 1
ATOM 3661 O O . LEU A 1 463 ? -10.196 6.835 -33.814 1.00 96.12 463 LEU A O 1
ATOM 3665 N N . PRO A 1 464 ? -9.002 7.814 -32.174 1.00 96.00 464 PRO A N 1
ATOM 3666 C CA . PRO A 1 464 ? -7.921 6.836 -32.220 1.00 96.00 464 PRO A CA 1
ATOM 3667 C C . PRO A 1 464 ? -8.423 5.405 -31.962 1.00 96.00 464 PRO A C 1
ATOM 3669 O O . PRO A 1 464 ? -9.489 5.172 -31.411 1.00 96.00 464 PRO A O 1
ATOM 3672 N N . THR A 1 465 ? -7.641 4.392 -32.323 1.00 95.19 465 THR A N 1
ATOM 3673 C CA . THR A 1 465 ? -7.928 3.022 -31.862 1.00 95.19 465 THR A CA 1
ATOM 3674 C C . THR A 1 465 ? -7.552 2.869 -30.381 1.00 95.19 465 THR A C 1
ATOM 3676 O O . THR A 1 465 ? -6.712 3.630 -29.889 1.00 95.19 465 THR A O 1
ATOM 3679 N N . PRO A 1 466 ? -8.080 1.872 -29.642 1.00 94.62 466 PRO A N 1
ATOM 3680 C CA . PRO A 1 466 ? -7.640 1.595 -28.271 1.00 94.62 466 PRO A CA 1
ATOM 3681 C C . PRO A 1 466 ? -6.114 1.458 -28.132 1.00 94.62 466 PRO A C 1
ATOM 3683 O O . PRO A 1 466 ? -5.518 1.991 -27.201 1.00 94.62 466 PRO A O 1
ATOM 3686 N N . GLN A 1 467 ? -5.454 0.819 -29.101 1.00 91.19 467 GLN A N 1
ATOM 3687 C CA . GLN A 1 467 ? -3.996 0.689 -29.137 1.00 91.19 467 GLN A CA 1
ATOM 3688 C C . GLN A 1 467 ? -3.302 2.051 -29.285 1.00 91.19 467 GLN A C 1
ATOM 3690 O O . GLN A 1 467 ? -2.326 2.323 -28.584 1.00 91.19 467 GLN A O 1
ATOM 3695 N N . ALA A 1 468 ? -3.819 2.919 -30.160 1.00 94.12 468 ALA A N 1
ATOM 3696 C CA . ALA A 1 468 ? -3.293 4.269 -30.331 1.00 94.12 468 ALA A CA 1
ATOM 3697 C C . ALA A 1 468 ? -3.504 5.126 -29.070 1.00 94.12 468 ALA A C 1
ATOM 3699 O O . ALA A 1 468 ? -2.602 5.868 -28.691 1.00 94.12 468 ALA A O 1
ATOM 3700 N N . VAL A 1 469 ? -4.637 4.973 -28.371 1.00 94.81 469 VAL A N 1
ATOM 3701 C CA . VAL A 1 469 ? -4.881 5.626 -27.072 1.00 94.81 469 VAL A CA 1
ATOM 3702 C C . VAL A 1 469 ? -3.834 5.201 -26.044 1.00 94.81 469 VAL A C 1
ATOM 3704 O O . VAL A 1 469 ? -3.201 6.063 -25.443 1.00 94.81 469 VAL A O 1
ATOM 3707 N N . VAL A 1 470 ? -3.576 3.897 -25.880 1.00 91.75 470 VAL A N 1
ATOM 3708 C CA . VAL A 1 470 ? -2.548 3.404 -24.939 1.00 91.75 470 VAL A CA 1
ATOM 3709 C C . VAL A 1 470 ? -1.180 4.016 -25.244 1.00 91.75 470 VAL A C 1
ATOM 3711 O O . VAL A 1 470 ? -0.475 4.435 -24.325 1.00 91.75 470 VAL A O 1
ATOM 3714 N N . GLN A 1 471 ? -0.800 4.088 -26.522 1.00 88.56 471 GLN A N 1
ATOM 3715 C CA . GLN A 1 471 ? 0.471 4.682 -26.934 1.00 88.56 471 GLN A CA 1
ATOM 3716 C C . GLN A 1 471 ? 0.539 6.178 -26.604 1.00 88.56 471 GLN A C 1
ATOM 3718 O O . GLN A 1 471 ? 1.538 6.627 -26.045 1.00 88.56 471 GLN A O 1
ATOM 3723 N N . LYS A 1 472 ? -0.527 6.934 -26.883 1.00 92.31 472 LYS A N 1
ATOM 3724 C CA . LYS A 1 472 ? -0.604 8.363 -26.554 1.00 92.31 472 LYS A CA 1
ATOM 3725 C C . LYS A 1 472 ? -0.566 8.614 -25.049 1.00 92.31 472 LYS A C 1
ATOM 3727 O O . LYS A 1 472 ? 0.163 9.489 -24.598 1.00 92.31 472 LYS A O 1
ATOM 3732 N N . CYS A 1 473 ? -1.280 7.821 -24.254 1.00 91.50 473 CYS A N 1
ATOM 3733 C CA . CYS A 1 473 ? -1.243 7.916 -22.794 1.00 91.50 473 CYS A CA 1
ATOM 3734 C C . CYS A 1 473 ? 0.155 7.649 -22.226 1.00 91.50 473 CYS A C 1
ATOM 3736 O O . CYS A 1 473 ? 0.565 8.317 -21.285 1.00 91.50 473 CYS A O 1
ATOM 3738 N N . ARG A 1 474 ? 0.913 6.713 -22.812 1.00 85.81 474 ARG A N 1
ATOM 3739 C CA . ARG A 1 474 ? 2.318 6.488 -22.430 1.00 85.81 474 ARG A CA 1
ATOM 3740 C C . ARG A 1 474 ? 3.193 7.700 -22.736 1.00 85.81 474 ARG A C 1
ATOM 3742 O O . ARG A 1 474 ? 3.991 8.085 -21.893 1.00 85.81 474 ARG A O 1
ATOM 3749 N N . GLN A 1 475 ? 3.011 8.318 -23.903 1.00 86.75 475 GLN A N 1
ATOM 3750 C CA . GLN A 1 475 ? 3.749 9.524 -24.302 1.00 86.75 475 GLN A CA 1
ATOM 3751 C C . GLN A 1 475 ? 3.434 10.733 -23.409 1.00 86.75 475 GLN A C 1
ATOM 3753 O O . GLN A 1 475 ? 4.310 11.554 -23.172 1.00 86.75 475 GLN A O 1
ATOM 3758 N N . ASN A 1 476 ? 2.206 10.824 -22.893 1.00 85.56 476 ASN A N 1
ATOM 3759 C CA . ASN A 1 476 ? 1.784 11.886 -21.976 1.00 85.56 476 ASN A CA 1
ATOM 3760 C C . ASN A 1 476 ? 2.182 11.625 -20.506 1.00 85.56 476 ASN A C 1
ATOM 3762 O O . ASN A 1 476 ? 1.928 12.465 -19.647 1.00 85.56 476 ASN A O 1
ATOM 3766 N N . GLY A 1 477 ? 2.808 10.481 -20.196 1.00 82.94 477 GLY A N 1
ATOM 3767 C CA . GLY A 1 477 ? 3.210 10.116 -18.835 1.00 82.94 477 GLY A CA 1
ATOM 3768 C C . GLY A 1 477 ? 2.026 9.842 -17.894 1.00 82.94 477 GLY A C 1
ATOM 3769 O O . GLY A 1 477 ? 0.885 9.712 -18.339 1.00 82.94 477 GLY A O 1
ATOM 3770 N N . PRO A 1 478 ? 2.256 9.703 -16.578 1.00 73.56 478 PRO A N 1
ATOM 3771 C CA . PRO A 1 478 ? 1.183 9.590 -15.593 1.00 73.56 478 PRO A CA 1
ATOM 3772 C C . PRO A 1 478 ? 0.505 10.958 -15.394 1.00 73.56 478 PRO A C 1
ATOM 3774 O O . PRO A 1 478 ? 0.851 11.705 -14.484 1.00 73.56 478 PRO A O 1
ATOM 3777 N N . ALA A 1 479 ? -0.453 11.311 -16.254 1.00 61.88 479 ALA A N 1
ATOM 3778 C CA . ALA A 1 479 ? -1.244 12.527 -16.086 1.00 61.88 479 ALA A CA 1
ATOM 3779 C C . ALA A 1 479 ? -2.380 12.274 -15.076 1.00 61.88 479 ALA A C 1
ATOM 3781 O O . ALA A 1 479 ? -3.139 11.320 -15.257 1.00 61.88 479 ALA A O 1
ATOM 3782 N N . PRO A 1 480 ? -2.548 13.110 -14.036 1.00 57.56 480 PRO A N 1
ATOM 3783 C CA . PRO A 1 480 ? -3.547 12.864 -12.996 1.00 57.56 480 PRO A CA 1
ATOM 3784 C C . PRO A 1 480 ? -5.006 13.007 -13.467 1.00 57.56 480 PRO A C 1
ATOM 3786 O O . PRO A 1 480 ? -5.895 12.551 -12.753 1.00 57.56 480 PRO A O 1
ATOM 3789 N N . SER A 1 481 ? -5.268 13.576 -14.656 1.00 70.44 481 SER A N 1
ATOM 3790 C CA . SER A 1 481 ? -6.643 13.922 -15.070 1.00 70.44 481 SER A CA 1
ATOM 3791 C C . SER A 1 481 ? -7.023 13.577 -16.520 1.00 70.44 481 SER A C 1
ATOM 3793 O O . SER A 1 481 ? -8.213 13.564 -16.837 1.00 70.44 481 SER A O 1
ATOM 3795 N N . GLY A 1 482 ? -6.064 13.255 -17.397 1.00 90.94 482 GLY A N 1
ATOM 3796 C CA . GLY A 1 482 ? -6.303 13.032 -18.832 1.00 90.94 482 GLY A CA 1
ATOM 3797 C C . GLY A 1 482 ? -5.850 14.186 -19.737 1.00 90.94 482 GLY A C 1
ATOM 3798 O O . GLY A 1 482 ? -5.200 15.118 -19.268 1.00 90.94 482 GLY A O 1
ATOM 3799 N N . PHE A 1 483 ? -6.155 14.108 -21.036 1.00 94.62 483 PHE A N 1
ATOM 3800 C CA . PHE A 1 483 ? -5.834 15.153 -22.023 1.00 94.62 483 PHE A CA 1
ATOM 3801 C C . PHE A 1 483 ? -6.858 15.223 -23.166 1.00 94.62 483 PHE A C 1
ATOM 3803 O O . PHE A 1 483 ? -7.608 14.273 -23.408 1.00 94.62 483 PHE A O 1
ATOM 3810 N N . VAL A 1 484 ? -6.871 16.357 -23.877 1.00 96.12 484 VAL A N 1
ATOM 3811 C CA . VAL A 1 484 ? -7.708 16.578 -25.067 1.00 96.12 484 VAL A CA 1
ATOM 3812 C C . VAL A 1 484 ? -7.042 15.968 -26.299 1.00 96.12 484 VAL A C 1
ATOM 3814 O O . VAL A 1 484 ? -5.867 16.205 -26.568 1.00 96.12 484 VAL A O 1
ATOM 3817 N N . GLU A 1 485 ? -7.820 15.226 -27.070 1.00 96.12 485 GLU A N 1
ATOM 3818 C CA . GLU A 1 485 ? -7.475 14.695 -28.378 1.00 96.12 485 GLU A CA 1
ATOM 3819 C C . GLU A 1 485 ? -8.325 15.405 -29.436 1.00 96.12 485 GLU A C 1
ATOM 3821 O O . GLU A 1 485 ? -9.549 15.429 -29.324 1.00 96.12 485 GLU A O 1
ATOM 3826 N N . TYR A 1 486 ? -7.686 15.979 -30.453 1.00 96.94 486 TYR A N 1
ATOM 3827 C CA . TYR A 1 486 ? -8.369 16.711 -31.521 1.00 96.94 486 TYR A CA 1
ATOM 3828 C C . TYR A 1 486 ? -8.516 15.846 -32.771 1.00 96.94 486 TYR A C 1
ATOM 3830 O O . TYR A 1 486 ? -7.652 15.018 -33.072 1.00 96.94 486 TYR A O 1
ATOM 3838 N N . SER A 1 487 ? -9.587 16.071 -33.529 1.00 96.62 487 SER A N 1
ATOM 3839 C CA . SER A 1 487 ? -9.704 15.531 -34.881 1.00 96.62 487 SER A CA 1
ATOM 3840 C C . SER A 1 487 ? -8.557 16.043 -35.771 1.00 96.62 487 SER A C 1
ATOM 3842 O O . SER A 1 487 ? -7.975 17.094 -35.491 1.00 96.62 487 SER A O 1
ATOM 3844 N N . PRO A 1 488 ? -8.209 15.341 -36.868 1.00 95.56 488 PRO A N 1
ATOM 3845 C CA . PRO A 1 488 ? -7.107 15.752 -37.744 1.00 95.56 488 PRO A CA 1
ATOM 3846 C C . PRO A 1 488 ? -7.226 17.174 -38.318 1.00 95.56 488 PRO A C 1
ATOM 3848 O O . PRO A 1 488 ? -6.212 17.788 -38.637 1.00 95.56 488 PRO A O 1
ATOM 3851 N N . ASP A 1 489 ? -8.447 17.688 -38.462 1.00 95.44 489 ASP A N 1
ATOM 3852 C CA . ASP A 1 489 ? -8.752 19.045 -38.927 1.00 95.44 489 ASP A CA 1
ATOM 3853 C C . ASP A 1 489 ? -8.965 20.055 -37.781 1.00 95.44 489 ASP A C 1
ATOM 3855 O O . ASP A 1 489 ? -9.172 21.240 -38.039 1.00 95.44 489 ASP A O 1
ATOM 3859 N N . GLY A 1 490 ? -8.916 19.601 -36.525 1.00 94.44 490 GLY A N 1
ATOM 3860 C CA . GLY A 1 490 ? -9.107 20.412 -35.324 1.00 94.44 490 GLY A CA 1
ATOM 3861 C C . GLY A 1 490 ? -10.541 20.896 -35.089 1.00 94.44 490 GLY A C 1
ATOM 3862 O O . GLY A 1 490 ? -10.748 21.725 -34.204 1.00 94.44 490 GLY A O 1
ATOM 3863 N N . SER A 1 491 ? -11.520 20.424 -35.867 1.00 94.25 491 SER A N 1
ATOM 3864 C CA . SER A 1 491 ? -12.920 20.850 -35.753 1.00 94.25 491 SER A CA 1
ATOM 3865 C C . SER A 1 491 ? -13.662 20.193 -34.585 1.00 94.25 491 SER A C 1
ATOM 3867 O O . SER A 1 491 ? -14.603 20.775 -34.047 1.00 94.25 491 SER A O 1
ATOM 3869 N N . GLU A 1 492 ? -13.218 19.010 -34.158 1.00 95.81 492 GLU A N 1
ATOM 3870 C CA . GLU A 1 492 ? -13.808 18.235 -33.072 1.00 95.81 492 GLU A CA 1
ATOM 3871 C C . GLU A 1 492 ? -12.748 17.852 -32.033 1.00 95.81 492 GLU A C 1
ATOM 3873 O O . GLU A 1 492 ? -11.542 17.832 -32.298 1.00 95.81 492 GLU A O 1
ATOM 3878 N N . SER A 1 493 ? -13.197 17.544 -30.815 1.00 97.06 493 SER A N 1
ATOM 3879 C CA . SER A 1 493 ? -12.310 17.096 -29.744 1.00 97.06 493 SER A CA 1
ATOM 3880 C C . SER A 1 493 ? -12.958 16.064 -28.820 1.00 97.06 493 SER A C 1
ATOM 3882 O O . SER A 1 493 ? -14.179 15.990 -28.655 1.00 97.06 493 SER A O 1
ATOM 3884 N N . GLY A 1 494 ? -12.111 15.238 -28.215 1.00 97.12 494 GLY A N 1
ATOM 3885 C CA . GLY A 1 494 ? -12.447 14.210 -27.241 1.00 97.12 494 GLY A CA 1
ATOM 3886 C C . GLY A 1 494 ? -11.506 14.296 -26.045 1.00 97.12 494 GLY A C 1
ATOM 3887 O O . GLY A 1 494 ? -10.399 14.810 -26.149 1.00 97.12 494 GLY A O 1
ATOM 3888 N N . TRP A 1 495 ? -11.947 13.817 -24.892 1.00 97.38 495 TRP A N 1
ATOM 3889 C CA . TRP A 1 495 ? -11.148 13.750 -23.676 1.00 97.38 495 TRP A CA 1
ATOM 3890 C C . TRP A 1 495 ? -10.736 12.308 -23.400 1.00 97.38 495 TRP A C 1
ATOM 3892 O O . TRP A 1 495 ? -11.592 11.425 -23.308 1.00 97.38 495 TRP A O 1
ATOM 3902 N N . ILE A 1 496 ? -9.434 12.070 -23.240 1.00 97.19 496 ILE A N 1
ATOM 3903 C CA . ILE A 1 496 ? -8.873 10.777 -22.843 1.00 97.19 496 ILE A CA 1
ATOM 3904 C C . ILE A 1 496 ? -8.548 10.827 -21.350 1.00 97.19 496 ILE A C 1
ATOM 3906 O O . ILE A 1 496 ? -7.558 11.438 -20.952 1.00 97.19 496 ILE A O 1
ATOM 3910 N N . LYS A 1 497 ? -9.338 10.132 -20.524 1.00 95.88 497 LYS A N 1
ATOM 3911 C CA . LYS A 1 497 ? -9.036 9.863 -19.107 1.00 95.88 497 LYS A CA 1
ATOM 3912 C C . LYS A 1 497 ? -8.382 8.486 -18.992 1.00 95.88 497 LYS A C 1
ATOM 3914 O O . LYS A 1 497 ? -8.858 7.524 -19.596 1.00 95.88 497 LYS A O 1
ATOM 3919 N N . TYR A 1 498 ? -7.294 8.371 -18.234 1.00 95.12 498 TYR A N 1
ATOM 3920 C CA . TYR A 1 498 ? -6.591 7.100 -18.037 1.00 95.12 498 TYR A CA 1
ATOM 3921 C C . TYR A 1 498 ? -5.924 7.029 -16.666 1.00 95.12 498 TYR A C 1
ATOM 3923 O O . TYR A 1 498 ? -5.510 8.043 -16.114 1.00 95.12 498 TYR A O 1
ATOM 3931 N N . GLY A 1 499 ? -5.816 5.825 -16.106 1.00 90.19 499 GLY A N 1
ATOM 3932 C CA . GLY A 1 499 ? -5.186 5.635 -14.802 1.00 90.19 499 GLY A CA 1
ATOM 3933 C C . GLY A 1 499 ? -5.347 4.226 -14.244 1.00 90.19 499 GLY A C 1
ATOM 3934 O O . GLY A 1 499 ? -6.166 3.438 -14.715 1.00 90.19 499 GLY A O 1
ATOM 3935 N N . HIS A 1 500 ? -4.559 3.911 -13.218 1.00 84.00 500 HIS A N 1
ATOM 3936 C CA . HIS A 1 500 ? -4.566 2.605 -12.552 1.00 84.00 500 HIS A CA 1
ATOM 3937 C C . HIS A 1 500 ? -5.813 2.377 -11.679 1.00 84.00 500 HIS A C 1
ATOM 3939 O O . HIS A 1 500 ? -6.218 1.238 -11.466 1.00 84.00 500 HIS A O 1
ATOM 3945 N N . TYR A 1 501 ? -6.456 3.453 -11.217 1.00 82.88 501 TYR A N 1
ATOM 3946 C CA . TYR A 1 501 ? -7.714 3.394 -10.462 1.00 82.88 501 TYR A CA 1
ATOM 3947 C C . TYR A 1 501 ? -8.962 3.620 -11.322 1.00 82.88 501 TYR A C 1
ATOM 3949 O O . TYR A 1 501 ? -10.068 3.637 -10.790 1.00 82.88 501 TYR A O 1
ATOM 3957 N N . LEU A 1 502 ? -8.809 3.779 -12.641 1.00 89.00 502 LEU A N 1
ATOM 3958 C CA . LEU A 1 502 ? -9.939 4.039 -13.526 1.00 89.00 502 LEU A CA 1
ATOM 3959 C C . LEU A 1 502 ? -10.705 2.737 -13.801 1.00 89.00 502 LEU A C 1
ATOM 3961 O O . LEU A 1 502 ? -10.238 1.853 -14.525 1.00 89.00 502 LEU A O 1
ATOM 3965 N N . GLY A 1 503 ? -11.874 2.592 -13.178 1.00 89.44 503 GLY A N 1
ATOM 3966 C CA . GLY A 1 503 ? -12.717 1.405 -13.308 1.00 89.44 503 GLY A CA 1
ATOM 3967 C C . GLY A 1 503 ? -13.662 1.473 -14.501 1.00 89.44 503 GLY A C 1
ATOM 3968 O O . GLY A 1 503 ? -14.168 2.531 -14.854 1.00 89.44 503 GLY A O 1
ATOM 3969 N N . MET A 1 504 ? -13.971 0.327 -15.113 1.00 94.50 504 MET A N 1
ATOM 3970 C CA . MET A 1 504 ? -14.945 0.291 -16.217 1.00 94.50 504 MET A CA 1
ATOM 3971 C C . MET A 1 504 ? -16.379 0.564 -15.750 1.00 94.50 504 MET A C 1
ATOM 3973 O O . MET A 1 504 ? -17.213 0.998 -16.543 1.00 94.50 504 MET A O 1
ATOM 3977 N N . GLY A 1 505 ? -16.653 0.367 -14.457 1.00 94.62 505 GLY A N 1
ATOM 3978 C CA . GLY A 1 505 ? -17.908 0.772 -13.831 1.00 94.62 505 GLY A CA 1
ATOM 3979 C C . GLY A 1 505 ? -18.173 2.281 -13.919 1.00 94.62 505 GLY A C 1
ATOM 3980 O O . GLY A 1 505 ? -19.323 2.668 -14.118 1.00 94.62 505 GLY A O 1
ATOM 3981 N N . GLU A 1 506 ? -17.135 3.122 -13.853 1.00 95.94 506 GLU A N 1
ATOM 3982 C CA . GLU A 1 506 ? -17.254 4.575 -14.057 1.00 95.94 506 GLU A CA 1
ATOM 3983 C C . GLU A 1 506 ? -17.778 4.874 -15.463 1.00 95.94 506 GLU A C 1
ATOM 3985 O O . GLU A 1 506 ? -18.825 5.500 -15.612 1.00 95.94 506 GLU A O 1
ATOM 3990 N N . ALA A 1 507 ? -17.117 4.334 -16.491 1.00 96.88 507 ALA A N 1
ATOM 3991 C CA . ALA A 1 507 ? -17.489 4.550 -17.886 1.00 96.88 507 ALA A CA 1
ATOM 3992 C C . ALA A 1 507 ? -18.916 4.082 -18.199 1.00 96.88 507 ALA A C 1
ATOM 3994 O O . ALA A 1 507 ? -19.685 4.800 -18.832 1.00 96.88 507 ALA A O 1
ATOM 3995 N N . ARG A 1 508 ? -19.285 2.879 -17.736 1.00 96.56 508 ARG A N 1
ATOM 3996 C CA . ARG A 1 508 ? -20.633 2.323 -17.930 1.00 96.56 508 ARG A CA 1
ATOM 3997 C C . ARG A 1 508 ? -21.694 3.166 -17.220 1.00 96.56 508 ARG A C 1
ATOM 3999 O O . ARG A 1 508 ? -22.780 3.357 -17.759 1.00 96.56 508 ARG A O 1
ATOM 4006 N N . THR A 1 509 ? -21.394 3.663 -16.017 1.00 97.19 509 THR A N 1
ATOM 4007 C CA . THR A 1 509 ? -22.324 4.514 -15.259 1.00 97.19 509 THR A CA 1
ATOM 4008 C C . THR A 1 509 ? -22.481 5.867 -15.938 1.00 97.19 509 THR A C 1
ATOM 4010 O O . THR A 1 509 ? -23.607 6.308 -16.140 1.00 97.19 509 THR A O 1
ATOM 4013 N N . GLN A 1 510 ? -21.383 6.491 -16.361 1.00 97.94 510 GLN A N 1
ATOM 4014 C CA . GLN A 1 510 ? -21.418 7.751 -17.091 1.00 97.94 510 GLN A CA 1
ATOM 4015 C C . GLN A 1 510 ? -22.204 7.632 -18.402 1.00 97.94 510 GLN A C 1
ATOM 4017 O O . GLN A 1 510 ? -23.082 8.454 -18.647 1.00 97.94 510 GLN A O 1
ATOM 4022 N N . ASP A 1 511 ? -21.949 6.599 -19.213 1.00 97.31 511 ASP A N 1
ATOM 4023 C CA . ASP A 1 511 ? -22.677 6.361 -20.468 1.00 97.31 511 ASP A CA 1
ATOM 4024 C C . ASP A 1 511 ? -24.181 6.167 -20.224 1.00 97.31 511 ASP A C 1
ATOM 4026 O O . ASP A 1 511 ? -25.019 6.800 -20.867 1.00 97.31 511 ASP A O 1
ATOM 4030 N N . PHE A 1 512 ? -24.537 5.361 -19.218 1.00 96.44 512 PHE A N 1
ATOM 4031 C CA . PHE A 1 512 ? -25.926 5.153 -18.815 1.00 96.44 512 PHE A CA 1
ATOM 4032 C C . PHE A 1 512 ? -26.620 6.465 -18.423 1.00 96.44 512 PHE A C 1
ATOM 4034 O O . PHE A 1 512 ? -27.721 6.746 -18.897 1.00 96.44 512 PHE A O 1
ATOM 4041 N N . ILE A 1 513 ? -25.979 7.288 -17.588 1.00 97.56 513 ILE A N 1
ATOM 4042 C CA . ILE A 1 513 ? -26.546 8.570 -17.154 1.00 97.56 513 ILE A CA 1
ATOM 4043 C C . ILE A 1 513 ? -26.617 9.563 -18.315 1.00 97.56 513 ILE A C 1
ATOM 4045 O O . ILE A 1 513 ? -27.644 10.224 -18.462 1.00 97.56 513 ILE A O 1
ATOM 4049 N N . ALA A 1 514 ? -25.592 9.631 -19.168 1.00 97.44 514 ALA A N 1
ATOM 4050 C CA . ALA A 1 514 ? -25.587 10.467 -20.364 1.00 97.44 514 ALA A CA 1
ATOM 4051 C C . ALA A 1 514 ? -26.777 10.152 -21.274 1.00 97.44 514 ALA A C 1
ATOM 4053 O O . ALA A 1 514 ? -27.465 11.072 -21.708 1.00 97.44 514 ALA A O 1
ATOM 4054 N N . ASN A 1 515 ? -27.078 8.871 -21.499 1.00 95.62 515 ASN A N 1
ATOM 4055 C CA . ASN A 1 515 ? -28.226 8.458 -22.307 1.00 95.62 515 ASN A CA 1
ATOM 4056 C C . ASN A 1 515 ? -29.570 8.897 -21.704 1.00 95.62 515 ASN A C 1
ATOM 4058 O O . ASN A 1 515 ? -30.494 9.222 -22.445 1.00 95.62 515 ASN A O 1
ATOM 4062 N N . ILE A 1 516 ? -29.682 8.964 -20.374 1.00 95.75 516 ILE A N 1
ATOM 4063 C CA . ILE A 1 516 ? -30.893 9.445 -19.698 1.00 95.75 516 ILE A CA 1
ATOM 4064 C C . ILE A 1 516 ? -30.993 10.967 -19.798 1.00 95.75 516 ILE A C 1
ATOM 4066 O O . ILE A 1 516 ? -31.959 11.484 -20.356 1.00 95.75 516 ILE A O 1
ATOM 4070 N N . VAL A 1 517 ? -30.014 11.702 -19.264 1.00 97.19 517 VAL A N 1
ATOM 4071 C CA . VAL A 1 517 ? -30.149 13.159 -19.092 1.00 97.19 517 VAL A CA 1
ATOM 4072 C C . VAL A 1 517 ? -29.963 13.934 -20.388 1.00 97.19 517 VAL A C 1
ATOM 4074 O O . VAL A 1 517 ? -30.556 14.993 -20.542 1.00 97.19 517 VAL A O 1
ATOM 4077 N N . ASN A 1 518 ? -29.189 13.420 -21.349 1.00 97.06 518 ASN A N 1
ATOM 4078 C CA . ASN A 1 518 ? -28.999 14.105 -22.630 1.00 97.06 518 ASN A CA 1
ATOM 4079 C C . ASN A 1 518 ? -30.160 13.872 -23.609 1.00 97.06 518 ASN A C 1
ATOM 4081 O O . ASN A 1 518 ? -30.211 14.550 -24.629 1.00 97.06 518 ASN A O 1
ATOM 4085 N N . SER A 1 519 ? -31.068 12.929 -23.325 1.00 95.69 519 SER A N 1
ATOM 4086 C CA . SER A 1 519 ? -32.289 12.720 -24.124 1.00 95.69 519 SER A CA 1
ATOM 4087 C C . SER A 1 519 ? -33.399 13.737 -23.818 1.00 95.69 519 SER A C 1
ATOM 4089 O O . SER A 1 519 ? -34.342 13.879 -24.588 1.00 95.69 519 SER A O 1
ATOM 4091 N N . ASP A 1 520 ? -33.275 14.441 -22.695 1.00 95.31 520 ASP A N 1
ATOM 4092 C CA . ASP A 1 520 ? -34.224 15.421 -22.173 1.00 95.31 520 ASP A CA 1
ATOM 4093 C C . ASP A 1 520 ? -33.734 16.832 -22.522 1.00 95.31 520 ASP A C 1
ATOM 4095 O O . ASP A 1 520 ? -32.872 17.361 -21.827 1.00 95.31 520 ASP A O 1
ATOM 4099 N N . GLU A 1 521 ? -34.210 17.444 -23.611 1.00 93.38 521 GLU A N 1
ATOM 4100 C CA . GLU A 1 521 ? -33.699 18.743 -24.094 1.00 93.38 521 GLU A CA 1
ATOM 4101 C C . GLU A 1 521 ? -33.743 19.857 -23.031 1.00 93.38 521 GLU A C 1
ATOM 4103 O O . GLU A 1 521 ? -32.850 20.701 -23.014 1.00 93.38 521 GLU A O 1
ATOM 4108 N N . ASP A 1 522 ? -34.656 19.775 -22.064 1.00 94.31 522 ASP A N 1
ATOM 4109 C CA . ASP A 1 522 ? -34.828 20.766 -20.996 1.00 94.31 522 ASP A CA 1
ATOM 4110 C C . ASP A 1 522 ? -34.050 20.434 -19.706 1.00 94.31 522 ASP A C 1
ATOM 4112 O O . ASP A 1 522 ? -34.196 21.110 -18.682 1.00 94.31 522 ASP A O 1
ATOM 4116 N N . SER A 1 523 ? -33.217 19.385 -19.707 1.00 94.81 523 SER A N 1
ATOM 4117 C CA . SER A 1 523 ? -32.483 18.994 -18.501 1.00 94.81 523 SER A CA 1
ATOM 4118 C C . SER A 1 523 ? -31.477 20.053 -18.048 1.00 94.81 523 SER A C 1
ATOM 4120 O O . SER A 1 523 ? -30.595 20.481 -18.790 1.00 94.81 523 SER A O 1
ATOM 4122 N N . VAL A 1 524 ? -31.524 20.374 -16.752 1.00 96.69 524 VAL A N 1
ATOM 4123 C CA . VAL A 1 524 ? -30.604 21.320 -16.089 1.00 96.69 524 VAL A CA 1
ATOM 4124 C C . VAL A 1 524 ? -29.139 20.864 -16.080 1.00 96.69 524 VAL A C 1
ATOM 4126 O O . VAL A 1 524 ? -28.256 21.639 -15.725 1.00 96.69 524 VAL A O 1
ATOM 4129 N N . VAL A 1 525 ? -28.869 19.609 -16.449 1.00 98.12 525 VAL A N 1
ATOM 4130 C CA . VAL A 1 525 ? -27.534 19.010 -16.500 1.00 98.12 525 VAL A CA 1
ATOM 4131 C C . VAL A 1 525 ? -27.371 18.151 -17.750 1.00 98.12 525 VAL A C 1
ATOM 4133 O O . VAL A 1 525 ? -28.276 17.418 -18.147 1.00 98.12 525 VAL A O 1
ATOM 4136 N N . ARG A 1 526 ? -26.171 18.191 -18.324 1.00 98.50 526 ARG A N 1
ATOM 4137 C CA . ARG A 1 526 ? -25.681 17.261 -19.340 1.00 98.50 526 ARG A CA 1
ATOM 4138 C C . ARG A 1 526 ? -24.531 16.421 -18.793 1.00 98.50 526 ARG A C 1
ATOM 4140 O O . ARG A 1 526 ? -23.888 16.777 -17.809 1.00 98.50 526 ARG A O 1
ATOM 4147 N N . VAL A 1 527 ? -24.253 15.299 -19.441 1.00 98.38 527 VAL A N 1
ATOM 4148 C CA . VAL A 1 527 ? -23.100 14.446 -19.114 1.00 98.38 527 VAL A CA 1
ATOM 4149 C C . VAL A 1 527 ? -22.319 14.152 -20.393 1.00 98.38 527 VAL A C 1
ATOM 4151 O O . VAL A 1 527 ? -22.952 13.829 -21.402 1.00 98.38 527 VAL A O 1
ATOM 4154 N N . PRO A 1 528 ? -20.975 14.249 -20.399 1.00 98.19 528 PRO A N 1
ATOM 4155 C CA . PRO A 1 528 ? -20.183 13.919 -21.577 1.00 98.19 528 PRO A CA 1
ATOM 4156 C C . PRO A 1 528 ? -20.454 12.484 -22.037 1.00 98.19 528 PRO A C 1
ATOM 4158 O O . PRO A 1 528 ? -20.400 11.550 -21.232 1.00 98.19 528 PRO A O 1
ATOM 4161 N N . ARG A 1 529 ? -20.727 12.297 -23.333 1.00 97.69 529 ARG A N 1
ATOM 4162 C CA . ARG A 1 529 ? -20.924 10.956 -23.906 1.00 97.69 529 ARG A CA 1
ATOM 4163 C C . ARG A 1 529 ? -19.627 10.157 -23.856 1.00 97.69 529 ARG A C 1
ATOM 4165 O O . ARG A 1 529 ? -18.573 10.682 -24.211 1.00 97.69 529 ARG A O 1
ATOM 4172 N N . VAL A 1 530 ? -19.704 8.884 -23.477 1.00 98.00 530 VAL A N 1
ATOM 4173 C CA . VAL A 1 530 ? -18.567 7.962 -23.569 1.00 98.00 530 VAL A CA 1
ATOM 4174 C C . VAL A 1 530 ? -18.544 7.372 -24.975 1.00 98.00 530 VAL A C 1
ATOM 4176 O O . VAL A 1 530 ? -19.503 6.738 -25.404 1.00 98.00 530 VAL A O 1
ATOM 4179 N N . TYR A 1 531 ? -17.449 7.572 -25.705 1.00 97.44 531 TYR A N 1
ATOM 4180 C CA . TYR A 1 531 ? -17.278 6.999 -27.038 1.00 97.44 531 TYR A CA 1
ATOM 4181 C C . TYR A 1 531 ? -16.875 5.530 -26.927 1.00 97.44 531 TYR A C 1
ATOM 4183 O O . TYR A 1 531 ? -17.563 4.631 -27.409 1.00 97.44 531 TYR A O 1
ATOM 4191 N N . TYR A 1 532 ? -15.794 5.252 -26.205 1.00 95.69 532 TYR A N 1
ATOM 4192 C CA . TYR A 1 532 ? -15.468 3.894 -25.796 1.00 95.69 532 TYR A CA 1
ATOM 4193 C C . TYR A 1 532 ? -14.573 3.895 -24.560 1.00 95.69 532 TYR A C 1
ATOM 4195 O O . TYR A 1 532 ? -13.824 4.836 -24.294 1.00 95.69 532 TYR A O 1
ATOM 4203 N N . ALA A 1 533 ? -14.650 2.805 -23.805 1.00 97.38 533 ALA A N 1
ATOM 4204 C CA . ALA A 1 533 ? -13.843 2.579 -22.619 1.00 97.38 533 ALA A CA 1
ATOM 4205 C C . ALA A 1 533 ? -13.326 1.146 -22.604 1.00 97.38 533 ALA A C 1
ATOM 4207 O O . ALA A 1 533 ? -14.027 0.212 -23.006 1.00 97.38 533 ALA A O 1
ATOM 4208 N N . PHE A 1 534 ? -12.087 0.970 -22.164 1.00 95.50 534 PHE A N 1
ATOM 4209 C CA . PHE A 1 534 ? -11.424 -0.326 -22.159 1.00 95.50 534 PHE A CA 1
ATOM 4210 C C . PHE A 1 534 ? -10.364 -0.408 -21.065 1.00 95.50 534 PHE A C 1
ATOM 4212 O O . PHE A 1 534 ? -9.874 0.609 -20.566 1.00 95.50 534 PHE A O 1
ATOM 4219 N N . ARG A 1 535 ? -9.989 -1.637 -20.711 1.00 90.75 535 ARG A N 1
ATOM 4220 C CA . ARG A 1 535 ? -8.817 -1.904 -19.874 1.00 90.75 535 ARG A CA 1
ATOM 4221 C C . ARG A 1 535 ? -7.674 -2.426 -20.716 1.00 90.75 535 ARG A C 1
ATOM 4223 O O . ARG A 1 535 ? -7.865 -3.155 -21.689 1.00 90.75 535 ARG A O 1
ATOM 4230 N N . TYR A 1 536 ? -6.476 -2.052 -20.303 1.00 87.88 536 TYR A N 1
ATOM 4231 C CA . TYR A 1 536 ? -5.254 -2.647 -20.795 1.00 87.88 536 TYR A CA 1
ATOM 4232 C C . TYR A 1 536 ? -4.291 -2.804 -19.619 1.00 87.88 536 TYR A C 1
ATOM 4234 O O . TYR A 1 536 ? -3.837 -1.820 -19.022 1.00 87.88 536 TYR A O 1
ATOM 4242 N N . LYS A 1 537 ? -4.017 -4.064 -19.263 1.00 82.56 537 LYS A N 1
ATOM 4243 C CA . LYS A 1 537 ? -3.357 -4.444 -18.010 1.00 82.56 537 LYS A CA 1
ATOM 4244 C C . LYS A 1 537 ? -4.095 -3.854 -16.795 1.00 82.56 537 LYS A C 1
ATOM 4246 O O . LYS A 1 537 ? -5.313 -3.949 -16.681 1.00 82.56 537 LYS A O 1
ATOM 4251 N N . ILE A 1 538 ? -3.362 -3.190 -15.900 1.00 80.31 538 ILE A N 1
ATOM 4252 C CA . ILE A 1 538 ? -3.891 -2.545 -14.693 1.00 80.31 538 ILE A CA 1
ATOM 4253 C C . ILE A 1 538 ? -4.484 -1.147 -14.935 1.00 80.31 538 ILE A C 1
ATOM 4255 O O . ILE A 1 538 ? -4.928 -0.526 -13.977 1.00 80.31 538 ILE A O 1
ATOM 4259 N N . HIS A 1 539 ? -4.469 -0.626 -16.168 1.00 88.00 539 HIS A N 1
ATOM 4260 C CA . HIS A 1 539 ? -4.963 0.721 -16.471 1.00 88.00 539 HIS A CA 1
ATOM 4261 C C . HIS A 1 539 ? -6.334 0.667 -17.143 1.00 88.00 539 HIS A C 1
ATOM 4263 O O . HIS A 1 539 ? -6.557 -0.118 -18.069 1.00 88.00 539 HIS A O 1
ATOM 4269 N N . GLY A 1 540 ? -7.239 1.534 -16.694 1.00 92.69 540 GLY A N 1
ATOM 4270 C CA . GLY A 1 540 ? -8.461 1.858 -17.418 1.00 92.69 540 GLY A CA 1
ATOM 4271 C C . GLY A 1 540 ? -8.261 3.068 -18.322 1.00 92.69 540 GLY A C 1
ATOM 4272 O O . GLY A 1 540 ? -7.450 3.947 -18.023 1.00 92.69 540 GLY A O 1
ATOM 4273 N N . TYR A 1 541 ? -9.029 3.104 -19.407 1.00 95.75 541 TYR A N 1
ATOM 4274 C CA . TYR A 1 541 ? -9.060 4.181 -20.389 1.00 95.75 541 TYR A CA 1
ATOM 4275 C C . TYR A 1 541 ? -10.514 4.513 -20.711 1.00 95.75 541 TYR A C 1
ATOM 4277 O O . TYR A 1 541 ? -11.301 3.612 -21.008 1.00 95.75 541 TYR A O 1
ATOM 4285 N N . ILE A 1 542 ? -10.859 5.796 -20.673 1.00 97.56 542 ILE A N 1
ATOM 4286 C CA . ILE A 1 542 ? -12.168 6.318 -21.066 1.00 97.56 542 ILE A CA 1
ATOM 4287 C C . ILE A 1 542 ? -11.918 7.411 -22.095 1.00 97.56 542 ILE A C 1
ATOM 4289 O O . ILE A 1 542 ? -11.289 8.422 -21.781 1.00 97.56 542 ILE A O 1
ATOM 4293 N N . LEU A 1 543 ? -12.403 7.202 -23.318 1.00 97.50 543 LEU A N 1
ATOM 4294 C CA . LEU A 1 543 ? -12.483 8.251 -24.324 1.00 97.50 543 LEU A CA 1
ATOM 4295 C C . LEU A 1 543 ? -13.919 8.759 -24.386 1.00 97.50 543 LEU A C 1
ATOM 4297 O O . LEU A 1 543 ? -14.846 8.000 -24.671 1.00 97.50 543 LEU A O 1
ATOM 4301 N N . MET A 1 544 ? -14.095 10.041 -24.093 1.00 97.94 544 MET A N 1
ATOM 4302 C CA . MET A 1 544 ? -15.400 10.686 -23.970 1.00 97.94 544 MET A CA 1
ATOM 4303 C C . MET A 1 544 ? -15.426 12.051 -24.652 1.00 97.94 544 MET A C 1
ATOM 4305 O O . MET A 1 544 ? -14.400 12.558 -25.100 1.00 97.94 544 MET A O 1
ATOM 4309 N N . GLN A 1 545 ? -16.609 12.644 -24.758 1.00 97.88 545 GLN A N 1
ATOM 4310 C CA . GLN A 1 545 ? -16.797 13.982 -25.302 1.00 97.88 545 GLN A CA 1
ATOM 4311 C C . GLN A 1 545 ? -15.990 15.014 -24.503 1.00 97.88 545 GLN A C 1
ATOM 4313 O O . GLN A 1 545 ? -16.050 15.046 -23.274 1.00 97.88 545 GLN A O 1
ATOM 4318 N N . HIS A 1 546 ? -15.248 15.875 -25.199 1.00 97.56 546 HIS A N 1
ATOM 4319 C CA . HIS A 1 546 ? -14.615 17.026 -24.567 1.00 97.56 546 HIS A CA 1
ATOM 4320 C C . HIS A 1 546 ? -15.627 18.171 -24.450 1.00 97.56 546 HIS A C 1
ATOM 4322 O O . HIS A 1 546 ? -16.291 18.521 -25.425 1.00 97.56 546 HIS A O 1
ATOM 4328 N N . ILE A 1 547 ? -15.754 18.736 -23.247 1.00 97.31 547 ILE A N 1
ATOM 4329 C CA . ILE A 1 547 ? -16.642 19.867 -22.969 1.00 97.31 547 ILE A CA 1
ATOM 4330 C C . ILE A 1 547 ? -15.792 21.110 -22.746 1.00 97.31 547 ILE A C 1
ATOM 4332 O O . ILE A 1 547 ? -15.084 21.213 -21.742 1.00 97.31 547 ILE A O 1
ATOM 4336 N N . GLU A 1 548 ? -15.882 22.061 -23.667 1.00 96.12 548 GLU A N 1
ATOM 4337 C CA . GLU A 1 548 ? -15.281 23.377 -23.490 1.00 96.12 548 GLU A CA 1
ATOM 4338 C C . GLU A 1 548 ? -16.092 24.213 -22.501 1.00 96.12 548 GLU A C 1
ATOM 4340 O O . GLU A 1 548 ? -17.321 24.231 -22.546 1.00 96.12 548 GLU A O 1
ATOM 4345 N N . GLY A 1 549 ? -15.411 24.947 -21.627 1.00 95.88 549 GLY A N 1
ATOM 4346 C CA . GLY A 1 549 ? -16.083 25.767 -20.631 1.00 95.88 549 GLY A CA 1
ATOM 4347 C C . GLY A 1 549 ? -15.195 26.104 -19.447 1.00 95.88 549 GLY A C 1
ATOM 4348 O O . GLY A 1 549 ? -13.982 25.896 -19.487 1.00 95.88 549 GLY A O 1
ATOM 4349 N N . GLN A 1 550 ? -15.829 26.613 -18.397 1.00 97.38 550 GLN A N 1
ATOM 4350 C CA . GLN A 1 550 ? -15.186 26.941 -17.132 1.00 97.38 550 GLN A CA 1
ATOM 4351 C C . GLN A 1 550 ? -15.635 25.952 -16.056 1.00 97.38 550 GLN A C 1
ATOM 4353 O O . GLN A 1 550 ? -16.831 25.679 -15.915 1.00 97.38 550 GLN A O 1
ATOM 4358 N N . ASP A 1 551 ? -14.675 25.413 -15.308 1.00 97.38 551 ASP A N 1
ATOM 4359 C CA . ASP A 1 551 ? -14.967 24.591 -14.134 1.00 97.38 551 ASP A CA 1
ATOM 4360 C C . ASP A 1 551 ? -15.699 25.424 -13.081 1.00 97.38 551 ASP A C 1
ATOM 4362 O O . ASP A 1 551 ? -15.418 26.612 -12.900 1.00 97.38 551 ASP A O 1
ATOM 4366 N N . CYS A 1 552 ? -16.647 24.802 -12.390 1.00 98.12 552 CYS A N 1
ATOM 4367 C CA . CYS A 1 552 ? -17.385 25.469 -11.329 1.00 98.12 552 CYS A CA 1
ATOM 4368 C C . CYS A 1 552 ? -16.477 25.814 -10.142 1.00 98.12 552 CYS A C 1
ATOM 4370 O O . CYS A 1 552 ? -15.436 25.195 -9.907 1.00 98.12 552 CYS A O 1
ATOM 4372 N N . THR A 1 553 ? -16.914 26.789 -9.353 1.00 97.62 553 THR A N 1
ATOM 4373 C CA . THR A 1 553 ? -16.263 27.244 -8.118 1.00 97.62 553 THR A CA 1
ATOM 4374 C C . THR A 1 553 ? -17.219 27.127 -6.926 1.00 97.62 553 THR A C 1
ATOM 4376 O O . THR A 1 553 ? -18.351 26.663 -7.068 1.00 97.62 553 THR A O 1
ATOM 4379 N N . GLU A 1 554 ? -16.794 27.550 -5.732 1.00 96.69 554 GLU A N 1
ATOM 4380 C CA . GLU A 1 554 ? -17.690 27.604 -4.565 1.00 96.69 554 GLU A CA 1
ATOM 4381 C C . GLU A 1 554 ? -18.877 28.569 -4.766 1.00 96.69 554 GLU A C 1
ATOM 4383 O O . GLU A 1 554 ? -19.928 28.388 -4.153 1.00 96.69 554 GLU A O 1
ATOM 4388 N N . GLU A 1 555 ? -18.766 29.550 -5.666 1.00 97.44 555 GLU A N 1
ATOM 4389 C CA . GLU A 1 555 ? -19.858 30.479 -5.994 1.00 97.44 555 GLU A CA 1
ATOM 4390 C C . GLU A 1 555 ? -20.994 29.799 -6.778 1.00 97.44 555 GLU A C 1
ATOM 4392 O O . GLU A 1 555 ? -22.131 30.265 -6.767 1.00 97.44 555 GLU A O 1
ATOM 4397 N N . ASP A 1 556 ? -20.723 28.652 -7.407 1.00 98.00 556 ASP A N 1
ATOM 4398 C CA . ASP A 1 556 ? -21.696 27.889 -8.194 1.00 98.00 556 ASP A CA 1
ATOM 4399 C C . ASP A 1 556 ? -22.515 26.890 -7.354 1.00 98.00 556 ASP A C 1
ATOM 4401 O O . ASP A 1 556 ? -23.224 26.049 -7.915 1.00 98.00 556 ASP A O 1
ATOM 4405 N N . THR A 1 557 ? -22.435 26.955 -6.019 1.00 98.00 557 THR A N 1
ATOM 4406 C CA . THR A 1 557 ? -23.065 25.985 -5.102 1.00 98.00 557 THR A CA 1
ATOM 4407 C C . THR A 1 557 ? -24.559 25.777 -5.397 1.00 98.00 557 THR A C 1
ATOM 4409 O O . THR A 1 557 ? -25.010 24.633 -5.461 1.00 98.00 557 THR A O 1
ATOM 4412 N N . ASP A 1 558 ? -25.324 26.845 -5.656 1.00 98.25 558 ASP A N 1
ATOM 4413 C CA . ASP A 1 558 ? -26.761 26.753 -5.968 1.00 98.25 558 ASP A CA 1
ATOM 4414 C C . ASP A 1 558 ? -27.029 25.992 -7.277 1.00 98.25 558 ASP A C 1
ATOM 4416 O O . ASP A 1 558 ? -27.901 25.119 -7.341 1.00 98.25 558 ASP A O 1
ATOM 4420 N N . ALA A 1 559 ? -26.259 26.289 -8.329 1.00 98.00 559 ALA A N 1
ATOM 4421 C CA . ALA A 1 559 ? -26.388 25.624 -9.624 1.00 98.00 559 ALA A CA 1
ATOM 4422 C C . ALA A 1 559 ? -26.006 24.142 -9.519 1.00 98.00 559 ALA A C 1
ATOM 4424 O O . ALA A 1 559 ? -26.721 23.273 -10.021 1.00 98.00 559 ALA A O 1
ATOM 4425 N N . VAL A 1 560 ? -24.918 23.837 -8.806 1.00 98.19 560 VAL A N 1
ATOM 4426 C CA . VAL A 1 560 ? -24.490 22.458 -8.557 1.00 98.19 560 VAL A CA 1
ATOM 4427 C C . VAL A 1 560 ? -25.505 21.710 -7.694 1.00 98.19 560 VAL A C 1
ATOM 4429 O O . VAL A 1 560 ? -25.769 20.541 -7.963 1.00 98.19 560 VAL A O 1
ATOM 4432 N N . ALA A 1 561 ? -26.161 22.357 -6.728 1.00 98.00 561 ALA A N 1
ATOM 4433 C CA . ALA A 1 561 ? -27.236 21.726 -5.968 1.00 98.00 561 ALA A CA 1
ATOM 4434 C C . ALA A 1 561 ? -28.404 21.299 -6.870 1.00 98.00 561 ALA A C 1
ATOM 4436 O O . ALA A 1 561 ? -28.898 20.177 -6.738 1.00 98.00 561 ALA A O 1
ATOM 4437 N N . LEU A 1 562 ? -28.805 22.123 -7.844 1.00 98.12 562 LEU A N 1
ATOM 4438 C CA . LEU A 1 562 ? -29.821 21.738 -8.834 1.00 98.12 562 LEU A CA 1
ATOM 4439 C C . LEU A 1 562 ? -29.370 20.553 -9.701 1.00 98.12 562 LEU A C 1
ATOM 4441 O O . LEU A 1 562 ? -30.156 19.627 -9.925 1.00 98.12 562 LEU A O 1
ATOM 4445 N N . VAL A 1 563 ? -28.106 20.548 -10.135 1.00 98.19 563 VAL A N 1
ATOM 4446 C CA . VAL A 1 563 ? -27.502 19.430 -10.876 1.00 98.19 563 VAL A CA 1
ATOM 4447 C C . VAL A 1 563 ? -27.537 18.142 -10.048 1.00 98.19 563 VAL A C 1
ATOM 4449 O O . VAL A 1 563 ? -28.073 17.130 -10.502 1.00 98.19 563 VAL A O 1
ATOM 4452 N N . VAL A 1 564 ? -27.022 18.179 -8.815 1.00 97.88 564 VAL A N 1
ATOM 4453 C CA . VAL A 1 564 ? -26.981 17.026 -7.904 1.00 97.88 564 VAL A CA 1
ATOM 4454 C C . VAL A 1 564 ? -28.390 16.524 -7.616 1.00 97.88 564 VAL A C 1
ATOM 4456 O O . VAL A 1 564 ? -28.622 15.322 -7.680 1.00 97.88 564 VAL A O 1
ATOM 4459 N N . LYS A 1 565 ? -29.364 17.414 -7.396 1.00 97.25 565 LYS A N 1
ATOM 4460 C CA . LYS A 1 565 ? -30.773 17.038 -7.211 1.00 97.25 565 LYS A CA 1
ATOM 4461 C C . LYS A 1 565 ? -31.332 16.274 -8.410 1.00 97.25 565 LYS A C 1
ATOM 4463 O O . LYS A 1 565 ? -32.014 15.266 -8.226 1.00 97.25 565 LYS A O 1
ATOM 4468 N N . ARG A 1 566 ? -31.058 16.741 -9.636 1.00 97.38 566 ARG A N 1
ATOM 4469 C CA . ARG A 1 566 ? -31.520 16.084 -10.869 1.00 97.38 566 ARG A CA 1
ATOM 4470 C C . ARG A 1 566 ? -30.890 14.705 -11.039 1.00 97.38 566 ARG A C 1
ATOM 4472 O O . ARG A 1 566 ? -31.606 13.763 -11.377 1.00 97.38 566 ARG A O 1
ATOM 4479 N N . LEU A 1 567 ? -29.583 14.601 -10.808 1.00 97.50 567 LEU A N 1
ATOM 4480 C CA . LEU A 1 567 ? -28.829 13.355 -10.920 1.00 97.50 567 LEU A CA 1
ATOM 4481 C C . LEU A 1 567 ? -29.240 12.346 -9.842 1.00 97.50 567 LEU A C 1
ATOM 4483 O O . LEU A 1 567 ? -29.511 11.194 -10.163 1.00 97.50 567 LEU A O 1
ATOM 4487 N N . TRP A 1 568 ? -29.379 12.789 -8.593 1.00 95.56 568 TRP A N 1
ATOM 4488 C CA . TRP A 1 568 ? -29.791 11.955 -7.464 1.00 95.56 568 TRP A CA 1
ATOM 4489 C C . TRP A 1 568 ? -31.190 11.353 -7.647 1.00 95.56 568 TRP A C 1
ATOM 4491 O O . TRP A 1 568 ? -31.439 10.222 -7.239 1.00 95.56 568 TRP A O 1
ATOM 4501 N N . ALA A 1 569 ? -32.094 12.060 -8.332 1.00 95.50 569 ALA A N 1
ATOM 4502 C CA . ALA A 1 569 ? -33.426 11.552 -8.661 1.00 95.50 569 ALA A CA 1
ATOM 4503 C C . ALA A 1 569 ? -33.425 10.411 -9.701 1.00 95.50 569 ALA A C 1
ATOM 4505 O O . ALA A 1 569 ? -34.471 9.801 -9.936 1.00 95.50 569 ALA A O 1
ATOM 4506 N N . ILE A 1 570 ? -32.290 10.120 -10.346 1.00 95.50 570 ILE A N 1
ATOM 4507 C CA . ILE A 1 570 ? -32.180 9.013 -11.295 1.00 95.50 570 ILE A CA 1
ATOM 4508 C C . ILE A 1 570 ? -32.102 7.701 -10.518 1.00 95.50 570 ILE A C 1
ATOM 4510 O O . ILE A 1 570 ? -31.159 7.436 -9.770 1.00 95.50 570 ILE A O 1
ATOM 4514 N N . THR A 1 571 ? -33.092 6.847 -10.750 1.00 92.44 571 THR A N 1
ATOM 4515 C CA . THR A 1 571 ? -33.099 5.458 -10.292 1.00 92.44 571 THR A CA 1
ATOM 4516 C C . THR A 1 571 ? -32.636 4.548 -11.423 1.00 92.44 571 THR A C 1
ATOM 4518 O O . THR A 1 571 ? -32.963 4.815 -12.585 1.00 92.44 571 THR A O 1
ATOM 4521 N N . PRO A 1 572 ? -31.923 3.453 -11.128 1.00 87.62 572 PRO A N 1
ATOM 4522 C CA . PRO A 1 572 ? -31.559 2.514 -12.169 1.00 87.62 572 PRO A CA 1
ATOM 4523 C C . PRO A 1 572 ? -32.816 1.785 -12.673 1.00 87.62 572 PRO A C 1
ATOM 4525 O O . PRO A 1 572 ? -33.867 1.800 -12.024 1.00 87.62 572 PRO A O 1
ATOM 4528 N N . SER A 1 573 ? -32.731 1.143 -13.841 1.00 80.31 573 SER A N 1
ATOM 4529 C CA . SER A 1 573 ? -33.836 0.321 -14.346 1.00 80.31 573 SER A CA 1
ATOM 4530 C C . SER A 1 573 ? -34.197 -0.775 -13.338 1.00 80.31 573 SER A C 1
ATOM 4532 O O . SER A 1 573 ? -33.346 -1.248 -12.585 1.00 80.31 573 SER A O 1
ATOM 4534 N N . SER A 1 574 ? -35.448 -1.246 -13.353 1.00 73.56 574 SER A N 1
ATOM 4535 C CA . SER A 1 574 ? -35.937 -2.291 -12.433 1.00 73.56 574 SER A CA 1
ATOM 4536 C C . SER A 1 574 ? -35.151 -3.610 -12.493 1.00 73.56 574 SER A C 1
ATOM 4538 O O . SER A 1 574 ? -35.321 -4.469 -11.635 1.00 73.56 574 SER A O 1
ATOM 4540 N N . THR A 1 575 ? -34.305 -3.787 -13.510 1.00 70.88 575 THR A N 1
ATOM 4541 C CA . THR A 1 575 ? -33.411 -4.935 -13.683 1.00 70.88 575 THR A CA 1
ATOM 4542 C C . THR A 1 575 ? -32.123 -4.838 -12.862 1.00 70.88 575 THR A C 1
ATOM 4544 O O . THR A 1 575 ? -31.457 -5.853 -12.678 1.00 70.88 575 THR A O 1
ATOM 4547 N N . LEU A 1 576 ? -31.743 -3.652 -12.375 1.00 76.56 576 LEU A N 1
ATOM 4548 C CA . LEU A 1 576 ? -30.559 -3.466 -11.540 1.00 76.56 576 LEU A CA 1
ATOM 4549 C C . LEU A 1 576 ? -30.957 -3.521 -10.057 1.00 76.56 576 LEU A C 1
ATOM 4551 O O . LEU A 1 576 ? -31.445 -2.550 -9.486 1.00 76.56 576 LEU A O 1
ATOM 4555 N N . SER A 1 577 ? -30.743 -4.672 -9.422 1.00 81.56 577 SER A N 1
ATOM 4556 C CA . SER A 1 577 ? -31.057 -4.885 -8.000 1.00 81.56 577 SER A CA 1
ATOM 4557 C C . SER A 1 577 ? -29.849 -4.753 -7.060 1.00 81.56 577 SER A C 1
ATOM 4559 O O . SER A 1 577 ? -29.998 -4.864 -5.841 1.00 81.56 577 SER A O 1
ATOM 4561 N N . ALA A 1 578 ? -28.645 -4.572 -7.610 1.00 94.44 578 ALA A N 1
ATOM 4562 C CA . ALA A 1 578 ? -27.381 -4.612 -6.877 1.00 94.44 578 ALA A CA 1
ATOM 4563 C C . ALA A 1 578 ? -26.784 -3.202 -6.689 1.00 94.44 578 ALA A C 1
ATOM 4565 O O . ALA A 1 578 ? -26.765 -2.439 -7.657 1.00 94.44 578 ALA A O 1
ATOM 4566 N N . PRO A 1 579 ? -26.279 -2.851 -5.489 1.00 96.50 579 PRO A N 1
ATOM 4567 C CA . PRO A 1 579 ? -25.605 -1.577 -5.262 1.00 96.50 579 PRO A CA 1
ATOM 4568 C C . PRO A 1 579 ? -24.221 -1.552 -5.925 1.00 96.50 579 PRO A C 1
ATOM 4570 O O . PRO A 1 579 ? -23.506 -2.555 -5.916 1.00 96.50 579 PRO A O 1
ATOM 4573 N N . GLY A 1 580 ? -23.828 -0.390 -6.447 1.00 96.56 580 GLY A N 1
ATOM 4574 C CA . GLY A 1 580 ? -22.550 -0.174 -7.127 1.00 96.56 580 GLY A CA 1
ATOM 4575 C C . GLY A 1 580 ? -22.698 0.488 -8.501 1.00 96.56 580 GLY A C 1
ATOM 4576 O O . GLY A 1 580 ? -23.739 1.082 -8.800 1.00 96.56 580 GLY A O 1
ATOM 4577 N N . PRO A 1 581 ? -21.646 0.446 -9.334 1.00 95.88 581 PRO A N 1
ATOM 4578 C CA . PRO A 1 581 ? -21.686 1.019 -10.675 1.00 95.88 581 PRO A CA 1
ATOM 4579 C C . PRO A 1 581 ? -22.507 0.158 -11.651 1.00 95.88 581 PRO A C 1
ATOM 4581 O O . PRO A 1 581 ? -22.757 -1.030 -11.420 1.00 95.88 581 PRO A O 1
ATOM 4584 N N . ILE A 1 582 ? -22.893 0.738 -12.791 1.00 95.06 582 ILE A N 1
ATOM 4585 C CA . ILE A 1 582 ? -23.522 -0.005 -13.892 1.00 95.06 582 ILE A CA 1
ATOM 4586 C C . ILE A 1 582 ? -22.576 -1.102 -14.401 1.00 95.06 582 ILE A C 1
ATOM 4588 O O . ILE A 1 582 ? -21.385 -0.885 -14.615 1.00 95.06 582 ILE A O 1
ATOM 4592 N N . GLY A 1 583 ? -23.123 -2.305 -14.601 1.00 90.88 583 GLY A N 1
ATOM 4593 C CA . GLY A 1 583 ? -22.357 -3.519 -14.919 1.00 90.88 583 GLY A CA 1
ATOM 4594 C C . GLY A 1 583 ? -21.827 -4.265 -13.686 1.00 90.88 583 GLY A C 1
ATOM 4595 O O . GLY A 1 583 ? -21.351 -5.392 -13.816 1.00 90.88 583 GLY A O 1
ATOM 4596 N N . GLY A 1 584 ? -21.984 -3.693 -12.489 1.00 91.44 584 GLY A N 1
ATOM 4597 C CA . GLY A 1 584 ? -21.432 -4.223 -11.248 1.00 91.44 584 GLY A CA 1
ATOM 4598 C C . GLY A 1 584 ? -19.953 -3.880 -11.067 1.00 91.44 584 GLY A C 1
ATOM 4599 O O . GLY A 1 584 ? -19.352 -3.192 -11.887 1.00 91.44 584 GLY A O 1
ATOM 4600 N N . GLY A 1 585 ? -19.390 -4.342 -9.953 1.00 91.00 585 GLY A N 1
ATOM 4601 C CA . GLY A 1 585 ? -18.040 -4.002 -9.501 1.00 91.00 585 GLY A CA 1
ATOM 4602 C C . GLY A 1 585 ? -18.049 -3.579 -8.028 1.00 91.00 585 GLY A C 1
ATOM 4603 O O . GLY A 1 585 ? -19.102 -3.644 -7.380 1.00 91.00 585 GLY A O 1
ATOM 4604 N N . PRO A 1 586 ? -16.896 -3.184 -7.468 1.00 92.75 586 PRO A N 1
ATOM 4605 C CA . PRO A 1 586 ? -16.804 -2.643 -6.126 1.00 92.75 586 PRO A CA 1
ATOM 4606 C C . PRO A 1 586 ? -17.463 -1.265 -6.043 1.00 92.75 586 PRO A C 1
ATOM 4608 O O . PRO A 1 586 ? -17.624 -0.547 -7.030 1.00 92.75 586 PRO A O 1
ATOM 4611 N N . ILE A 1 587 ? -17.834 -0.903 -4.821 1.00 95.75 587 ILE A N 1
ATOM 4612 C CA . ILE A 1 587 ? -18.389 0.396 -4.480 1.00 95.75 587 ILE A CA 1
ATOM 4613 C C . ILE A 1 587 ? -17.238 1.358 -4.161 1.00 95.75 587 ILE A C 1
ATOM 4615 O O . ILE A 1 587 ? -16.517 1.155 -3.184 1.00 95.75 587 ILE A O 1
ATOM 4619 N N . PHE A 1 588 ? -17.115 2.429 -4.943 1.00 94.06 588 PHE A N 1
ATOM 4620 C CA . PHE A 1 588 ? -16.192 3.547 -4.745 1.00 94.06 588 PHE A CA 1
ATOM 4621 C C . PHE A 1 588 ? -16.754 4.684 -3.875 1.00 94.06 588 PHE A C 1
ATOM 4623 O O . PHE A 1 588 ? -17.212 5.701 -4.386 1.00 94.06 588 PHE A O 1
ATOM 4630 N N . HIS A 1 589 ? -16.786 4.522 -2.557 1.00 95.94 589 HIS A N 1
ATOM 4631 C CA . HIS A 1 589 ? -17.354 5.528 -1.652 1.00 95.94 589 HIS A CA 1
ATOM 4632 C C . HIS A 1 589 ? -16.458 5.709 -0.436 1.00 95.94 589 HIS A C 1
ATOM 4634 O O . HIS A 1 589 ? -15.941 4.718 0.083 1.00 95.94 589 HIS A O 1
ATOM 4640 N N . ARG A 1 590 ? -16.362 6.926 0.112 1.00 93.25 590 ARG A N 1
ATOM 4641 C CA . ARG A 1 590 ? -15.621 7.232 1.360 1.00 93.25 590 ARG A CA 1
ATOM 4642 C C . ARG A 1 590 ? -16.028 6.423 2.594 1.00 93.25 590 ARG A C 1
ATOM 4644 O O . ARG A 1 590 ? -15.353 6.457 3.615 1.00 93.25 590 ARG A O 1
ATOM 4651 N N . PHE A 1 591 ? -17.140 5.700 2.495 1.00 94.62 591 PHE A N 1
ATOM 4652 C CA . PHE A 1 591 ? -17.589 4.759 3.517 1.00 94.62 591 PHE A CA 1
ATOM 4653 C C . PHE A 1 591 ? -16.613 3.579 3.659 1.00 94.62 591 PHE A C 1
ATOM 4655 O O . PHE A 1 591 ? -16.519 2.959 4.715 1.00 94.62 591 PHE A O 1
ATOM 4662 N N . PHE A 1 592 ? -15.894 3.245 2.584 1.00 91.81 592 PHE A N 1
ATOM 4663 C CA . PHE A 1 592 ? -14.941 2.148 2.552 1.00 91.81 592 PHE A CA 1
ATOM 4664 C C . PHE A 1 592 ? -13.493 2.631 2.656 1.00 91.81 592 PHE A C 1
ATOM 4666 O O . PHE A 1 592 ? -13.150 3.733 2.224 1.00 91.81 592 PHE A O 1
ATOM 4673 N N . ALA A 1 593 ? -12.627 1.743 3.155 1.00 80.12 593 ALA A N 1
ATOM 4674 C CA . ALA A 1 593 ? -11.180 1.938 3.180 1.00 80.12 593 ALA A CA 1
ATOM 4675 C C . ALA A 1 593 ? -10.650 2.275 1.786 1.00 80.12 593 ALA A C 1
ATOM 4677 O O . ALA A 1 593 ? -10.976 1.593 0.815 1.00 80.12 593 ALA A O 1
ATOM 4678 N N . ASN A 1 594 ? -9.836 3.330 1.693 1.00 79.06 594 ASN A N 1
ATOM 4679 C CA . ASN A 1 594 ? -9.313 3.856 0.427 1.00 79.06 594 ASN A CA 1
ATOM 4680 C C . ASN A 1 594 ? -10.412 4.173 -0.604 1.00 79.06 594 ASN A C 1
ATOM 4682 O O . ASN A 1 594 ? -10.184 4.071 -1.805 1.00 79.06 594 ASN A O 1
ATOM 4686 N N . HIS A 1 595 ? -11.609 4.531 -0.132 1.00 88.31 595 HIS A N 1
ATOM 4687 C CA . HIS A 1 595 ? -12.795 4.768 -0.947 1.00 88.31 595 HIS A CA 1
ATOM 4688 C C . HIS A 1 595 ? -13.229 3.572 -1.810 1.00 88.31 595 HIS A C 1
ATOM 4690 O O . HIS A 1 595 ? -13.866 3.811 -2.821 1.00 88.31 595 HIS A O 1
ATOM 4696 N N . CYS A 1 596 ? -12.904 2.313 -1.482 1.00 89.88 596 CYS A N 1
ATOM 4697 C CA . CYS A 1 596 ? -13.258 1.157 -2.321 1.00 89.88 596 CYS A CA 1
ATOM 4698 C C . CYS A 1 596 ? -13.647 -0.082 -1.493 1.00 89.88 596 CYS A C 1
ATOM 4700 O O . CYS A 1 596 ? -12.940 -0.484 -0.560 1.00 89.88 596 CYS A O 1
ATOM 4702 N N . SER A 1 597 ? -14.772 -0.725 -1.819 1.00 92.06 597 SER A N 1
ATOM 4703 C CA . SER A 1 597 ? -15.154 -1.992 -1.186 1.00 92.06 597 SER A CA 1
ATOM 4704 C C . SER A 1 597 ? -14.274 -3.153 -1.664 1.00 92.06 597 SER A C 1
ATOM 4706 O O . SER A 1 597 ? -13.931 -3.257 -2.835 1.00 92.06 597 SER A O 1
ATOM 4708 N N . SER A 1 598 ? -13.946 -4.086 -0.763 1.00 85.19 598 SER A N 1
ATOM 4709 C CA . SER A 1 598 ? -13.135 -5.276 -1.099 1.00 85.19 598 SER A CA 1
ATOM 4710 C C . SER A 1 598 ? -13.863 -6.321 -1.950 1.00 85.19 598 SER A C 1
ATOM 4712 O O . SER A 1 598 ? -13.251 -7.298 -2.376 1.00 85.19 598 SER A O 1
ATOM 4714 N N . ILE A 1 599 ? -15.172 -6.153 -2.139 1.00 89.94 599 ILE A N 1
ATOM 4715 C CA . ILE A 1 599 ? -16.038 -7.073 -2.872 1.00 89.94 599 ILE A CA 1
ATOM 4716 C C . ILE A 1 599 ? -17.064 -6.299 -3.693 1.00 89.94 599 ILE A C 1
ATOM 4718 O O . ILE A 1 599 ? -17.379 -5.143 -3.391 1.00 89.94 599 ILE A O 1
ATOM 4722 N N . ARG A 1 600 ? -17.647 -6.997 -4.664 1.00 92.94 600 ARG A N 1
ATOM 4723 C CA . ARG A 1 600 ? -18.936 -6.668 -5.272 1.00 92.94 600 ARG A CA 1
ATOM 4724 C C . ARG A 1 600 ? -20.073 -7.202 -4.397 1.00 92.94 600 ARG A C 1
ATOM 4726 O O . ARG A 1 600 ? -19.966 -8.300 -3.856 1.00 92.94 600 ARG A O 1
ATOM 4733 N N . TYR A 1 601 ? -21.168 -6.454 -4.312 1.00 94.62 601 TYR A N 1
ATOM 4734 C CA . TYR A 1 601 ? -22.416 -6.917 -3.701 1.00 94.62 601 TYR A CA 1
ATOM 4735 C C . TYR A 1 601 ? -23.427 -7.244 -4.797 1.00 94.62 601 TYR A C 1
ATOM 4737 O O . TYR A 1 601 ? -23.529 -6.528 -5.791 1.00 94.62 601 TYR A O 1
ATOM 4745 N N . ASN A 1 602 ? -24.195 -8.308 -4.611 1.00 94.06 602 ASN A N 1
ATOM 4746 C CA . ASN A 1 602 ? -25.240 -8.737 -5.538 1.00 94.06 602 ASN A CA 1
ATOM 4747 C C . ASN A 1 602 ? -26.620 -8.188 -5.156 1.00 94.06 602 ASN A C 1
ATOM 4749 O O . ASN A 1 602 ? -27.551 -8.237 -5.958 1.00 94.06 602 ASN A O 1
ATOM 4753 N N . SER A 1 603 ? -26.775 -7.666 -3.936 1.00 95.19 603 SER A N 1
ATOM 4754 C CA . SER A 1 603 ? -28.024 -7.057 -3.477 1.00 95.19 603 SER A CA 1
ATOM 4755 C C . SER A 1 603 ? -27.802 -6.030 -2.367 1.00 95.19 603 SER A C 1
ATOM 4757 O O . SER A 1 603 ? -26.793 -6.045 -1.659 1.00 95.19 603 SER A O 1
ATOM 4759 N N . VAL A 1 604 ? -28.796 -5.163 -2.168 1.00 95.75 604 VAL A N 1
ATOM 4760 C CA . VAL A 1 604 ? -28.852 -4.236 -1.024 1.00 95.75 604 VAL A CA 1
ATOM 4761 C C . VAL A 1 604 ? -28.850 -4.992 0.310 1.00 95.75 604 VAL A C 1
ATOM 4763 O O . VAL A 1 604 ? -28.267 -4.521 1.285 1.00 95.75 604 VAL A O 1
ATOM 4766 N N . ALA A 1 605 ? -29.442 -6.191 0.347 1.00 96.06 605 ALA A N 1
ATOM 4767 C CA . ALA A 1 605 ? -29.475 -7.034 1.537 1.00 96.06 605 ALA A CA 1
ATOM 4768 C C . ALA A 1 605 ? -28.076 -7.526 1.945 1.00 96.06 605 ALA A C 1
ATOM 4770 O O . ALA A 1 605 ? -27.758 -7.499 3.130 1.00 96.06 605 ALA A O 1
ATOM 4771 N N . GLU A 1 606 ? -27.222 -7.906 0.989 1.00 96.50 606 GLU A N 1
ATOM 4772 C CA . GLU A 1 606 ? -25.831 -8.299 1.270 1.00 96.50 606 GLU A CA 1
ATOM 4773 C C . GLU A 1 606 ? -25.011 -7.128 1.829 1.00 96.50 606 GLU A C 1
ATOM 4775 O O . GLU A 1 606 ? -24.279 -7.286 2.809 1.00 96.50 606 GLU A O 1
ATOM 4780 N N . LEU A 1 607 ? -25.163 -5.933 1.242 1.00 96.94 607 LEU A N 1
ATOM 4781 C CA . LEU A 1 607 ? -24.516 -4.715 1.738 1.00 96.94 607 LEU A CA 1
ATOM 4782 C C . LEU A 1 607 ? -24.986 -4.382 3.162 1.00 96.94 607 LEU A C 1
ATOM 4784 O O . LEU A 1 607 ? -24.167 -4.125 4.045 1.00 96.94 607 LEU A O 1
ATOM 4788 N N . GLN A 1 608 ? -26.296 -4.450 3.410 1.00 97.31 608 GLN A N 1
ATOM 4789 C CA . GLN A 1 608 ? -26.885 -4.252 4.735 1.00 97.31 608 GLN A CA 1
ATOM 4790 C C . GLN A 1 608 ? -26.375 -5.275 5.752 1.00 97.31 608 GLN A C 1
ATOM 4792 O O . GLN A 1 608 ? -26.028 -4.910 6.876 1.00 97.31 608 GLN A O 1
ATOM 4797 N N . GLU A 1 609 ? -26.339 -6.556 5.382 1.00 97.12 609 GLU A N 1
ATOM 4798 C CA . GLU A 1 609 ? -25.843 -7.626 6.244 1.00 97.12 609 GLU A CA 1
ATOM 4799 C C . GLU A 1 609 ? -24.378 -7.385 6.604 1.00 97.12 609 GLU A C 1
ATOM 4801 O O . GLU A 1 609 ? -24.004 -7.490 7.771 1.00 97.12 609 GLU A O 1
ATOM 4806 N N . HIS A 1 610 ? -23.554 -7.004 5.627 1.00 96.62 610 HIS A N 1
ATOM 4807 C CA . HIS A 1 610 ? -22.155 -6.693 5.865 1.00 96.62 610 HIS A CA 1
ATOM 4808 C C . HIS A 1 610 ? -21.990 -5.540 6.865 1.00 96.62 610 HIS A C 1
ATOM 4810 O O . HIS A 1 610 ? -21.294 -5.706 7.869 1.00 96.62 610 HIS A O 1
ATOM 4816 N N . ILE A 1 611 ? -22.677 -4.416 6.650 1.00 96.69 611 ILE A N 1
ATOM 4817 C CA . ILE A 1 611 ? -22.626 -3.252 7.548 1.00 96.69 611 ILE A CA 1
ATOM 4818 C C . ILE A 1 611 ? -23.098 -3.631 8.958 1.00 96.69 611 ILE A C 1
ATOM 4820 O O . ILE A 1 611 ? -22.434 -3.332 9.950 1.00 96.69 611 ILE A O 1
ATOM 4824 N N . ASN A 1 612 ? -24.199 -4.372 9.069 1.00 97.50 612 ASN A N 1
ATOM 4825 C CA . ASN A 1 612 ? -24.706 -4.822 10.363 1.00 97.50 612 ASN A CA 1
ATOM 4826 C C . ASN A 1 612 ? -23.783 -5.837 11.048 1.00 97.50 612 ASN A C 1
ATOM 4828 O O . ASN A 1 612 ? -23.688 -5.839 12.274 1.00 97.50 612 ASN A O 1
ATOM 4832 N N . ASN A 1 613 ? -23.066 -6.669 10.292 1.00 96.50 613 ASN A N 1
ATOM 4833 C CA . ASN A 1 613 ? -22.062 -7.574 10.840 1.00 96.50 613 ASN A CA 1
ATOM 4834 C C . ASN A 1 613 ? -20.818 -6.824 11.330 1.00 96.50 613 ASN A C 1
ATOM 4836 O O . ASN A 1 613 ? -20.231 -7.239 12.328 1.00 96.50 613 ASN A O 1
ATOM 4840 N N . VAL A 1 614 ? -20.418 -5.729 10.671 1.00 93.50 614 VAL A N 1
ATOM 4841 C CA . VAL A 1 614 ? -19.382 -4.817 11.187 1.00 93.50 614 VAL A CA 1
ATOM 4842 C C . VAL A 1 614 ? -19.808 -4.269 12.545 1.00 93.50 614 VAL A C 1
ATOM 4844 O O . VAL A 1 614 ? -19.067 -4.398 13.519 1.00 93.50 614 VAL A O 1
ATOM 4847 N N . LEU A 1 615 ? -21.025 -3.726 12.627 1.00 93.19 615 LEU A N 1
ATOM 4848 C CA . LEU A 1 615 ? -21.557 -3.148 13.860 1.00 93.19 615 LEU A CA 1
ATOM 4849 C C . LEU A 1 615 ? -21.679 -4.196 14.977 1.00 93.19 615 LEU A C 1
ATOM 4851 O O . LEU A 1 615 ? -21.251 -3.957 16.103 1.00 93.19 615 LEU A O 1
ATOM 4855 N N . ALA A 1 616 ? -22.184 -5.389 14.654 1.00 93.88 616 ALA A N 1
ATOM 4856 C CA . ALA A 1 616 ? -22.313 -6.486 15.607 1.00 93.88 616 ALA A CA 1
ATOM 4857 C C . ALA A 1 616 ? -20.954 -7.000 16.110 1.00 93.88 616 ALA A C 1
ATOM 4859 O O . ALA A 1 616 ? -20.819 -7.298 17.292 1.00 93.88 616 ALA A O 1
ATOM 4860 N N . ARG A 1 617 ? -19.931 -7.089 15.245 1.00 89.81 617 ARG A N 1
ATOM 4861 C CA . ARG A 1 617 ? -18.566 -7.480 15.655 1.00 89.81 617 ARG A CA 1
ATOM 4862 C C . ARG A 1 617 ? -17.869 -6.422 16.497 1.00 89.81 617 ARG A C 1
ATOM 4864 O O . ARG A 1 617 ? -17.010 -6.768 17.298 1.00 89.81 617 ARG A O 1
ATOM 4871 N N . ALA A 1 618 ? -18.230 -5.158 16.310 1.00 83.12 618 ALA A N 1
ATOM 4872 C CA . ALA A 1 618 ? -17.823 -4.071 17.188 1.00 83.12 618 ALA A CA 1
ATOM 4873 C C . ALA A 1 618 ? -18.656 -4.011 18.486 1.00 83.12 618 ALA A C 1
ATOM 4875 O O . ALA A 1 618 ? -18.468 -3.089 19.275 1.00 83.12 618 ALA A O 1
ATOM 4876 N N . GLU A 1 619 ? -19.548 -4.988 18.693 1.00 90.25 619 GLU A N 1
ATOM 4877 C CA . GLU A 1 619 ? -20.411 -5.152 19.864 1.00 90.25 619 GLU A CA 1
ATOM 4878 C C . GLU A 1 619 ? -21.329 -3.952 20.136 1.00 90.25 619 GLU A C 1
ATOM 4880 O O . GLU A 1 619 ? -21.725 -3.692 21.273 1.00 90.25 619 GLU A O 1
ATOM 4885 N N . TYR A 1 620 ? -21.719 -3.230 19.078 1.00 87.44 620 TYR A N 1
ATOM 4886 C CA . TYR A 1 620 ? -22.758 -2.215 19.206 1.00 87.44 620 TYR A CA 1
ATOM 4887 C C . TYR A 1 620 ? -24.119 -2.867 19.524 1.00 87.44 620 TYR A C 1
ATOM 4889 O O . TYR A 1 620 ? -24.411 -3.970 19.041 1.00 87.44 620 TYR A O 1
ATOM 4897 N N . PRO A 1 621 ? -24.981 -2.201 20.322 1.00 90.38 621 PRO A N 1
ATOM 4898 C CA . PRO A 1 621 ? -26.307 -2.712 20.660 1.00 90.38 621 PRO A CA 1
ATOM 4899 C C . PRO A 1 621 ? -27.145 -3.065 19.425 1.00 90.38 621 PRO A C 1
ATOM 4901 O O . PRO A 1 621 ? -27.069 -2.398 18.399 1.00 90.38 621 PRO A O 1
ATOM 4904 N N . SER A 1 622 ? -28.027 -4.065 19.528 1.00 88.88 622 SER A N 1
ATOM 4905 C CA . SER A 1 622 ? -28.832 -4.557 18.393 1.00 88.88 622 SER A CA 1
ATOM 4906 C C . SER A 1 622 ? -29.776 -3.523 17.764 1.00 88.88 622 SER A C 1
ATOM 4908 O O . SER A 1 622 ? -30.208 -3.724 16.630 1.00 88.88 622 SER A O 1
ATOM 4910 N N . HIS A 1 623 ? -30.094 -2.437 18.473 1.00 89.12 623 HIS A N 1
ATOM 4911 C CA . HIS A 1 623 ? -30.876 -1.319 17.941 1.00 89.12 623 HIS A CA 1
ATOM 4912 C C . HIS A 1 623 ? -30.037 -0.349 17.089 1.00 89.12 623 HIS A C 1
ATOM 4914 O O . HIS A 1 623 ? -30.607 0.427 16.328 1.00 89.12 623 HIS A O 1
ATOM 4920 N N . ILE A 1 624 ? -28.702 -0.419 17.171 1.00 90.75 624 ILE A N 1
ATOM 4921 C CA . ILE A 1 624 ? -27.760 0.289 16.297 1.00 90.75 624 ILE A CA 1
ATOM 4922 C C . ILE A 1 624 ? -27.477 -0.604 15.089 1.00 90.75 624 ILE A C 1
ATOM 4924 O O . ILE A 1 624 ? -26.469 -1.307 15.005 1.00 90.75 624 ILE A O 1
ATOM 4928 N N . ARG A 1 625 ? -28.442 -0.640 14.173 1.00 94.06 625 ARG A N 1
ATOM 4929 C CA . ARG A 1 625 ? -28.378 -1.385 12.913 1.00 94.06 625 ARG A CA 1
ATOM 4930 C C . ARG A 1 625 ? -28.976 -0.554 11.796 1.00 94.06 625 ARG A C 1
ATOM 4932 O O . ARG A 1 625 ? -29.909 0.215 12.022 1.00 94.06 625 ARG A O 1
ATOM 4939 N N . ILE A 1 626 ? -28.467 -0.753 10.587 1.00 94.50 626 ILE A N 1
ATOM 4940 C CA . ILE A 1 626 ? -29.032 -0.153 9.386 1.00 94.50 626 ILE A CA 1
ATOM 4941 C C . ILE A 1 626 ? -30.075 -1.089 8.767 1.00 94.50 626 ILE A C 1
ATOM 4943 O O . ILE A 1 626 ? -29.888 -2.307 8.699 1.00 94.50 626 ILE A O 1
ATOM 4947 N N . ASP A 1 627 ? -31.187 -0.508 8.330 1.00 95.12 627 ASP A N 1
ATOM 4948 C CA . ASP A 1 627 ? -32.263 -1.190 7.612 1.00 95.12 627 ASP A CA 1
ATOM 4949 C C . ASP A 1 627 ? -32.663 -0.317 6.420 1.00 95.12 627 ASP A C 1
ATOM 4951 O O . ASP A 1 627 ? -33.500 0.577 6.548 1.00 95.12 627 ASP A O 1
ATOM 4955 N N . PHE A 1 628 ? -32.022 -0.539 5.271 1.00 94.00 628 PHE A N 1
ATOM 4956 C CA . PHE A 1 628 ? -32.258 0.226 4.048 1.00 94.00 628 PHE A CA 1
ATOM 4957 C C . PHE A 1 628 ? -33.717 0.108 3.584 1.00 94.00 628 PHE A C 1
ATOM 4959 O O . PHE A 1 628 ? -34.291 1.086 3.113 1.00 94.00 628 PHE A O 1
ATOM 4966 N N . GLY A 1 629 ? -34.371 -1.032 3.839 1.00 92.44 629 GLY A N 1
ATOM 4967 C CA . GLY A 1 629 ? -35.802 -1.220 3.580 1.00 92.44 629 GLY A CA 1
ATOM 4968 C C . GLY A 1 629 ? -36.685 -0.196 4.302 1.00 92.44 629 GLY A C 1
ATOM 4969 O O . GLY A 1 629 ? -37.666 0.283 3.741 1.00 92.44 629 GLY A O 1
ATOM 4970 N N . LYS A 1 630 ? -36.312 0.205 5.523 1.00 90.06 630 LYS A N 1
ATOM 4971 C CA . LYS A 1 630 ? -37.010 1.254 6.291 1.00 90.06 630 LYS A CA 1
ATOM 4972 C C . LYS A 1 630 ? -36.549 2.675 5.971 1.00 90.06 630 LYS A C 1
ATOM 4974 O O . LYS A 1 630 ? -37.205 3.627 6.397 1.00 90.06 630 LYS A O 1
ATOM 4979 N N . VAL A 1 631 ? -35.403 2.835 5.311 1.00 84.50 631 VAL A N 1
ATOM 4980 C CA . VAL A 1 631 ? -34.870 4.152 4.939 1.00 84.50 631 VAL A CA 1
ATOM 4981 C C . VAL A 1 631 ? -35.603 4.674 3.710 1.00 84.50 631 VAL A C 1
ATOM 4983 O O . VAL A 1 631 ? -36.231 5.724 3.797 1.00 84.50 631 VAL A O 1
ATOM 4986 N N . ASP A 1 632 ? -35.567 3.918 2.615 1.00 83.38 632 ASP A N 1
ATOM 4987 C CA . ASP A 1 632 ? -36.068 4.330 1.296 1.00 83.38 632 ASP A CA 1
ATOM 4988 C C . ASP A 1 632 ? -36.795 3.194 0.547 1.00 83.38 632 ASP A C 1
ATOM 4990 O O . ASP A 1 632 ? -37.043 3.277 -0.658 1.00 83.38 632 ASP A O 1
ATOM 4994 N N . GLY A 1 633 ? -37.160 2.117 1.253 1.00 87.81 633 GLY A N 1
ATOM 4995 C CA . GLY A 1 633 ? -37.680 0.898 0.630 1.00 87.81 633 GLY A CA 1
ATOM 4996 C C . GLY A 1 633 ? -36.587 0.008 0.037 1.00 87.81 633 GLY A C 1
ATOM 4997 O O . GLY A 1 633 ? -36.907 -0.892 -0.736 1.00 87.81 633 GLY A O 1
ATOM 4998 N N . GLY A 1 634 ? -35.312 0.252 0.366 1.00 87.44 634 GLY A N 1
ATOM 4999 C CA . GLY A 1 634 ? -34.164 -0.422 -0.237 1.00 87.44 634 GLY A CA 1
ATOM 5000 C C . GLY A 1 634 ? -33.919 0.023 -1.678 1.00 87.44 634 GLY A C 1
ATOM 5001 O O . GLY A 1 634 ? -33.347 -0.736 -2.463 1.00 87.44 634 GLY A O 1
ATOM 5002 N N . LYS A 1 635 ? -34.402 1.214 -2.048 1.00 92.50 635 LYS A N 1
ATOM 5003 C CA . LYS A 1 635 ? -34.275 1.744 -3.404 1.00 92.50 635 LYS A CA 1
ATOM 5004 C C . LYS A 1 635 ? -32.861 2.254 -3.628 1.00 92.50 635 LYS A C 1
ATOM 5006 O O . LYS A 1 635 ? -32.272 2.909 -2.778 1.00 92.50 635 LYS A O 1
ATOM 5011 N N . LEU A 1 636 ? -32.334 1.985 -4.814 1.00 96.00 636 LEU A N 1
ATOM 5012 C CA . LEU A 1 636 ? -31.064 2.547 -5.243 1.00 96.00 636 LEU A CA 1
ATOM 5013 C C . LEU A 1 636 ? -31.306 3.871 -5.963 1.00 96.00 636 LEU A C 1
ATOM 5015 O O . LEU A 1 636 ? -32.184 3.964 -6.820 1.00 96.00 636 LEU A O 1
ATOM 5019 N N . SER A 1 637 ? -30.501 4.869 -5.624 1.00 95.62 637 SER A N 1
ATOM 5020 C CA . SER A 1 637 ? -30.459 6.172 -6.291 1.00 95.62 637 SER A CA 1
ATOM 5021 C C . SER A 1 637 ? -29.021 6.480 -6.685 1.00 95.62 637 SER A C 1
ATOM 5023 O O . SER A 1 637 ? -28.086 5.920 -6.103 1.00 95.62 637 SER A O 1
ATOM 5025 N N . LEU A 1 638 ? -28.826 7.342 -7.681 1.00 97.56 638 LEU A N 1
ATOM 5026 C CA . LEU A 1 638 ? -27.481 7.764 -8.049 1.00 97.56 638 LEU A CA 1
ATOM 5027 C C . LEU A 1 638 ? -26.867 8.589 -6.909 1.00 97.56 638 LEU A C 1
ATOM 5029 O O . LEU A 1 638 ? -27.374 9.647 -6.550 1.00 97.56 638 LEU A O 1
ATOM 5033 N N . CYS A 1 639 ? -25.785 8.083 -6.337 1.00 97.62 639 CYS A N 1
ATOM 5034 C CA . CYS A 1 639 ? -25.020 8.694 -5.266 1.00 97.62 639 CYS A CA 1
ATOM 5035 C C . CYS A 1 639 ? -23.723 9.264 -5.839 1.00 97.62 639 CYS A C 1
ATOM 5037 O O . CYS A 1 639 ? -22.948 8.525 -6.447 1.00 97.62 639 CYS A O 1
ATOM 5039 N N . LEU A 1 640 ? -23.481 10.553 -5.617 1.00 97.56 640 LEU A N 1
ATOM 5040 C CA . LEU A 1 640 ? -22.268 11.278 -5.970 1.00 97.56 640 LEU A CA 1
ATOM 5041 C C . LEU A 1 640 ? -21.443 11.480 -4.693 1.00 97.56 640 LEU A C 1
ATOM 5043 O O . LEU A 1 640 ? -21.779 12.334 -3.870 1.00 97.56 640 LEU A O 1
ATOM 5047 N N . ASP A 1 641 ? -20.381 10.689 -4.511 1.00 96.62 641 ASP A N 1
ATOM 5048 C CA . ASP A 1 641 ? -19.488 10.822 -3.349 1.00 96.62 641 ASP A CA 1
ATOM 5049 C C . ASP A 1 641 ? -18.495 11.982 -3.518 1.00 96.62 641 ASP A C 1
ATOM 5051 O O . ASP A 1 641 ? -18.148 12.646 -2.547 1.00 96.62 641 ASP A O 1
ATOM 5055 N N . ASP A 1 642 ? -18.033 12.261 -4.739 1.00 95.19 642 ASP A N 1
ATOM 5056 C CA . ASP A 1 642 ? -17.005 13.280 -5.003 1.00 95.19 642 ASP A CA 1
ATOM 5057 C C . ASP A 1 642 ? -17.601 14.608 -5.492 1.00 95.19 642 ASP A C 1
ATOM 5059 O O . ASP A 1 642 ? -17.382 15.049 -6.621 1.00 95.19 642 ASP A O 1
ATOM 5063 N N . ILE A 1 643 ? -18.406 15.248 -4.641 1.00 97.19 643 ILE A N 1
ATOM 5064 C CA . ILE A 1 643 ? -18.991 16.562 -4.940 1.00 97.19 643 ILE A CA 1
ATOM 5065 C C . ILE A 1 643 ? -17.910 17.633 -4.761 1.00 97.19 643 ILE A C 1
ATOM 5067 O O . ILE A 1 643 ? -17.724 18.197 -3.682 1.00 97.19 643 ILE A O 1
ATOM 5071 N N . HIS A 1 644 ? -17.182 17.886 -5.843 1.00 96.50 644 HIS A N 1
ATOM 5072 C CA . HIS A 1 644 ? -16.126 18.884 -5.940 1.00 96.50 644 HIS A CA 1
ATOM 5073 C C . HIS A 1 644 ? -16.447 19.865 -7.075 1.00 96.50 644 HIS A C 1
ATOM 5075 O O . HIS A 1 644 ? -16.899 19.406 -8.124 1.00 96.50 644 HIS A O 1
ATOM 5081 N N . PRO A 1 645 ? -16.187 21.180 -6.935 1.00 97.38 645 PRO A N 1
ATOM 5082 C CA . PRO A 1 645 ? -16.508 22.151 -7.984 1.00 97.38 645 PRO A CA 1
ATOM 5083 C C . PRO A 1 645 ? -15.894 21.796 -9.348 1.00 97.38 645 PRO A C 1
ATOM 5085 O O . PRO A 1 645 ? -16.591 21.809 -10.353 1.00 97.38 645 PRO A O 1
ATOM 5088 N N . GLY A 1 646 ? -14.636 21.336 -9.366 1.00 95.94 646 GLY A N 1
ATOM 5089 C CA . GLY A 1 646 ? -13.944 20.897 -10.590 1.00 95.94 646 GLY A CA 1
ATOM 5090 C C . GLY A 1 646 ? -14.538 19.667 -11.297 1.00 95.94 646 GLY A C 1
ATOM 5091 O O . GLY A 1 646 ? -14.159 19.382 -12.427 1.00 95.94 646 GLY A O 1
ATOM 5092 N N . ASN A 1 647 ? -15.479 18.953 -10.672 1.00 97.38 647 ASN A N 1
ATOM 5093 C CA . ASN A 1 647 ? -16.204 17.847 -11.310 1.00 97.38 647 ASN A CA 1
ATOM 5094 C C . ASN A 1 647 ? -17.456 18.332 -12.063 1.00 97.38 647 ASN A C 1
ATOM 5096 O O . ASN A 1 647 ? -18.160 17.525 -12.675 1.00 97.38 647 ASN A O 1
ATOM 5100 N N . PHE A 1 648 ? -17.724 19.640 -12.036 1.00 98.38 648 PHE A N 1
ATOM 5101 C CA . PHE A 1 648 ? -18.796 20.295 -12.769 1.00 98.38 648 PHE A CA 1
ATOM 5102 C C . PHE A 1 648 ? -18.219 21.391 -13.659 1.00 98.38 648 PHE A C 1
ATOM 5104 O O . PHE A 1 648 ? -17.275 22.087 -13.288 1.00 98.38 648 PHE A O 1
ATOM 5111 N N . ARG A 1 649 ? -18.796 21.555 -14.846 1.00 98.12 649 ARG A N 1
ATOM 5112 C CA . ARG A 1 649 ? -18.358 22.561 -15.812 1.00 98.12 649 ARG A CA 1
ATOM 5113 C C . ARG A 1 649 ? -19.546 23.262 -16.426 1.00 98.12 649 ARG A C 1
ATOM 5115 O O . ARG A 1 649 ? -20.545 22.626 -16.754 1.00 98.12 649 ARG A O 1
ATOM 5122 N N . ARG A 1 650 ? -19.411 24.568 -16.613 1.00 98.12 650 ARG A N 1
ATOM 5123 C CA . ARG A 1 650 ? -20.363 25.382 -17.354 1.00 98.12 650 ARG A CA 1
ATOM 5124 C C . ARG A 1 650 ? -19.811 25.636 -18.747 1.00 98.12 650 ARG A C 1
ATOM 5126 O O . ARG A 1 650 ? -18.705 26.162 -18.883 1.00 98.12 650 ARG A O 1
ATOM 5133 N N . ASP A 1 651 ? -20.556 25.243 -19.772 1.00 97.25 651 ASP A N 1
ATOM 5134 C CA . ASP A 1 651 ? -20.160 25.521 -21.150 1.00 97.25 651 ASP A CA 1
ATOM 5135 C C . ASP A 1 651 ? -20.389 26.998 -21.524 1.00 97.25 651 ASP A C 1
ATOM 5137 O O . ASP A 1 651 ? -20.884 27.808 -20.734 1.00 97.25 651 ASP A O 1
ATOM 5141 N N . ARG A 1 652 ? -20.042 27.366 -22.762 1.00 96.44 652 ARG A N 1
ATOM 5142 C CA . ARG A 1 652 ? -20.189 28.746 -23.262 1.00 96.44 652 ARG A CA 1
ATOM 5143 C C . ARG A 1 652 ? -21.643 29.234 -23.331 1.00 96.44 652 ARG A C 1
ATOM 5145 O O . ARG A 1 652 ? -21.862 30.440 -23.384 1.00 96.44 652 ARG A O 1
ATOM 5152 N N . SER A 1 653 ? -22.618 28.326 -23.361 1.00 96.25 653 SER A N 1
ATOM 5153 C CA . SER A 1 653 ? -24.051 28.648 -23.370 1.00 96.25 653 SER A CA 1
ATOM 5154 C C . SER A 1 653 ? -24.640 28.795 -21.964 1.00 96.25 653 SER A C 1
ATOM 5156 O O . SER A 1 653 ? -25.777 29.239 -21.815 1.00 96.25 653 SER A O 1
ATOM 5158 N N . GLY A 1 654 ? -23.868 28.457 -20.927 1.00 96.12 654 GLY A N 1
ATOM 5159 C CA . GLY A 1 654 ? -24.337 28.414 -19.547 1.00 96.12 654 GLY A CA 1
ATOM 5160 C C . GLY A 1 654 ? -24.884 27.049 -19.119 1.00 96.12 654 GLY A C 1
ATOM 5161 O O . GLY A 1 654 ? -25.309 26.916 -17.972 1.00 96.12 654 GLY A O 1
ATOM 5162 N N . GLN A 1 655 ? -24.862 26.040 -19.995 1.00 97.75 655 GLN A N 1
ATOM 5163 C CA . GLN A 1 655 ? -25.314 24.687 -19.685 1.00 97.75 655 GLN A CA 1
ATOM 5164 C C . GLN A 1 655 ? -24.330 24.005 -18.730 1.00 97.75 655 GLN A C 1
ATOM 5166 O O . GLN A 1 655 ? -23.116 24.016 -18.942 1.00 97.75 655 GLN A O 1
ATOM 5171 N N . MET A 1 656 ? -24.867 23.374 -17.686 1.00 98.44 656 MET A N 1
ATOM 5172 C CA . MET A 1 656 ? -24.072 22.642 -16.701 1.00 98.44 656 MET A CA 1
ATOM 5173 C C . MET A 1 656 ? -23.797 21.212 -17.164 1.00 98.44 656 MET A C 1
ATOM 5175 O O . MET A 1 656 ? -24.703 20.523 -17.644 1.00 98.44 656 MET A O 1
ATOM 5179 N N . PHE A 1 657 ? -22.567 20.754 -16.946 1.00 98.56 657 PHE A N 1
ATOM 5180 C CA . PHE A 1 657 ? -22.100 19.394 -17.182 1.00 98.56 657 PHE A CA 1
ATOM 5181 C C . PHE A 1 657 ? -21.543 18.780 -15.898 1.00 98.56 657 PHE A C 1
ATOM 5183 O O . PHE A 1 657 ? -20.794 19.439 -15.180 1.00 98.56 657 PHE A O 1
ATOM 5190 N N . ALA A 1 658 ? -21.862 17.512 -15.636 1.00 98.38 658 ALA A N 1
ATOM 5191 C CA . ALA A 1 658 ? -21.164 16.697 -14.639 1.00 98.38 658 ALA A CA 1
ATOM 5192 C C . ALA A 1 658 ? -20.110 15.830 -15.346 1.00 98.38 658 ALA A C 1
ATOM 5194 O O . ALA A 1 658 ? -20.447 15.120 -16.295 1.00 98.38 658 ALA A O 1
ATOM 5195 N N . LEU A 1 659 ? -18.847 15.919 -14.922 1.00 97.06 659 LEU A N 1
ATOM 5196 C CA . LEU A 1 659 ? -17.695 15.393 -15.665 1.00 97.06 659 LEU A CA 1
ATOM 5197 C C . LEU A 1 659 ? -17.114 14.096 -15.092 1.00 97.06 659 LEU A C 1
ATOM 5199 O O . LEU A 1 659 ? -16.714 13.229 -15.865 1.00 97.06 659 LEU A O 1
ATOM 5203 N N . ASP A 1 660 ? -17.039 13.967 -13.764 1.00 94.75 660 ASP A N 1
ATOM 5204 C CA . ASP A 1 660 ? -16.365 12.842 -13.103 1.00 94.75 660 ASP A CA 1
ATOM 5205 C C . ASP A 1 660 ? -17.365 11.868 -12.463 1.00 94.75 660 ASP A C 1
ATOM 5207 O O . ASP A 1 660 ? -18.216 12.252 -11.657 1.00 94.75 660 ASP A O 1
ATOM 5211 N N . PHE A 1 661 ? -17.250 10.589 -12.824 1.00 97.06 661 PHE A N 1
ATOM 5212 C CA . PHE A 1 661 ? -18.097 9.505 -12.330 1.00 97.06 661 PHE A CA 1
ATOM 5213 C C . PHE A 1 661 ? -17.313 8.447 -11.539 1.00 97.06 661 PHE A C 1
ATOM 5215 O O . PHE A 1 661 ? -17.879 7.415 -11.172 1.00 97.06 661 PHE A O 1
ATOM 5222 N N . GLY A 1 662 ? -16.034 8.687 -11.231 1.00 93.44 662 GLY A N 1
ATOM 5223 C CA . GLY A 1 662 ? -15.156 7.722 -10.559 1.00 93.44 662 GLY A CA 1
ATOM 5224 C C . GLY A 1 662 ? -15.617 7.326 -9.157 1.00 93.44 662 GLY A C 1
ATOM 5225 O O . GLY A 1 662 ? -15.276 6.248 -8.671 1.00 93.44 662 GLY A O 1
ATOM 5226 N N . LYS A 1 663 ? -16.448 8.162 -8.521 1.00 95.50 663 LYS A N 1
ATOM 5227 C CA . LYS A 1 663 ? -17.138 7.857 -7.257 1.00 95.50 663 LYS A CA 1
ATOM 5228 C C . LYS A 1 663 ? -18.650 8.100 -7.336 1.00 95.50 663 LYS A C 1
ATOM 5230 O O . LYS A 1 663 ? -19.274 8.522 -6.360 1.00 95.50 663 LYS A O 1
ATOM 5235 N N . THR A 1 664 ? -19.235 7.839 -8.506 1.00 97.25 664 THR A N 1
ATOM 5236 C CA . THR A 1 664 ? -20.670 8.009 -8.770 1.00 97.25 664 THR A CA 1
ATOM 5237 C C . THR A 1 664 ? -21.315 6.662 -9.077 1.00 97.25 664 THR A C 1
ATOM 5239 O O . THR A 1 664 ? -20.928 5.985 -10.027 1.00 97.25 664 THR A O 1
ATOM 5242 N N . MET A 1 665 ? -22.277 6.230 -8.257 1.00 96.69 665 MET A N 1
ATOM 5243 C CA . MET A 1 665 ? -22.824 4.862 -8.302 1.00 96.69 665 MET A CA 1
ATOM 5244 C C . MET A 1 665 ? -24.254 4.776 -7.784 1.00 96.69 665 MET A C 1
ATOM 5246 O O . MET A 1 665 ? -24.722 5.673 -7.096 1.00 96.69 665 MET A O 1
ATOM 5250 N N . PHE A 1 666 ? -24.932 3.656 -8.024 1.00 97.81 666 PHE A N 1
ATOM 5251 C CA . PHE A 1 666 ? -26.263 3.400 -7.480 1.00 97.81 666 PHE A CA 1
ATOM 5252 C C . PHE A 1 666 ? -26.185 2.809 -6.072 1.00 97.81 666 PHE A C 1
ATOM 5254 O O . PHE A 1 666 ? -25.757 1.668 -5.896 1.00 97.81 666 PHE A O 1
ATOM 5261 N N . LEU A 1 667 ? -26.602 3.577 -5.064 1.00 97.25 667 LEU A N 1
ATOM 5262 C CA . LEU A 1 667 ? -26.526 3.212 -3.644 1.00 97.25 667 LEU A CA 1
ATOM 5263 C C . LEU A 1 667 ? -27.828 3.574 -2.903 1.00 97.25 667 LEU A C 1
ATOM 5265 O O . LEU A 1 667 ? -28.610 4.385 -3.406 1.00 97.25 667 LEU A O 1
ATOM 5269 N N . PRO A 1 668 ? -28.084 2.989 -1.715 1.00 96.31 668 PRO A N 1
ATOM 5270 C CA . PRO A 1 668 ? -29.141 3.464 -0.819 1.00 96.31 668 PRO A CA 1
ATOM 5271 C C . PRO A 1 668 ? -28.948 4.944 -0.460 1.00 96.31 668 PRO A C 1
ATOM 5273 O O . PRO A 1 668 ? -27.808 5.396 -0.315 1.00 96.31 668 PRO A O 1
ATOM 5276 N N . SER A 1 669 ? -30.036 5.691 -0.257 1.00 94.00 669 SER A N 1
ATOM 5277 C CA . SER A 1 669 ? -29.995 7.162 -0.153 1.00 94.00 669 SER A CA 1
ATOM 5278 C C . SER A 1 669 ? -29.082 7.688 0.962 1.00 94.00 669 SER A C 1
ATOM 5280 O O . SER A 1 669 ? -28.463 8.735 0.811 1.00 94.00 669 SER A O 1
ATOM 5282 N N . VAL A 1 670 ? -28.932 6.931 2.053 1.00 94.19 670 VAL A N 1
ATOM 5283 C CA . VAL A 1 670 ? -28.088 7.310 3.199 1.00 94.19 670 VAL A CA 1
ATOM 5284 C C . VAL A 1 670 ? -26.601 7.450 2.844 1.00 94.19 670 VAL A C 1
ATOM 5286 O O . VAL A 1 670 ? -25.864 8.133 3.550 1.00 94.19 670 VAL A O 1
ATOM 5289 N N . PHE A 1 671 ? -26.137 6.829 1.754 1.00 96.31 671 PHE A N 1
ATOM 5290 C CA . PHE A 1 671 ? -24.774 7.052 1.264 1.00 96.31 671 PHE A CA 1
ATOM 5291 C C . PHE A 1 671 ? -24.604 8.476 0.728 1.00 96.31 671 PHE A C 1
ATOM 5293 O O . PHE A 1 671 ? -23.608 9.120 1.039 1.00 96.31 671 PHE A O 1
ATOM 5300 N N . GLN A 1 672 ? -25.607 9.009 0.025 1.00 95.81 672 GLN A N 1
ATOM 5301 C CA . GLN A 1 672 ? -25.588 10.395 -0.441 1.00 95.81 672 GLN A CA 1
ATOM 5302 C C . GLN A 1 672 ? -25.605 11.375 0.739 1.00 95.81 672 GLN A C 1
ATOM 5304 O O . GLN A 1 672 ? -24.868 12.359 0.732 1.00 95.81 672 GLN A O 1
ATOM 5309 N N . ASP A 1 673 ? -26.382 11.071 1.782 1.00 93.12 673 ASP A N 1
ATOM 5310 C CA . ASP A 1 673 ? -26.392 11.871 3.011 1.00 93.12 673 ASP A CA 1
ATOM 5311 C C . ASP A 1 673 ? -25.001 11.899 3.676 1.00 93.12 673 ASP A C 1
ATOM 5313 O O . ASP A 1 673 ? -24.533 12.945 4.137 1.00 93.12 673 ASP A O 1
ATOM 5317 N N . LEU A 1 674 ? -24.305 10.757 3.681 1.00 92.00 674 LEU A N 1
ATOM 5318 C CA . LEU A 1 674 ? -22.938 10.650 4.191 1.00 92.00 674 LEU A CA 1
ATOM 5319 C C . LEU A 1 674 ? -21.943 11.421 3.311 1.00 92.00 674 LEU A C 1
ATOM 5321 O O . LEU A 1 674 ? -21.032 12.062 3.831 1.00 92.00 674 LEU A O 1
ATOM 5325 N N . ALA A 1 675 ? -22.124 11.405 1.988 1.00 93.94 675 ALA A N 1
ATOM 5326 C CA . ALA A 1 675 ? -21.304 12.171 1.053 1.00 93.94 675 ALA A CA 1
ATOM 5327 C C . ALA A 1 675 ? -21.419 13.691 1.273 1.00 93.94 675 ALA A C 1
ATOM 5329 O O . ALA A 1 675 ? -20.415 14.406 1.172 1.00 93.94 675 ALA A O 1
ATOM 5330 N N . PHE A 1 676 ? -22.607 14.185 1.632 1.00 94.12 676 PHE A N 1
ATOM 5331 C CA . PHE A 1 676 ? -22.790 15.579 2.039 1.00 94.12 676 PHE A CA 1
ATOM 5332 C C . PHE A 1 676 ? -22.139 15.874 3.395 1.00 94.12 676 PHE A C 1
ATOM 5334 O O . PHE A 1 676 ? -21.445 16.877 3.535 1.00 94.12 676 PHE A O 1
ATOM 5341 N N . THR A 1 677 ? -22.334 14.995 4.383 1.00 87.69 677 THR A N 1
ATOM 5342 C CA . THR A 1 677 ? -21.921 15.242 5.776 1.00 87.69 677 THR A CA 1
ATOM 5343 C C . THR A 1 677 ? -20.412 15.128 5.979 1.00 87.69 677 THR A C 1
ATOM 5345 O O . THR A 1 677 ? -19.799 16.036 6.529 1.00 87.69 677 THR A O 1
ATOM 5348 N N . ASP A 1 678 ? -19.794 14.053 5.489 1.00 84.06 678 ASP A N 1
ATOM 5349 C CA . ASP A 1 678 ? -18.355 13.792 5.663 1.00 84.06 678 ASP A CA 1
ATOM 5350 C C . ASP A 1 678 ? -17.506 14.502 4.589 1.00 84.06 678 ASP A C 1
ATOM 5352 O O . ASP A 1 678 ? -16.339 14.170 4.372 1.00 84.06 678 ASP A O 1
ATOM 5356 N N . GLY A 1 679 ? -18.133 15.372 3.789 1.00 85.75 679 GLY A N 1
ATOM 5357 C CA . GLY A 1 679 ? -17.537 15.943 2.587 1.00 85.75 679 GLY A CA 1
ATOM 5358 C C . GLY A 1 679 ? -16.637 17.117 2.884 1.00 85.75 679 GLY A C 1
ATOM 5359 O O . GLY A 1 679 ? -16.596 17.645 3.991 1.00 85.75 679 GLY A O 1
ATOM 5360 N N . LYS A 1 680 ? -15.938 17.584 1.846 1.00 87.88 680 LYS A N 1
ATOM 5361 C CA . LYS A 1 680 ? -15.388 18.940 1.891 1.00 87.88 680 LYS A CA 1
ATOM 5362 C C . LYS A 1 680 ? -16.541 19.936 2.050 1.00 87.88 680 LYS A C 1
ATOM 5364 O O . LYS A 1 680 ? -17.670 19.648 1.652 1.00 87.88 680 LYS A O 1
ATOM 5369 N N . LYS A 1 681 ? -16.229 21.131 2.554 1.00 91.56 681 LYS A N 1
ATOM 5370 C CA . LYS A 1 681 ? -17.189 22.219 2.793 1.00 91.56 681 LYS A CA 1
ATOM 5371 C C . LYS A 1 681 ? -18.199 22.410 1.648 1.00 91.56 681 LYS A C 1
ATOM 5373 O O . LYS A 1 681 ? -19.392 22.474 1.907 1.00 91.56 681 LYS A O 1
ATOM 5378 N N . PHE A 1 682 ? -17.738 22.405 0.397 1.00 95.38 682 PHE A N 1
ATOM 5379 C CA . PHE A 1 682 ? -18.604 22.539 -0.778 1.00 95.38 682 PHE A CA 1
ATOM 5380 C C . PHE A 1 682 ? -19.706 21.464 -0.868 1.00 95.38 682 PHE A C 1
ATOM 5382 O O . PHE A 1 682 ? -20.866 21.784 -1.108 1.00 95.38 682 PHE A O 1
ATOM 5389 N N . ALA A 1 683 ? -19.379 20.190 -0.623 1.00 95.06 683 ALA A N 1
ATOM 5390 C CA . ALA A 1 683 ? -20.361 19.103 -0.620 1.00 95.06 683 ALA A CA 1
ATOM 5391 C C . ALA A 1 683 ? -21.395 19.274 0.505 1.00 95.06 683 ALA A C 1
ATOM 5393 O O . ALA A 1 683 ? -22.582 19.014 0.303 1.00 95.06 683 ALA A O 1
ATOM 5394 N N . TRP A 1 684 ? -20.950 19.745 1.673 1.00 92.56 684 TRP A N 1
ATOM 5395 C CA . TRP A 1 684 ? -21.825 20.053 2.801 1.00 92.56 684 TRP A CA 1
ATOM 5396 C C . TRP A 1 684 ? -22.783 21.210 2.481 1.00 92.56 684 TRP A C 1
ATOM 5398 O O . TRP A 1 684 ? -23.985 21.092 2.722 1.00 92.56 684 TRP A O 1
ATOM 5408 N N . ASP A 1 685 ? -22.282 22.288 1.867 1.00 95.19 685 ASP A N 1
ATOM 5409 C CA . ASP A 1 685 ? -23.090 23.440 1.446 1.00 95.19 685 ASP A CA 1
ATOM 5410 C C . ASP A 1 685 ? -24.156 23.030 0.411 1.00 95.19 685 ASP A C 1
ATOM 5412 O O . ASP A 1 685 ? -25.332 23.373 0.558 1.00 95.19 685 ASP A O 1
ATOM 5416 N N . VAL A 1 686 ? -23.783 22.208 -0.579 1.00 96.38 686 VAL A N 1
ATOM 5417 C CA . VAL A 1 686 ? -24.731 21.609 -1.535 1.00 96.38 686 VAL A CA 1
ATOM 5418 C C . VAL A 1 686 ? -25.795 20.779 -0.807 1.00 96.38 686 VAL A C 1
ATOM 5420 O O . VAL A 1 686 ? -26.990 20.947 -1.054 1.00 96.38 686 VAL A O 1
ATOM 5423 N N . GLY A 1 687 ? -25.391 19.909 0.125 1.00 94.00 687 GLY A N 1
ATOM 5424 C CA . GLY A 1 687 ? -26.318 19.089 0.908 1.00 94.00 687 GLY A CA 1
ATOM 5425 C C . GLY A 1 687 ? -27.306 19.921 1.729 1.00 94.00 687 GLY A C 1
ATOM 5426 O O . GLY A 1 687 ? -28.496 19.600 1.788 1.00 94.00 687 GLY A O 1
ATOM 5427 N N . LYS A 1 688 ? -26.847 21.034 2.312 1.00 92.75 688 LYS A N 1
ATOM 5428 C CA . LYS A 1 688 ? -27.689 21.975 3.061 1.00 92.75 688 LYS A CA 1
ATOM 5429 C C . LYS A 1 688 ? -28.794 22.571 2.186 1.00 92.75 688 LYS A C 1
ATOM 5431 O O . LYS A 1 688 ? -29.950 22.581 2.605 1.00 92.75 688 LYS A O 1
ATOM 5436 N N . LEU A 1 689 ? -28.472 23.002 0.965 1.00 95.50 689 LEU A N 1
ATOM 5437 C CA . LEU A 1 689 ? -29.463 23.524 0.010 1.00 95.50 689 LEU A CA 1
ATOM 5438 C C . LEU A 1 689 ? -30.495 22.473 -0.416 1.00 95.50 689 LEU A C 1
ATOM 5440 O O . LEU A 1 689 ? -31.636 22.807 -0.734 1.00 95.50 689 LEU A O 1
ATOM 5444 N N . LEU A 1 690 ? -30.115 21.196 -0.388 1.00 93.75 690 LEU A N 1
ATOM 5445 C CA . LEU A 1 690 ? -31.001 20.070 -0.681 1.00 93.75 690 LEU A CA 1
ATOM 5446 C C . LEU A 1 690 ? -31.812 19.592 0.531 1.00 93.75 690 LEU A C 1
ATOM 5448 O O . LEU A 1 690 ? -32.542 18.607 0.425 1.00 93.75 690 LEU A O 1
ATOM 5452 N N . GLY A 1 691 ? -31.735 20.304 1.659 1.00 89.50 691 GLY A N 1
ATOM 5453 C CA . GLY A 1 691 ? -32.512 20.010 2.860 1.00 89.50 691 GLY A CA 1
ATOM 5454 C C . GLY A 1 691 ? -31.920 18.906 3.736 1.00 89.50 691 GLY A C 1
ATOM 5455 O O . GLY A 1 691 ? -32.627 18.370 4.585 1.00 89.50 691 GLY A O 1
ATOM 5456 N N . ASN A 1 692 ? -30.634 18.569 3.577 1.00 80.62 692 ASN A N 1
ATOM 5457 C CA . ASN A 1 692 ? -29.960 17.587 4.437 1.00 80.62 692 ASN A CA 1
ATOM 5458 C C . ASN A 1 692 ? -29.751 18.101 5.883 1.00 80.62 692 ASN A C 1
ATOM 5460 O O . ASN A 1 692 ? -29.428 17.336 6.784 1.00 80.62 692 ASN A O 1
ATOM 5464 N N . SER A 1 693 ? -29.955 19.398 6.141 1.00 55.12 693 SER A N 1
ATOM 5465 C CA . SER A 1 693 ? -29.475 20.042 7.367 1.00 55.12 693 SER A CA 1
ATOM 5466 C C . SER A 1 693 ? -30.254 19.760 8.656 1.00 55.12 693 SER A C 1
ATOM 5468 O O . SER A 1 693 ? -29.696 20.026 9.714 1.00 55.12 693 SER A O 1
ATOM 5470 N N . GLU A 1 694 ? -31.488 19.237 8.644 1.00 55.91 694 GLU A N 1
ATOM 5471 C CA . GLU A 1 694 ? -32.271 19.115 9.891 1.00 55.91 694 GLU A CA 1
ATOM 5472 C C . GLU A 1 694 ? -33.274 17.944 9.907 1.00 55.91 694 GLU A C 1
ATOM 5474 O O . GLU A 1 694 ? -34.419 18.074 9.480 1.00 55.91 694 GLU A O 1
ATOM 5479 N N . ALA A 1 695 ? -32.882 16.805 10.493 1.00 53.00 695 ALA A N 1
ATOM 5480 C CA . ALA A 1 695 ? -33.815 15.872 11.137 1.00 53.00 695 ALA A CA 1
ATOM 5481 C C . ALA A 1 695 ? -33.085 14.945 12.127 1.00 53.00 695 ALA A C 1
ATOM 5483 O O . ALA A 1 695 ? -32.175 14.213 11.743 1.00 53.00 695 ALA A O 1
ATOM 5484 N N . ASN A 1 696 ? -33.557 14.873 13.377 1.00 51.72 696 ASN A N 1
ATOM 5485 C CA . ASN A 1 696 ? -33.037 13.983 14.436 1.00 51.72 696 ASN A CA 1
ATOM 5486 C C . ASN A 1 696 ? -32.956 12.488 14.029 1.00 51.72 696 ASN A C 1
ATOM 5488 O O . ASN A 1 696 ? -32.179 11.721 14.597 1.00 51.72 696 ASN A O 1
ATOM 5492 N N . LEU A 1 697 ? -33.746 12.055 13.036 1.00 51.94 697 LEU A N 1
ATOM 5493 C CA . LEU A 1 697 ? -33.701 10.697 12.470 1.00 51.94 697 LEU A CA 1
ATOM 5494 C C . LEU A 1 697 ? -32.557 10.496 11.461 1.00 51.94 697 LEU A C 1
ATOM 5496 O O . LEU A 1 697 ? -32.044 9.380 11.349 1.00 51.94 697 LEU A O 1
ATOM 5500 N N . LEU A 1 698 ? -32.146 11.555 10.754 1.00 61.41 698 LEU A N 1
ATOM 5501 C CA . LEU A 1 698 ? -30.975 11.541 9.877 1.00 61.41 698 LEU A CA 1
ATOM 5502 C C . LEU A 1 698 ? -29.705 11.360 10.717 1.00 61.41 698 LEU A C 1
ATOM 5504 O O . LEU A 1 698 ? -28.855 10.542 10.376 1.00 61.41 698 LEU A O 1
ATOM 5508 N N . THR A 1 699 ? -29.642 12.013 11.883 1.00 68.56 699 THR A N 1
ATOM 5509 C CA . THR A 1 699 ? -28.495 11.952 12.799 1.00 68.56 699 THR A CA 1
ATOM 5510 C C . THR A 1 699 ? -28.201 10.529 13.270 1.00 68.56 699 THR A C 1
ATOM 5512 O O . THR A 1 699 ? -27.055 10.100 13.213 1.00 68.56 699 THR A O 1
ATOM 5515 N N . MET A 1 700 ? -29.213 9.746 13.669 1.00 78.00 700 MET A N 1
ATOM 5516 C CA . MET A 1 700 ? -28.977 8.370 14.140 1.00 78.00 700 MET A CA 1
ATOM 5517 C C . MET A 1 700 ? -28.506 7.439 13.011 1.00 78.00 700 MET A C 1
ATOM 5519 O O . MET A 1 700 ? -27.639 6.589 13.228 1.00 78.00 700 MET A O 1
ATOM 5523 N N . ARG A 1 701 ? -29.059 7.586 11.801 1.00 85.25 701 ARG A N 1
ATOM 5524 C CA . ARG A 1 701 ? -28.688 6.766 10.633 1.00 85.25 701 ARG A CA 1
ATOM 5525 C C . ARG A 1 701 ? -27.281 7.099 10.149 1.00 85.25 701 ARG A C 1
ATOM 5527 O O . ARG A 1 701 ? -26.480 6.185 9.974 1.00 85.25 701 ARG A O 1
ATOM 5534 N N . LEU A 1 702 ? -26.975 8.386 10.000 1.00 85.81 702 LEU A N 1
ATOM 5535 C CA . LEU A 1 702 ? -25.648 8.871 9.628 1.00 85.81 702 LEU A CA 1
ATOM 5536 C C . LEU A 1 702 ? -24.603 8.478 10.661 1.00 85.81 702 LEU A C 1
ATOM 5538 O O . LEU A 1 702 ? -23.560 7.954 10.295 1.00 85.81 702 LEU A O 1
ATOM 5542 N N . TRP A 1 703 ? -24.920 8.612 11.948 1.00 86.12 703 TRP A N 1
ATOM 5543 C CA . TRP A 1 703 ? -24.040 8.153 13.015 1.00 86.12 703 TRP A CA 1
ATOM 5544 C C . TRP A 1 703 ? -23.792 6.641 12.937 1.00 86.12 703 TRP A C 1
ATOM 5546 O O . TRP A 1 703 ? -22.648 6.201 12.993 1.00 86.12 703 TRP A O 1
ATOM 5556 N N . THR A 1 704 ? -24.835 5.837 12.705 1.00 91.69 704 THR A N 1
ATOM 5557 C CA . THR A 1 704 ? -24.701 4.380 12.515 1.00 91.69 704 THR A CA 1
ATOM 5558 C C . THR A 1 704 ? -23.807 4.039 11.315 1.00 91.69 704 THR A C 1
ATOM 5560 O O . THR A 1 704 ? -22.957 3.151 11.411 1.00 91.69 704 THR A O 1
ATOM 5563 N N . MET A 1 705 ? -23.959 4.757 10.197 1.00 92.62 705 MET A N 1
ATOM 5564 C CA . MET A 1 705 ? -23.097 4.611 9.020 1.00 92.62 705 MET A CA 1
ATOM 5565 C C . MET A 1 705 ? -21.656 5.047 9.316 1.00 92.62 705 MET A C 1
ATOM 5567 O O . MET A 1 705 ? -20.727 4.324 8.967 1.00 92.62 705 MET A O 1
ATOM 5571 N N . GLY A 1 706 ? -21.453 6.161 10.021 1.00 87.62 706 GLY A N 1
ATOM 5572 C CA . GLY A 1 706 ? -20.137 6.644 10.443 1.00 87.62 706 GLY A CA 1
ATOM 5573 C C . GLY A 1 706 ? -19.401 5.632 11.325 1.00 87.62 706 GLY A C 1
ATOM 5574 O O . GLY A 1 706 ? -18.247 5.302 11.054 1.00 87.62 706 GLY A O 1
ATOM 5575 N N . LEU A 1 707 ? -20.091 5.033 12.305 1.00 88.12 707 LEU A N 1
ATOM 5576 C CA . LEU A 1 707 ? -19.534 3.966 13.145 1.00 88.12 707 LEU A CA 1
ATOM 5577 C C . LEU A 1 707 ? -19.087 2.754 12.315 1.00 88.12 707 LEU A C 1
ATOM 5579 O O . LEU A 1 707 ? -18.007 2.207 12.544 1.00 88.12 707 LEU A O 1
ATOM 5583 N N . ALA A 1 708 ? -19.897 2.324 11.343 1.00 91.50 708 ALA A N 1
ATOM 5584 C CA . ALA A 1 708 ? -19.533 1.213 10.468 1.00 91.50 708 ALA A CA 1
ATOM 5585 C C . ALA A 1 708 ? -18.349 1.565 9.546 1.00 91.50 708 ALA A C 1
ATOM 5587 O O . ALA A 1 708 ? -17.407 0.775 9.445 1.00 91.50 708 ALA A O 1
ATOM 5588 N N . SER A 1 709 ? -18.365 2.755 8.938 1.00 89.38 709 SER A N 1
ATOM 5589 C CA . SER A 1 709 ? -17.291 3.292 8.090 1.00 89.38 709 SER A CA 1
ATOM 5590 C C . SER A 1 709 ? -15.956 3.332 8.838 1.00 89.38 709 SER A C 1
ATOM 5592 O O . SER A 1 709 ? -14.963 2.762 8.381 1.00 89.38 709 SER A O 1
ATOM 5594 N N . GLY A 1 710 ? -15.933 3.894 10.053 1.00 79.31 710 GLY A N 1
ATOM 5595 C CA . GLY A 1 710 ? -14.735 3.947 10.896 1.00 79.31 710 GLY A CA 1
ATOM 5596 C C . GLY A 1 710 ? -14.140 2.560 11.165 1.00 79.31 710 GLY A C 1
ATOM 5597 O O . GLY A 1 710 ? -12.928 2.356 11.062 1.00 79.31 710 GLY A O 1
ATOM 5598 N N . ARG A 1 711 ? -14.982 1.548 11.416 1.00 83.44 711 ARG A N 1
ATOM 5599 C CA . ARG A 1 711 ? -14.527 0.158 11.616 1.00 83.44 711 ARG A CA 1
ATOM 5600 C C . ARG A 1 711 ? -13.973 -0.482 10.343 1.00 83.44 711 ARG A C 1
ATOM 5602 O O . ARG A 1 711 ? -12.952 -1.166 10.413 1.00 83.44 711 ARG A O 1
ATOM 5609 N N . ILE A 1 712 ? -14.616 -0.257 9.201 1.00 82.94 712 ILE A N 1
ATOM 5610 C CA . ILE A 1 712 ? -14.162 -0.727 7.882 1.00 82.94 712 ILE A CA 1
ATOM 5611 C C . ILE A 1 712 ? -12.809 -0.095 7.520 1.00 82.94 712 ILE A C 1
ATOM 5613 O O . ILE A 1 712 ? -11.900 -0.797 7.077 1.00 82.94 712 ILE A O 1
ATOM 5617 N N . ASN A 1 713 ? -12.639 1.203 7.780 1.00 67.81 713 ASN A N 1
ATOM 5618 C CA . ASN A 1 713 ? -11.393 1.937 7.555 1.00 67.81 713 ASN A CA 1
ATOM 5619 C C . ASN A 1 713 ? -10.237 1.447 8.445 1.00 67.81 713 ASN A C 1
ATOM 5621 O O . ASN A 1 713 ? -9.090 1.427 8.005 1.00 67.81 713 ASN A O 1
ATOM 5625 N N . LEU A 1 714 ? -10.523 1.019 9.679 1.00 58.12 714 LEU A N 1
ATOM 5626 C CA . LEU A 1 714 ? -9.510 0.517 10.616 1.00 58.12 714 LEU A CA 1
ATOM 5627 C C . LEU A 1 714 ? -9.014 -0.896 10.294 1.00 58.12 714 LEU A C 1
ATOM 5629 O O . LEU A 1 714 ? -7.815 -1.168 10.332 1.00 58.12 714 LEU A O 1
ATOM 5633 N N . TYR A 1 715 ? -9.937 -1.816 10.020 1.00 65.62 715 TYR A N 1
ATOM 5634 C CA . TYR A 1 715 ? -9.637 -3.250 9.973 1.00 65.62 715 TYR A CA 1
ATOM 5635 C C . TYR A 1 715 ? -9.581 -3.827 8.554 1.00 65.62 715 TYR A C 1
ATOM 5637 O O . TYR A 1 715 ? -9.486 -5.050 8.428 1.00 65.62 715 TYR A O 1
ATOM 5645 N N . ASN A 1 716 ? -9.580 -2.964 7.527 1.00 71.00 716 ASN A N 1
ATOM 5646 C CA . ASN A 1 716 ? -9.776 -3.268 6.103 1.00 71.00 716 ASN A CA 1
ATOM 5647 C C . ASN A 1 716 ? -11.255 -3.520 5.743 1.00 71.00 716 ASN A C 1
ATOM 5649 O O . ASN A 1 716 ? -12.057 -3.973 6.561 1.00 71.00 716 ASN A O 1
ATOM 5653 N N . SER A 1 717 ? -11.609 -3.295 4.477 1.00 71.88 717 SER A N 1
ATOM 5654 C CA . SER A 1 717 ? -12.961 -3.418 3.934 1.00 71.88 717 SER A CA 1
ATOM 5655 C C . SER A 1 717 ? -13.527 -4.841 3.878 1.00 71.88 717 SER A C 1
ATOM 5657 O O . SER A 1 717 ? -14.635 -5.029 3.383 1.00 71.88 717 SER A O 1
ATOM 5659 N N . SER A 1 718 ? -12.804 -5.834 4.407 1.00 79.38 718 SER A N 1
ATOM 5660 C CA . SER A 1 718 ? -13.272 -7.209 4.644 1.00 79.38 718 SER A CA 1
ATOM 5661 C C . SER A 1 718 ? -13.675 -7.478 6.104 1.00 79.38 718 SER A C 1
ATOM 5663 O O . SER A 1 718 ? -14.122 -8.578 6.457 1.00 79.38 718 SER A O 1
ATOM 5665 N N . HIS A 1 719 ? -13.524 -6.493 6.992 1.00 83.31 719 HIS A N 1
ATOM 5666 C CA . HIS A 1 719 ? -14.020 -6.592 8.357 1.00 83.31 719 HIS A CA 1
ATOM 5667 C C . HIS A 1 719 ? -15.548 -6.667 8.362 1.00 83.31 719 HIS A C 1
ATOM 5669 O O . HIS A 1 719 ? -16.195 -5.954 7.625 1.00 83.31 719 HIS A O 1
ATOM 5675 N N . GLY A 1 720 ? -16.144 -7.533 9.183 1.00 90.38 720 GLY A N 1
ATOM 5676 C CA . GLY A 1 720 ? -17.598 -7.768 9.177 1.00 90.38 720 GLY A CA 1
ATOM 5677 C C . GLY A 1 720 ? -18.109 -8.648 8.032 1.00 90.38 720 GLY A C 1
ATOM 5678 O O . GLY A 1 720 ? -19.172 -9.243 8.172 1.00 90.38 720 GLY A O 1
ATOM 5679 N N . LEU A 1 721 ? -17.334 -8.857 6.965 1.00 91.19 721 LEU A N 1
ATOM 5680 C CA . LEU A 1 721 ? -17.792 -9.554 5.760 1.00 91.19 721 LEU A CA 1
ATOM 5681 C C . LEU A 1 721 ? -18.342 -10.968 6.076 1.00 91.19 721 LEU A C 1
ATOM 5683 O O . LEU A 1 721 ? -17.646 -11.748 6.766 1.00 91.19 721 LEU A O 1
ATOM 5687 N N . PRO A 1 722 ? -19.583 -11.293 5.641 1.00 91.81 722 PRO A N 1
ATOM 5688 C CA . PRO A 1 722 ? -20.171 -12.624 5.759 1.00 91.81 722 PRO A CA 1
ATOM 5689 C C . PRO A 1 722 ? -19.262 -13.697 5.161 1.00 91.81 722 PRO A C 1
ATOM 5691 O O . PRO A 1 722 ? -18.574 -13.458 4.172 1.00 91.81 722 PRO A O 1
ATOM 5694 N N . LYS A 1 723 ? -19.243 -14.900 5.752 1.00 90.06 723 LYS A N 1
ATOM 5695 C CA . LYS A 1 723 ? -18.332 -15.973 5.309 1.00 90.06 723 LYS A CA 1
ATOM 5696 C C . LYS A 1 723 ? -18.512 -16.325 3.828 1.00 90.06 723 LYS A C 1
ATOM 5698 O O . LYS A 1 723 ? -17.513 -16.579 3.166 1.00 90.06 723 LYS A O 1
ATOM 5703 N N . TYR A 1 724 ? -19.748 -16.309 3.327 1.00 92.12 724 TYR A N 1
ATOM 5704 C CA . TYR A 1 724 ? -20.050 -16.633 1.932 1.00 92.12 724 TYR A CA 1
ATOM 5705 C C . TYR A 1 724 ? -19.538 -15.559 0.955 1.00 92.12 724 TYR A C 1
ATOM 5707 O O . TYR A 1 724 ? -19.039 -15.904 -0.107 1.00 92.12 724 TYR A O 1
ATOM 5715 N N . LEU A 1 725 ? -19.527 -14.280 1.353 1.00 88.19 725 LEU A N 1
ATOM 5716 C CA . LEU A 1 725 ? -18.985 -13.181 0.541 1.00 88.19 725 LEU A CA 1
ATOM 5717 C C . LEU A 1 725 ? -17.450 -13.098 0.558 1.00 88.19 725 LEU A C 1
ATOM 5719 O O . LEU A 1 725 ? -16.850 -12.439 -0.283 1.00 88.19 725 LEU A O 1
ATOM 5723 N N . ARG A 1 726 ? -16.766 -13.761 1.499 1.00 85.31 726 ARG A N 1
ATOM 5724 C CA . ARG A 1 726 ? -15.288 -13.777 1.505 1.00 85.31 726 ARG A CA 1
ATOM 5725 C C . ARG A 1 726 ? -14.713 -14.583 0.350 1.00 85.31 726 ARG A C 1
ATOM 5727 O O . ARG A 1 726 ? -13.562 -14.393 -0.003 1.00 85.31 726 ARG A O 1
ATOM 5734 N N . GLN A 1 727 ? -15.497 -15.498 -0.211 1.00 79.31 727 GLN A N 1
ATOM 5735 C CA . GLN A 1 727 ? -15.075 -16.299 -1.357 1.00 79.31 727 GLN A CA 1
ATOM 5736 C C . GLN A 1 727 ? -15.094 -15.484 -2.656 1.00 79.31 727 GLN A C 1
ATOM 5738 O O . GLN A 1 727 ? -14.403 -15.846 -3.599 1.00 79.31 727 GLN A O 1
ATOM 5743 N N . SER A 1 728 ? -15.832 -14.369 -2.687 1.00 72.31 728 SER A N 1
ATOM 5744 C CA . SER A 1 728 ? -15.892 -13.445 -3.822 1.00 72.31 728 SER A CA 1
ATOM 5745 C C . SER A 1 728 ? -14.891 -12.287 -3.732 1.00 72.31 728 SER A C 1
ATOM 5747 O O . SER A 1 728 ? -14.951 -11.382 -4.560 1.00 72.31 728 SER A O 1
ATOM 5749 N N . SER A 1 729 ? -13.975 -12.272 -2.751 1.00 69.00 729 SER A N 1
ATOM 5750 C CA . SER A 1 729 ? -12.864 -11.313 -2.759 1.00 69.00 729 SER A CA 1
ATOM 5751 C C . SER A 1 729 ? -11.833 -11.749 -3.801 1.00 69.00 729 SER A C 1
ATOM 5753 O O . SER A 1 729 ? -10.974 -12.587 -3.518 1.00 69.00 729 SER A O 1
ATOM 5755 N N . GLY A 1 730 ? -11.967 -11.221 -5.014 1.00 60.84 730 GLY A N 1
ATOM 5756 C CA . GLY A 1 730 ? -10.972 -11.371 -6.069 1.00 60.84 730 GLY A CA 1
ATOM 5757 C C . GLY A 1 730 ? -9.718 -10.540 -5.799 1.00 60.84 730 GLY A C 1
ATOM 5758 O O . GLY A 1 730 ? -9.652 -9.745 -4.855 1.00 60.84 730 GLY A O 1
ATOM 5759 N N . THR A 1 731 ? -8.703 -10.721 -6.636 1.00 62.94 731 THR A N 1
ATOM 5760 C CA . THR A 1 731 ? -7.567 -9.801 -6.681 1.00 62.94 731 THR A CA 1
ATOM 5761 C C . THR A 1 731 ? -8.038 -8.402 -7.098 1.00 62.94 731 THR A C 1
ATOM 5763 O O . THR A 1 731 ? -9.120 -8.225 -7.656 1.00 62.94 731 THR A O 1
ATOM 5766 N N . TRP A 1 732 ? -7.222 -7.374 -6.843 1.00 59.38 732 TRP A N 1
ATOM 5767 C CA . TRP A 1 732 ? -7.529 -6.003 -7.277 1.00 59.38 732 TRP A CA 1
ATOM 5768 C C . TRP A 1 732 ? -7.778 -5.888 -8.792 1.00 59.38 732 TRP A C 1
ATOM 5770 O O . TRP A 1 732 ? -8.451 -4.958 -9.212 1.00 59.38 732 TRP A O 1
ATOM 5780 N N . GLY A 1 733 ? -7.259 -6.810 -9.613 1.00 56.31 733 GLY A N 1
ATOM 5781 C CA . GLY A 1 733 ? -7.596 -6.890 -11.037 1.00 56.31 733 GLY A CA 1
ATOM 5782 C C . GLY A 1 733 ? -9.036 -7.355 -11.256 1.00 56.31 733 GLY A C 1
ATOM 5783 O O . GLY A 1 733 ? -9.803 -6.653 -11.910 1.00 56.31 733 GLY A O 1
ATOM 5784 N N . ASP A 1 734 ? -9.408 -8.470 -10.622 1.00 61.91 734 ASP A N 1
ATOM 5785 C CA . ASP A 1 734 ? -10.713 -9.131 -10.778 1.00 61.91 734 ASP A CA 1
ATOM 5786 C C . ASP A 1 734 ? -11.894 -8.259 -10.331 1.00 61.91 734 ASP A C 1
ATOM 5788 O O . ASP A 1 734 ? -13.002 -8.396 -10.838 1.00 61.91 734 ASP A O 1
ATOM 5792 N N . LEU A 1 735 ? -11.687 -7.361 -9.359 1.00 59.53 735 LEU A N 1
ATOM 5793 C CA . LEU A 1 735 ? -12.746 -6.459 -8.896 1.00 59.53 735 LEU A CA 1
ATOM 5794 C C . LEU A 1 735 ? -13.133 -5.417 -9.957 1.00 59.53 735 LEU A C 1
ATOM 5796 O O . LEU A 1 735 ? -14.254 -4.922 -9.937 1.00 59.53 735 LEU A O 1
ATOM 5800 N N . PHE A 1 736 ? -12.226 -5.053 -10.862 1.00 58.78 736 PHE A N 1
ATOM 5801 C CA . PHE A 1 736 ? -12.441 -3.946 -11.797 1.00 58.78 736 PHE A CA 1
ATOM 5802 C C . PHE A 1 736 ? -12.870 -4.386 -13.208 1.00 58.78 736 PHE A C 1
ATOM 5804 O O . PHE A 1 736 ? -13.051 -3.518 -14.074 1.00 58.78 736 PHE A O 1
ATOM 5811 N N . GLU A 1 737 ? -13.021 -5.692 -13.440 1.00 56.25 737 GLU A N 1
ATOM 5812 C CA . GLU A 1 737 ? -13.630 -6.275 -14.649 1.00 56.25 737 GLU A CA 1
ATOM 5813 C C . GLU A 1 737 ? -15.164 -6.333 -14.526 1.00 56.25 737 GLU A C 1
ATOM 5815 O O . GLU A 1 737 ? -15.861 -5.847 -15.466 1.00 56.25 737 GLU A O 1
#